Protein 1XAH (pdb70)

Organism: Staphylococcus aureus (strain MRSA252) (NCBI:txid282458)

InterPro domains:
  IPR016037 3-dehydroquinate synthase AroB [MF_00110] (1-352)
  IPR016037 3-dehydroquinate synthase AroB [TIGR01357] (12-341)
  IPR030960 3-dehydroquinate synthase, N-terminal domain [PF01761] (62-172)
  IPR030963 3-dehydroquinate synthase family [PIRSF001455] (8-348)
  IPR050071 Dehydroquinate Synthase [PTHR43622] (6-349)
  IPR056179 3-dehydroquinate synthase, C-terminal domain [PF24621] (175-316)

Nearest PDB structures (foldseek):
  1xah-assembly1_A  TM=1.003E+00  e=4.553E-65  Staphylococcus aureus
  1xah-assembly2_B  TM=1.003E+00  e=3.241E-62  Staphylococcus aureus
  1xaj-assembly2_B  TM=9.994E-01  e=3.224E-57  Staphylococcus aureus
  1xal-assembly2_B  TM=9.997E-01  e=6.316E-56  Staphylococcus aureus
  1xai-assembly2_B  TM=9.909E-01  e=5.040E-55  Staphylococcus aureus

Radius of gyration: 27.48 Å; Cα contacts (8 Å, |Δi|>4): 1281; chains: 2; bounding box: 67×67×75 Å

Solvent-accessible surface area: 26920 Å² total; per-residue (Å²): 120,112,21,92,4,105,18,141,63,111,59,2,13,0,30,8,46,92,24,0,33,122,51,11,40,96,30,49,133,100,15,66,30,1,0,15,0,0,10,77,129,19,19,132,128,18,24,132,105,48,143,138,78,50,76,15,77,3,38,5,30,78,136,0,7,50,8,103,25,0,51,111,1,0,25,105,0,5,56,49,117,21,63,94,58,0,0,0,0,1,0,1,14,18,18,1,3,20,0,0,0,0,0,0,5,1,0,26,35,14,7,57,1,0,8,0,1,5,26,0,28,0,1,18,27,5,1,2,5,51,1,0,0,17,7,169,76,12,30,28,38,0,0,15,34,55,66,6,47,0,0,0,1,2,10,38,2,5,147,55,24,72,32,121,64,5,5,2,0,0,0,0,3,4,3,1,7,0,31,54,15,86,94,19,1,90,63,2,24,126,59,0,112,49,118,140,44,0,97,55,32,93,37,1,53,116,20,0,15,73,2,1,60,14,12,18,103,36,0,37,75,16,35,95,15,128,36,57,4,60,48,13,44,0,3,16,49,41,0,67,45,22,19,93,180,124,171,56,26,44,0,15,0,1,2,47,0,2,5,7,0,0,10,0,0,39,63,63,52,78,28,168,24,89,19,63,71,17,18,105,9,8,94,80,0,13,12,83,88,177,84,76,83,6,4,0,0,94,115,50,71,48,24,22,48,68,105,5,73,154,87,14,30,108,90,2,38,117,108,24,169,103,122,121,114,24,92,4,106,17,140,66,114,59,3,13,0,32,8,47,89,23,0,31,124,51,12,39,98,29,42,131,97,14,73,31,0,0,14,0,0,10,77,134,19,19,138,126,21,23,126,106,46,152,96,71,52,84,14,77,2,38,6,27,78,135,0,7,49,10,114,24,0,47,110,1,0,26,105,0,5,57,50,146,21,64,90,57,0,0,0,0,1,0,1,15,19,17,1,3,18,0,0,0,0,0,0,5,1,0,25,36,15,7,55,2,0,8,0,2,5,24,0,30,0,0,15,27,4,1,2,5,49,1,0,0,18,6,175,73,3,16,27,37,0,0,16,34,57,65,5,46,0,0,0,0,1,10,38,3,7,153,53,24,74,32,119,65,4,5,2,0,0,0,1,2,4,3,1,8,0,29,52,15,88,96,20,2,90,58,1,22,126,59,0,113,50,114,139,46,0,97,54,32,97,33,1,60,116,20,0,14,74,1,0,60,14,12,17,100,38,0,37,76,17,35,92,16,132,32,58,2,67,49,11,44,0,2,15,31,13,0,46,0,13,19,73,108,116,172,56,22,42,0,13,1,1,3,44,0,1,5,3,0,0,7,0,0,38,63,63,52,77,29,166,22,88,14,68,71,15,16,107,9,8,99,80,0,14,12,86,71,179,148,30,77,108,57,12,112,87,25,80,5,6,0,0,95,115,47,70,51,29,20,48,65,111,5,72,110,83,13,9,111,94,2,31,120,95,23,167,106,100

Structure (mmCIF, N/CA/C/O backbone):
data_1XAH
#
_entry.id   1XAH
#
_cell.length_a   55.260
_cell.length_b   55.260
_cell.length_c   232.870
_cell.angle_alpha   90.00
_cell.angle_beta   90.00
_cell.angle_gamma   90.00
#
_symmetry.space_group_name_H-M   'P 43'
#
loop_
_entity.id
_entity.type
_entity.pdbx_description
1 polymer '3-dehydroquinate synthase'
2 non-polymer 'ZINC ION'
3 non-polymer NICOTINAMIDE-ADENINE-DINUCLEOTIDE
4 water water
#
loop_
_atom_site.group_PDB
_atom_site.id
_atom_site.type_symbol
_atom_site.label_atom_id
_atom_site.label_alt_id
_atom_site.label_comp_id
_atom_site.label_asym_id
_atom_site.label_entity_id
_atom_site.label_seq_id
_atom_site.pdbx_PDB_ins_code
_atom_site.Cartn_x
_atom_site.Cartn_y
_atom_site.Cartn_z
_atom_site.occupancy
_atom_site.B_iso_or_equiv
_atom_site.auth_seq_id
_atom_site.auth_comp_id
_atom_site.auth_asym_id
_atom_site.auth_atom_id
_atom_site.pdbx_PDB_model_num
ATOM 1 N N . MET A 1 1 ? 70.618 41.522 23.638 1.00 76.75 1 MET A N 1
ATOM 2 C CA . MET A 1 1 ? 71.573 41.702 22.509 1.00 79.06 1 MET A CA 1
ATOM 3 C C . MET A 1 1 ? 70.845 41.771 21.170 1.00 79.21 1 MET A C 1
ATOM 4 O O . MET A 1 1 ? 70.045 40.891 20.837 1.00 79.77 1 MET A O 1
ATOM 9 N N . LYS A 1 2 ? 71.125 42.831 20.414 1.00 76.45 2 LYS A N 1
ATOM 10 C CA . LYS A 1 2 ? 70.531 43.030 19.096 1.00 70.01 2 LYS A CA 1
ATOM 11 C C . LYS A 1 2 ? 71.606 42.923 18.010 1.00 64.75 2 LYS A C 1
ATOM 12 O O . LYS A 1 2 ? 72.545 43.716 17.968 1.00 63.50 2 LYS A O 1
ATOM 18 N N . LEU A 1 3 ? 71.477 41.923 17.146 1.00 62.03 3 LEU A N 1
ATOM 19 C CA . LEU A 1 3 ? 72.421 41.744 16.053 1.00 56.56 3 LEU A CA 1
ATOM 20 C C . LEU A 1 3 ? 71.722 42.297 14.805 1.00 58.53 3 LEU A C 1
ATOM 21 O O . LEU A 1 3 ? 70.519 42.561 14.828 1.00 60.96 3 LEU A O 1
ATOM 26 N N . GLN A 1 4 ? 72.463 42.493 13.723 1.00 58.28 4 GLN A N 1
ATOM 27 C CA . GLN A 1 4 ? 71.859 43.044 12.521 1.00 57.36 4 GLN A CA 1
ATOM 28 C C . GLN A 1 4 ? 72.665 42.683 11.288 1.00 56.87 4 GLN A C 1
ATOM 29 O O . GLN A 1 4 ? 73.894 42.752 11.298 1.00 58.35 4 GLN A O 1
ATOM 35 N N . THR A 1 5 ? 71.972 42.289 10.227 1.00 57.06 5 THR A N 1
ATOM 36 C CA . THR A 1 5 ? 72.647 41.936 8.985 1.00 60.17 5 THR A CA 1
ATOM 37 C C . THR A 1 5 ? 73.279 43.174 8.326 1.00 67.68 5 THR A C 1
ATOM 38 O O . THR A 1 5 ? 72.758 44.292 8.428 1.00 60.59 5 THR A O 1
ATOM 42 N N . THR A 1 6 ? 74.408 42.963 7.655 1.00 69.93 6 THR A N 1
ATOM 43 C CA . THR A 1 6 ? 75.118 44.051 6.994 1.00 67.62 6 THR A CA 1
ATOM 44 C C . THR A 1 6 ? 75.236 43.860 5.487 1.00 63.30 6 THR A C 1
ATOM 45 O O . THR A 1 6 ? 76.337 43.796 4.936 1.00 60.11 6 THR A O 1
ATOM 49 N N . TYR A 1 7 ? 74.095 43.757 4.822 1.00 57.65 7 TYR A N 1
ATOM 50 C CA . TYR A 1 7 ? 74.075 43.607 3.377 1.00 56.82 7 TYR A CA 1
ATOM 51 C C . TYR A 1 7 ? 74.056 45.023 2.811 1.00 54.11 7 TYR A C 1
ATOM 52 O O . TYR A 1 7 ? 73.713 45.972 3.524 1.00 46.48 7 TYR A O 1
ATOM 61 N N . PRO A 1 8 ? 74.411 45.188 1.523 1.00 54.62 8 PRO A N 1
ATOM 62 C CA . PRO A 1 8 ? 74.407 46.518 0.904 1.00 54.22 8 PRO A CA 1
ATOM 63 C C . PRO A 1 8 ? 73.038 47.186 0.989 1.00 61.05 8 PRO A C 1
ATOM 64 O O . PRO A 1 8 ? 72.908 48.365 0.680 1.00 70.94 8 PRO A O 1
ATOM 68 N N . SER A 1 9 ? 72.021 46.424 1.396 1.00 67.67 9 SER A N 1
ATOM 69 C CA . SER A 1 9 ? 70.648 46.930 1.550 1.00 66.78 9 SER A CA 1
ATOM 70 C C . SER A 1 9 ? 69.691 45.837 2.053 1.00 60.42 9 SER A C 1
ATOM 71 O O . SER A 1 9 ? 70.028 44.652 2.039 1.00 51.32 9 SER A O 1
ATOM 74 N N . ASN A 1 10 ? 68.504 46.242 2.500 1.00 57.88 10 ASN A N 1
ATOM 75 C CA . ASN A 1 10 ? 67.505 45.302 3.002 1.00 57.15 10 ASN A CA 1
ATOM 76 C C . ASN A 1 10 ? 68.082 44.374 4.068 1.00 59.54 10 ASN A C 1
ATOM 77 O O . ASN A 1 10 ? 68.191 43.158 3.862 1.00 49.85 10 ASN A O 1
ATOM 82 N N . ASN A 1 11 ? 68.450 44.962 5.204 1.00 55.46 11 ASN A N 1
ATOM 83 C CA . ASN A 1 11 ? 69.012 44.219 6.328 1.00 51.80 11 ASN A CA 1
ATOM 84 C C . ASN A 1 11 ? 67.976 44.083 7.435 1.00 55.95 11 ASN A C 1
ATOM 85 O O . ASN A 1 11 ? 67.005 44.838 7.479 1.00 60.99 11 ASN A O 1
ATOM 90 N N . TYR A 1 12 ? 68.182 43.126 8.334 1.00 50.23 12 TYR A N 1
ATOM 91 C CA . TYR A 1 12 ? 67.249 42.937 9.437 1.00 47.28 12 TYR A CA 1
ATOM 92 C C . TYR A 1 12 ? 67.904 42.763 10.818 1.00 49.13 12 TYR A C 1
ATOM 93 O O . TYR A 1 12 ? 69.031 42.260 10.942 1.00 47.65 12 TYR A O 1
ATOM 102 N N . PRO A 1 13 ? 67.208 43.212 11.878 1.00 43.90 13 PRO A N 1
ATOM 103 C CA . PRO A 1 13 ? 67.732 43.089 13.236 1.00 44.25 13 PRO A CA 1
ATOM 104 C C . PRO A 1 13 ? 67.457 41.682 13.761 1.00 50.83 13 PRO A C 1
ATOM 105 O O . PRO A 1 13 ? 66.589 40.971 13.239 1.00 44.94 13 PRO A O 1
ATOM 109 N N . ILE A 1 14 ? 68.202 41.294 14.791 1.00 51.37 14 ILE A N 1
ATOM 110 C CA . ILE A 1 14 ? 68.069 39.983 15.404 1.00 47.65 14 ILE A CA 1
ATOM 111 C C . ILE A 1 14 ? 68.105 40.161 16.904 1.00 48.66 14 ILE A C 1
ATOM 112 O O . ILE A 1 14 ? 69.170 40.130 17.510 1.00 48.51 14 ILE A O 1
ATOM 117 N N . TYR A 1 15 ? 66.935 40.348 17.498 1.00 53.01 15 TYR A N 1
ATOM 118 C CA . TYR A 1 15 ? 66.823 40.545 18.941 1.00 54.91 15 TYR A CA 1
ATOM 119 C C . TYR A 1 15 ? 66.935 39.250 19.751 1.00 52.11 15 TYR A C 1
ATOM 120 O O . TYR A 1 15 ? 65.976 38.482 19.831 1.00 57.55 15 TYR A O 1
ATOM 129 N N . VAL A 1 16 ? 68.094 39.015 20.362 1.00 46.38 16 VAL A N 1
ATOM 130 C CA . VAL A 1 16 ? 68.283 37.814 21.176 1.00 49.75 16 VAL A CA 1
ATOM 131 C C . VAL A 1 16 ? 68.315 38.144 22.678 1.00 50.63 16 VAL A C 1
ATOM 132 O O . VAL A 1 16 ? 69.320 38.625 23.195 1.00 51.79 16 VAL A O 1
ATOM 136 N N . GLU A 1 17 ? 67.225 37.882 23.385 1.00 47.71 17 GLU A N 1
ATOM 137 C CA . GLU A 1 17 ? 67.195 38.168 24.811 1.00 53.81 17 GLU A CA 1
ATOM 138 C C . GLU A 1 17 ? 65.974 37.579 25.508 1.00 60.43 17 GLU A C 1
ATOM 139 O O . GLU A 1 17 ? 64.971 37.265 24.866 1.00 62.49 17 GLU A O 1
ATOM 145 N N . HIS A 1 18 ? 66.061 37.433 26.826 1.00 58.04 18 HIS A N 1
ATOM 146 C CA . HIS A 1 18 ? 64.946 36.902 27.596 1.00 58.08 18 HIS A CA 1
ATOM 147 C C . HIS A 1 18 ? 63.848 37.962 27.620 1.00 53.73 18 HIS A C 1
ATOM 148 O O . HIS A 1 18 ? 64.027 39.032 28.186 1.00 60.40 18 HIS A O 1
ATOM 155 N N . GLY A 1 19 ? 62.727 37.664 26.975 1.00 57.82 19 GLY A N 1
ATOM 156 C CA . GLY A 1 19 ? 61.608 38.589 26.933 1.00 58.98 19 GLY A CA 1
ATOM 157 C C . GLY A 1 19 ? 61.480 39.424 25.665 1.00 60.19 19 GLY A C 1
ATOM 158 O O . GLY A 1 19 ? 60.683 40.363 25.620 1.00 58.06 19 GLY A O 1
ATOM 159 N N . ALA A 1 20 ? 62.243 39.085 24.628 1.00 61.65 20 ALA A N 1
ATOM 160 C CA . ALA A 1 20 ? 62.213 39.835 23.367 1.00 63.85 20 ALA A CA 1
ATOM 161 C C . ALA A 1 20 ? 60.845 39.835 22.684 1.00 59.03 20 ALA A C 1
ATOM 162 O O . ALA A 1 20 ? 60.617 40.569 21.717 1.00 54.51 20 ALA A O 1
ATOM 164 N N . ILE A 1 21 ? 59.943 39.006 23.197 1.00 52.85 21 ILE A N 1
ATOM 165 C CA . ILE A 1 21 ? 58.601 38.881 22.650 1.00 54.90 21 ILE A CA 1
ATOM 166 C C . ILE A 1 21 ? 57.908 40.241 22.586 1.00 59.51 21 ILE A C 1
ATOM 167 O O . ILE A 1 21 ? 57.008 40.456 21.777 1.00 58.20 21 ILE A O 1
ATOM 172 N N . LYS A 1 22 ? 58.355 41.159 23.435 1.00 69.10 22 LYS A N 1
ATOM 173 C CA . LYS A 1 22 ? 57.798 42.510 23.507 1.00 72.67 22 LYS A CA 1
ATOM 174 C C . LYS A 1 22 ? 57.930 43.263 22.184 1.00 74.21 22 LYS A C 1
ATOM 175 O O . LYS A 1 22 ? 56.987 43.928 21.745 1.00 76.89 22 LYS A O 1
ATOM 181 N N . TYR A 1 23 ? 59.111 43.151 21.570 1.00 70.22 23 TYR A N 1
ATOM 182 C CA . TYR A 1 23 ? 59.438 43.812 20.305 1.00 68.86 23 TYR A CA 1
ATOM 183 C C . TYR A 1 23 ? 58.505 43.505 19.143 1.00 73.06 23 TYR A C 1
ATOM 184 O O . TYR A 1 23 ? 58.548 44.192 18.120 1.00 73.83 23 TYR A O 1
ATOM 193 N N . ILE A 1 24 ? 57.679 42.470 19.281 1.00 73.30 24 ILE A N 1
ATOM 194 C CA . ILE A 1 24 ? 56.759 42.105 18.211 1.00 61.69 24 ILE A CA 1
ATOM 195 C C . ILE A 1 24 ? 55.667 43.146 18.073 1.00 61.78 24 ILE A C 1
ATOM 196 O O . ILE A 1 24 ? 55.229 43.446 16.971 1.00 62.19 24 ILE A O 1
ATOM 201 N N . GLY A 1 25 ? 55.236 43.702 19.197 1.00 66.51 25 GLY A N 1
ATOM 202 C CA . GLY A 1 25 ? 54.202 44.717 19.154 1.00 73.79 25 GLY A CA 1
ATOM 203 C C . GLY A 1 25 ? 54.664 45.955 18.411 1.00 76.16 25 GLY A C 1
ATOM 204 O O . GLY A 1 25 ? 53.926 46.502 17.586 1.00 75.14 25 GLY A O 1
ATOM 205 N N . THR A 1 26 ? 55.891 46.389 18.694 1.00 77.43 26 THR A N 1
ATOM 206 C CA . THR A 1 26 ? 56.468 47.577 18.061 1.00 74.38 26 THR A CA 1
ATOM 207 C C . THR A 1 26 ? 56.364 47.558 16.529 1.00 75.89 26 THR A C 1
ATOM 208 O O . THR A 1 26 ? 56.299 48.611 15.893 1.00 81.20 26 THR A O 1
ATOM 212 N N . TYR A 1 27 ? 56.335 46.359 15.949 1.00 74.96 27 TYR A N 1
ATOM 213 C CA . TYR A 1 27 ? 56.226 46.185 14.498 1.00 70.21 27 TYR A CA 1
ATOM 214 C C . TYR A 1 27 ? 54.759 46.107 14.072 1.00 73.25 27 TYR A C 1
ATOM 215 O O . TYR A 1 27 ? 54.295 46.882 13.237 1.00 77.95 27 TYR A O 1
ATOM 224 N N . LEU A 1 28 ? 54.047 45.153 14.663 1.00 74.50 28 LEU A N 1
ATOM 225 C CA . LEU A 1 28 ? 52.641 44.908 14.380 1.00 72.54 28 LEU A CA 1
ATOM 226 C C . LEU A 1 28 ? 51.835 46.123 13.976 1.00 71.47 28 LEU A C 1
ATOM 227 O O . LEU A 1 28 ? 50.845 46.008 13.253 1.00 69.20 28 LEU A O 1
ATOM 232 N N . ASN A 1 29 ? 52.250 47.288 14.453 1.00 76.82 29 ASN A N 1
ATOM 233 C CA . ASN A 1 29 ? 51.541 48.520 14.147 1.00 81.10 29 ASN A CA 1
ATOM 234 C C . ASN A 1 29 ? 51.573 48.898 12.673 1.00 78.63 29 ASN A C 1
ATOM 235 O O . ASN A 1 29 ? 50.550 49.292 12.099 1.00 74.95 29 ASN A O 1
ATOM 240 N N . GLN A 1 30 ? 52.752 48.789 12.068 1.00 75.14 30 GLN A N 1
ATOM 241 C CA . GLN A 1 30 ? 52.928 49.141 10.661 1.00 75.23 30 GLN A CA 1
ATOM 242 C C . GLN A 1 30 ? 52.461 48.092 9.659 1.00 69.10 30 GLN A C 1
ATOM 243 O O . GLN A 1 30 ? 52.930 48.058 8.523 1.00 63.70 30 GLN A O 1
ATOM 249 N N . PHE A 1 31 ? 51.537 47.238 10.080 1.00 66.23 31 PHE A N 1
ATOM 250 C CA . PHE A 1 31 ? 51.019 46.199 9.197 1.00 64.11 31 PHE A CA 1
ATOM 251 C C . PHE A 1 31 ? 49.499 46.290 9.140 1.00 65.41 31 PHE A C 1
ATOM 252 O O . PHE A 1 31 ? 48.836 46.527 10.158 1.00 67.88 31 PHE A O 1
ATOM 260 N N . ASP A 1 32 ? 48.936 46.124 7.949 1.00 70.63 32 ASP A N 1
ATOM 261 C CA . ASP A 1 32 ? 47.480 46.169 7.801 1.00 81.65 32 ASP A CA 1
ATOM 262 C C . ASP A 1 32 ? 46.981 45.055 8.692 1.00 84.03 32 ASP A C 1
ATOM 263 O O . ASP A 1 32 ? 46.377 45.299 9.740 1.00 87.92 32 ASP A O 1
ATOM 268 N N . GLN A 1 33 ? 47.263 43.826 8.274 1.00 81.66 33 GLN A N 1
ATOM 269 C CA . GLN A 1 33 ? 46.870 42.647 9.037 1.00 73.62 33 GLN A CA 1
ATOM 270 C C . GLN A 1 33 ? 48.141 41.887 9.376 1.00 66.37 33 GLN A C 1
ATOM 271 O O . GLN A 1 33 ? 49.193 42.120 8.780 1.00 67.31 33 GLN A O 1
ATOM 277 N N . SER A 1 34 ? 48.038 40.977 10.333 1.00 60.48 34 SER A N 1
ATOM 278 C CA . SER A 1 34 ? 49.170 40.165 10.748 1.00 50.81 34 SER A CA 1
ATOM 279 C C . SER A 1 34 ? 48.661 38.766 11.014 1.00 45.87 34 SER A C 1
ATOM 280 O O . SER A 1 34 ? 47.665 38.582 11.708 1.00 42.27 34 SER A O 1
ATOM 283 N N . PHE A 1 35 ? 49.327 37.774 10.442 1.00 43.00 35 PHE A N 1
ATOM 284 C CA . PHE A 1 35 ? 48.895 36.408 10.643 1.00 37.96 35 PHE A CA 1
ATOM 285 C C . PHE A 1 35 ? 49.893 35.723 11.530 1.00 42.13 35 PHE A C 1
ATOM 286 O O . PHE A 1 35 ? 51.062 35.552 11.181 1.00 50.19 35 PHE A O 1
ATOM 294 N N . LEU A 1 36 ? 49.426 35.355 12.711 1.00 37.53 36 LEU A N 1
ATOM 295 C CA . LEU A 1 36 ? 50.262 34.677 13.664 1.00 33.49 36 LEU A CA 1
ATOM 296 C C . LEU A 1 36 ? 50.163 33.209 13.338 1.00 37.62 36 LEU A C 1
ATOM 297 O O . LEU A 1 36 ? 49.198 32.554 13.714 1.00 41.40 36 LEU A O 1
ATOM 302 N N . LEU A 1 37 ? 51.139 32.699 12.603 1.00 36.23 37 LEU A N 1
ATOM 303 C CA . LEU A 1 37 ? 51.147 31.285 12.288 1.00 38.29 37 LEU A CA 1
ATOM 304 C C . LEU A 1 37 ? 51.923 30.624 13.424 1.00 40.60 37 LEU A C 1
ATOM 305 O O . LEU A 1 37 ? 53.115 30.854 13.591 1.00 40.11 37 LEU A O 1
ATOM 310 N N . ILE A 1 38 ? 51.238 29.821 14.226 1.00 45.75 38 ILE A N 1
ATOM 311 C CA . ILE A 1 38 ? 51.895 29.183 15.347 1.00 41.39 38 ILE A CA 1
ATOM 312 C C . ILE A 1 38 ? 51.689 27.674 15.400 1.00 41.44 38 ILE A C 1
ATOM 313 O O . ILE A 1 38 ? 50.618 27.151 15.087 1.00 38.51 38 ILE A O 1
ATOM 318 N N . ASP A 1 39 ? 52.760 26.989 15.781 1.00 44.80 39 ASP A N 1
ATOM 319 C CA . ASP A 1 39 ? 52.811 25.534 15.900 1.00 44.45 39 ASP A CA 1
ATOM 320 C C . ASP A 1 39 ? 51.703 24.977 16.801 1.00 45.87 39 ASP A C 1
ATOM 321 O O . ASP A 1 39 ? 51.387 25.547 17.844 1.00 51.56 39 ASP A O 1
ATOM 326 N N . GLU A 1 40 ? 51.121 23.857 16.392 1.00 47.26 40 GLU A N 1
ATOM 327 C CA . GLU A 1 40 ? 50.051 23.201 17.151 1.00 48.52 40 GLU A CA 1
ATOM 328 C C . GLU A 1 40 ? 50.391 23.079 18.652 1.00 50.59 40 GLU A C 1
ATOM 329 O O . GLU A 1 40 ? 49.649 23.563 19.517 1.00 50.03 40 GLU A O 1
ATOM 335 N N . TYR A 1 41 ? 51.515 22.431 18.951 1.00 48.92 41 TYR A N 1
ATOM 336 C CA . TYR A 1 41 ? 51.965 22.257 20.327 1.00 40.71 41 TYR A CA 1
ATOM 337 C C . TYR A 1 41 ? 52.373 23.605 20.911 1.00 40.56 41 TYR A C 1
ATOM 338 O O . TYR A 1 41 ? 51.911 23.986 21.986 1.00 43.58 41 TYR A O 1
ATOM 347 N N . VAL A 1 42 ? 53.240 24.328 20.207 1.00 41.75 42 VAL A N 1
ATOM 348 C CA . VAL A 1 42 ? 53.687 25.635 20.680 1.00 36.09 42 VAL A CA 1
ATOM 349 C C . VAL A 1 42 ? 52.509 26.491 21.134 1.00 41.66 42 VAL A C 1
ATOM 350 O O . VAL A 1 42 ? 52.617 27.255 22.095 1.00 42.21 42 VAL A O 1
ATOM 354 N N . ASN A 1 43 ? 51.376 26.359 20.453 1.00 45.60 43 ASN A N 1
ATOM 355 C CA . ASN A 1 43 ? 50.197 27.137 20.828 1.00 50.30 43 ASN A CA 1
ATOM 356 C C . ASN A 1 43 ? 49.695 26.737 22.223 1.00 53.17 43 ASN A C 1
ATOM 357 O O . ASN A 1 43 ? 49.233 27.576 22.984 1.00 48.68 43 ASN A O 1
ATOM 362 N N . GLN A 1 44 ? 49.787 25.450 22.543 1.00 52.71 44 GLN A N 1
ATOM 363 C CA . GLN A 1 44 ? 49.371 24.942 23.843 1.00 49.05 44 GLN A CA 1
ATOM 364 C C . GLN A 1 44 ? 50.215 25.586 24.924 1.00 50.62 44 GLN A C 1
ATOM 365 O O . GLN A 1 44 ? 49.709 26.113 25.913 1.00 54.07 44 GLN A O 1
ATOM 371 N N . TYR A 1 45 ? 51.519 25.523 24.717 1.00 48.75 45 TYR A N 1
ATOM 372 C CA . TYR A 1 45 ? 52.491 26.071 25.647 1.00 48.85 45 TYR A CA 1
ATOM 373 C C . TYR A 1 45 ? 52.380 27.588 25.861 1.00 48.60 45 TYR A C 1
ATOM 374 O O . TYR A 1 45 ? 52.376 28.054 27.001 1.00 47.04 45 TYR A O 1
ATOM 383 N N . PHE A 1 46 ? 52.276 28.362 24.781 1.00 53.73 46 PHE A N 1
ATOM 384 C CA . PHE A 1 46 ? 52.248 29.814 24.935 1.00 60.91 46 PHE A CA 1
ATOM 385 C C . PHE A 1 46 ? 51.048 30.595 24.405 1.00 67.08 46 PHE A C 1
ATOM 386 O O . PHE A 1 46 ? 51.153 31.802 24.187 1.00 61.91 46 PHE A O 1
ATOM 394 N N . ALA A 1 47 ? 49.914 29.928 24.212 1.00 75.57 47 ALA A N 1
ATOM 395 C CA . ALA A 1 47 ? 48.717 30.598 23.707 1.00 74.24 47 ALA A CA 1
ATOM 396 C C . ALA A 1 47 ? 48.428 31.879 24.477 1.00 77.41 47 ALA A C 1
ATOM 397 O O . ALA A 1 47 ? 47.887 32.833 23.921 1.00 79.30 47 ALA A O 1
ATOM 399 N N . ASN A 1 48 ? 48.798 31.894 25.755 1.00 79.35 48 ASN A N 1
ATOM 400 C CA . ASN A 1 48 ? 48.571 33.049 26.621 1.00 76.90 48 ASN A CA 1
ATOM 401 C C . ASN A 1 48 ? 49.569 34.194 26.440 1.00 72.20 48 ASN A C 1
ATOM 402 O O . ASN A 1 48 ? 49.209 35.358 26.584 1.00 68.03 48 ASN A O 1
ATOM 407 N N . LYS A 1 49 ? 50.819 33.876 26.128 1.00 69.76 49 LYS A N 1
ATOM 408 C CA . LYS A 1 49 ? 51.818 34.921 25.941 1.00 68.54 49 LYS A CA 1
ATOM 409 C C . LYS A 1 49 ? 51.461 35.836 24.763 1.00 71.12 49 LYS A C 1
ATOM 410 O O . LYS A 1 49 ? 52.017 36.927 24.635 1.00 74.55 49 LYS A O 1
ATOM 416 N N . PHE A 1 50 ? 50.524 35.396 23.922 1.00 68.85 50 PHE A N 1
ATOM 417 C CA . PHE A 1 50 ? 50.128 36.160 22.739 1.00 71.62 50 PHE A CA 1
ATOM 418 C C . PHE A 1 50 ? 48.730 36.772 22.771 1.00 78.53 50 PHE A C 1
ATOM 419 O O . PHE A 1 50 ? 48.492 37.841 22.190 1.00 81.89 50 PHE A O 1
ATOM 427 N N . ASP A 1 51 ? 47.800 36.095 23.440 1.00 83.34 51 ASP A N 1
ATOM 428 C CA . ASP A 1 51 ? 46.408 36.579 23.558 1.00 83.08 51 ASP A CA 1
ATOM 429 C C . ASP A 1 51 ? 46.361 37.873 24.385 1.00 70.63 51 ASP A C 1
ATOM 430 O O . ASP A 1 51 ? 46.319 38.976 23.829 1.00 65.05 51 ASP A O 1
ATOM 435 N N . ASN A 1 58 ? 42.964 42.656 13.386 1.00 93.89 58 ASN A N 1
ATOM 436 C CA . ASN A 1 58 ? 44.053 42.828 12.453 1.00 96.67 58 ASN A CA 1
ATOM 437 C C . ASN A 1 58 ? 45.079 41.710 12.551 1.00 94.30 58 ASN A C 1
ATOM 438 O O . ASN A 1 58 ? 45.850 41.485 11.619 1.00 99.09 58 ASN A O 1
ATOM 443 N N . VAL A 1 59 ? 45.096 41.022 13.686 1.00 86.82 59 VAL A N 1
ATOM 444 C CA . VAL A 1 59 ? 46.018 39.916 13.893 1.00 77.96 59 VAL A CA 1
ATOM 445 C C . VAL A 1 59 ? 45.212 38.637 14.024 1.00 69.23 59 VAL A C 1
ATOM 446 O O . VAL A 1 59 ? 44.244 38.577 14.784 1.00 68.00 59 VAL A O 1
ATOM 450 N N . HIS A 1 60 ? 45.590 37.626 13.250 1.00 65.34 60 HIS A N 1
ATOM 451 C CA . HIS A 1 60 ? 44.883 36.348 13.275 1.00 66.40 60 HIS A CA 1
ATOM 452 C C . HIS A 1 60 ? 45.856 35.232 13.597 1.00 63.97 60 HIS A C 1
ATOM 453 O O . HIS A 1 60 ? 47.007 35.240 13.150 1.00 64.47 60 HIS A O 1
ATOM 460 N N . LYS A 1 61 ? 45.393 34.265 14.373 1.00 60.36 61 LYS A N 1
ATOM 461 C CA . LYS A 1 61 ? 46.241 33.144 14.702 1.00 61.74 61 LYS A CA 1
ATOM 462 C C . LYS A 1 61 ? 45.873 32.006 13.772 1.00 59.16 61 LYS A C 1
ATOM 463 O O . LYS A 1 61 ? 44.694 31.699 13.584 1.00 63.08 61 LYS A O 1
ATOM 469 N N . VAL A 1 62 ? 46.891 31.415 13.160 1.00 52.56 62 VAL A N 1
ATOM 470 C CA . VAL A 1 62 ? 46.693 30.295 12.263 1.00 48.79 62 VAL A CA 1
ATOM 471 C C . VAL A 1 62 ? 47.463 29.137 12.894 1.00 47.20 62 VAL A C 1
ATOM 472 O O . VAL A 1 62 ? 48.692 29.152 12.944 1.00 44.80 62 VAL A O 1
ATOM 476 N N . ILE A 1 63 ? 46.738 28.150 13.413 1.00 44.76 63 ILE A N 1
ATOM 477 C CA . ILE A 1 63 ? 47.389 27.004 14.024 1.00 38.92 63 ILE A CA 1
ATOM 478 C C . ILE A 1 63 ? 47.691 25.981 12.961 1.00 42.77 63 ILE A C 1
ATOM 479 O O . ILE A 1 63 ? 46.794 25.461 12.292 1.00 44.06 63 ILE A O 1
ATOM 484 N N . ILE A 1 64 ? 48.976 25.699 12.815 1.00 43.99 64 ILE A N 1
ATOM 485 C CA . ILE A 1 64 ? 49.452 24.753 11.824 1.00 39.98 64 ILE A CA 1
ATOM 486 C C . ILE A 1 64 ? 49.957 23.498 12.528 1.00 39.81 64 ILE A C 1
ATOM 487 O O . ILE A 1 64 ? 50.162 23.494 13.741 1.00 41.98 64 ILE A O 1
ATOM 492 N N . PRO A 1 65 ? 50.148 22.413 11.775 1.00 35.81 65 PRO A N 1
ATOM 493 C CA . PRO A 1 65 ? 50.634 21.143 12.318 1.00 41.56 65 PRO A CA 1
ATOM 494 C C . PRO A 1 65 ? 51.886 21.312 13.176 1.00 43.88 65 PRO A C 1
ATOM 495 O O . PRO A 1 65 ? 52.533 22.360 13.155 1.00 43.56 65 PRO A O 1
ATOM 499 N N . ALA A 1 66 ? 52.228 20.259 13.911 1.00 49.40 66 ALA A N 1
ATOM 500 C CA . ALA A 1 66 ? 53.390 20.269 14.789 1.00 46.20 66 ALA A CA 1
ATOM 501 C C . ALA A 1 66 ? 54.650 19.865 14.052 1.00 48.48 66 ALA A C 1
ATOM 502 O O . ALA A 1 66 ? 54.649 18.907 13.275 1.00 53.50 66 ALA A O 1
ATOM 504 N N . GLY A 1 67 ? 55.727 20.599 14.306 1.00 45.62 67 GLY A N 1
ATOM 505 C CA . GLY A 1 67 ? 57.001 20.295 13.682 1.00 40.27 67 GLY A CA 1
ATOM 506 C C . GLY A 1 67 ? 56.960 20.087 12.184 1.00 41.42 67 GLY A C 1
ATOM 507 O O . GLY A 1 67 ? 56.282 20.815 11.469 1.00 44.53 67 GLY A O 1
ATOM 508 N N . GLU A 1 68 ? 57.683 19.074 11.717 1.00 38.22 68 GLU A N 1
ATOM 509 C CA . GLU A 1 68 ? 57.776 18.758 10.294 1.00 44.03 68 GLU A CA 1
ATOM 510 C C . GLU A 1 68 ? 56.450 18.417 9.600 1.00 47.86 68 GLU A C 1
ATOM 511 O O . GLU A 1 68 ? 56.387 18.395 8.366 1.00 44.46 68 GLU A O 1
ATOM 517 N N . LYS A 1 69 ? 55.399 18.150 10.378 1.00 54.25 69 LYS A N 1
ATOM 518 C CA . LYS A 1 69 ? 54.093 17.783 9.813 1.00 52.34 69 LYS A CA 1
ATOM 519 C C . LYS A 1 69 ? 53.481 18.864 8.929 1.00 44.54 69 LYS A C 1
ATOM 520 O O . LYS A 1 69 ? 52.679 18.575 8.045 1.00 47.13 69 LYS A O 1
ATOM 526 N N . THR A 1 70 ? 53.878 20.106 9.162 1.00 44.82 70 THR A N 1
ATOM 527 C CA . THR A 1 70 ? 53.348 21.236 8.410 1.00 42.05 70 THR A CA 1
ATOM 528 C C . THR A 1 70 ? 54.100 21.517 7.121 1.00 39.85 70 THR A C 1
ATOM 529 O O . THR A 1 70 ? 53.558 22.146 6.214 1.00 49.63 70 THR A O 1
ATOM 533 N N . LYS A 1 71 ? 55.345 21.061 7.035 1.00 36.19 71 LYS A N 1
ATOM 534 C CA . LYS A 1 71 ? 56.157 21.317 5.845 1.00 37.41 71 LYS A CA 1
ATOM 535 C C . LYS A 1 71 ? 55.838 20.455 4.638 1.00 38.99 71 LYS A C 1
ATOM 536 O O . LYS A 1 71 ? 56.728 19.866 4.024 1.00 38.97 71 LYS A O 1
ATOM 542 N N . THR A 1 72 ? 54.555 20.399 4.301 1.00 38.02 72 THR A N 1
ATOM 543 C CA . THR A 1 72 ? 54.088 19.640 3.151 1.00 39.83 72 THR A CA 1
ATOM 544 C C . THR A 1 72 ? 53.540 20.618 2.126 1.00 46.91 72 THR A C 1
ATOM 545 O O . THR A 1 72 ? 53.129 21.737 2.461 1.00 43.11 72 THR A O 1
ATOM 549 N N . PHE A 1 73 ? 53.543 20.182 0.874 1.00 46.79 73 PHE A N 1
ATOM 550 C CA . PHE A 1 73 ? 53.037 20.974 -0.234 1.00 47.93 73 PHE A CA 1
ATOM 551 C C . PHE A 1 73 ? 51.523 21.192 -0.044 1.00 53.59 73 PHE A C 1
ATOM 552 O O . PHE A 1 73 ? 50.971 22.234 -0.424 1.00 56.29 73 PHE A O 1
ATOM 560 N N . GLU A 1 74 ? 50.866 20.195 0.550 1.00 51.13 74 GLU A N 1
ATOM 561 C CA . GLU A 1 74 ? 49.433 20.243 0.799 1.00 47.49 74 GLU A CA 1
ATOM 562 C C . GLU A 1 74 ? 49.088 21.343 1.822 1.00 44.84 74 GLU A C 1
ATOM 563 O O . GLU A 1 74 ? 48.190 22.163 1.598 1.00 40.03 74 GLU A O 1
ATOM 569 N N . GLN A 1 75 ? 49.804 21.353 2.943 1.00 41.33 75 GLN A N 1
ATOM 570 C CA . GLN A 1 75 ? 49.594 22.345 3.991 1.00 39.98 75 GLN A CA 1
ATOM 571 C C . GLN A 1 75 ? 49.979 23.742 3.484 1.00 45.36 75 GLN A C 1
ATOM 572 O O . GLN A 1 75 ? 49.528 24.762 4.021 1.00 48.75 75 GLN A O 1
ATOM 578 N N . TYR A 1 76 ? 50.813 23.772 2.445 1.00 42.05 76 TYR A N 1
ATOM 579 C CA . TYR A 1 76 ? 51.259 25.019 1.827 1.00 40.99 76 TYR A CA 1
ATOM 580 C C . TYR A 1 76 ? 50.080 25.642 1.067 1.00 42.49 76 TYR A C 1
ATOM 581 O O . TYR A 1 76 ? 49.849 26.850 1.148 1.00 45.96 76 TYR A O 1
ATOM 590 N N . GLN A 1 77 ? 49.331 24.816 0.338 1.00 43.70 77 GLN A N 1
ATOM 591 C CA . GLN A 1 77 ? 48.181 25.311 -0.418 1.00 40.23 77 GLN A CA 1
ATOM 592 C C . GLN A 1 77 ? 47.047 25.753 0.506 1.00 42.18 77 GLN A C 1
ATOM 593 O O . GLN A 1 77 ? 46.445 26.810 0.310 1.00 39.65 77 GLN A O 1
ATOM 599 N N . GLU A 1 78 ? 46.763 24.945 1.522 1.00 43.68 78 GLU A N 1
ATOM 600 C CA . GLU A 1 78 ? 45.700 25.265 2.465 1.00 44.07 78 GLU A CA 1
ATOM 601 C C . GLU A 1 78 ? 45.909 26.564 3.234 1.00 42.05 78 GLU A C 1
ATOM 602 O O . GLU A 1 78 ? 44.975 27.342 3.410 1.00 49.91 78 GLU A O 1
ATOM 608 N N . THR A 1 79 ? 47.124 26.790 3.718 1.00 43.02 79 THR A N 1
ATOM 609 C CA . THR A 1 79 ? 47.414 28.002 4.478 1.00 39.44 79 THR A CA 1
ATOM 610 C C . THR A 1 79 ? 47.376 29.250 3.605 1.00 38.75 79 THR A C 1
ATOM 611 O O . THR A 1 79 ? 46.854 30.283 4.028 1.00 39.84 79 THR A O 1
ATOM 615 N N . LEU A 1 80 ? 47.928 29.156 2.394 1.00 39.39 80 LEU A N 1
ATOM 616 C CA . LEU A 1 80 ? 47.916 30.287 1.468 1.00 39.44 80 LEU A CA 1
ATOM 617 C C . LEU A 1 80 ? 46.463 30.607 1.124 1.00 43.84 80 LEU A C 1
ATOM 618 O O . LEU A 1 80 ? 46.041 31.765 1.165 1.00 43.26 80 LEU A O 1
ATOM 623 N N . GLU A 1 81 ? 45.697 29.572 0.791 1.00 38.88 81 GLU A N 1
ATOM 624 C CA . GLU A 1 81 ? 44.287 29.742 0.461 1.00 39.04 81 GLU A CA 1
ATOM 625 C C . GLU A 1 81 ? 43.509 30.354 1.619 1.00 46.06 81 GLU A C 1
ATOM 626 O O . GLU A 1 81 ? 42.769 31.323 1.438 1.00 60.91 81 GLU A O 1
ATOM 632 N N . TYR A 1 82 ? 43.668 29.779 2.806 1.00 45.36 82 TYR A N 1
ATOM 633 C CA . TYR A 1 82 ? 42.982 30.280 3.985 1.00 46.60 82 TYR A CA 1
ATOM 634 C C . TYR A 1 82 ? 43.317 31.739 4.218 1.00 44.79 82 TYR A C 1
ATOM 635 O O . TYR A 1 82 ? 42.435 32.551 4.465 1.00 47.70 82 TYR A O 1
ATOM 644 N N . ILE A 1 83 ? 44.596 32.073 4.142 1.00 45.64 83 ILE A N 1
ATOM 645 C CA . ILE A 1 83 ? 45.021 33.446 4.361 1.00 49.96 83 ILE A CA 1
ATOM 646 C C . ILE A 1 83 ? 44.512 34.372 3.254 1.00 45.97 83 ILE A C 1
ATOM 647 O O . ILE A 1 83 ? 44.027 35.469 3.530 1.00 41.89 83 ILE A O 1
ATOM 652 N N . LEU A 1 84 ? 44.618 33.921 2.008 1.00 48.78 84 LEU A N 1
ATOM 653 C CA . LEU A 1 84 ? 44.169 34.704 0.859 1.00 56.97 84 LEU A CA 1
ATOM 654 C C . LEU A 1 84 ? 42.685 35.083 0.963 1.00 61.34 84 LEU A C 1
ATOM 655 O O . LEU A 1 84 ? 42.287 36.163 0.513 1.00 62.94 84 LEU A O 1
ATOM 660 N N . SER A 1 85 ? 41.885 34.196 1.561 1.00 59.52 85 SER A N 1
ATOM 661 C CA . SER A 1 85 ? 40.447 34.407 1.741 1.00 56.44 85 SER A CA 1
ATOM 662 C C . SER A 1 85 ? 40.152 35.644 2.579 1.00 61.08 85 SER A C 1
ATOM 663 O O . SER A 1 85 ? 39.076 36.246 2.469 1.00 65.86 85 SER A O 1
ATOM 666 N N . HIS A 1 86 ? 41.105 36.001 3.437 1.00 63.07 86 HIS A N 1
ATOM 667 C CA . HIS A 1 86 ? 40.981 37.174 4.311 1.00 61.76 86 HIS A CA 1
ATOM 668 C C . HIS A 1 86 ? 41.318 38.471 3.563 1.00 68.01 86 HIS A C 1
ATOM 669 O O . HIS A 1 86 ? 41.775 39.438 4.172 1.00 71.20 86 HIS A O 1
ATOM 676 N N . HIS A 1 87 ? 41.102 38.497 2.250 1.00 73.91 87 HIS A N 1
ATOM 677 C CA . HIS A 1 87 ? 41.387 39.694 1.446 1.00 81.59 87 HIS A CA 1
ATOM 678 C C . HIS A 1 87 ? 42.552 40.482 2.053 1.00 74.08 87 HIS A C 1
ATOM 679 O O . HIS A 1 87 ? 42.380 41.563 2.618 1.00 71.35 87 HIS A O 1
ATOM 686 N N . VAL A 1 88 ? 43.745 39.923 1.909 1.00 67.17 88 VAL A N 1
ATOM 687 C CA . VAL A 1 88 ? 44.954 40.529 2.435 1.00 58.27 88 VAL A CA 1
ATOM 688 C C . VAL A 1 88 ? 45.565 41.521 1.449 1.00 53.77 88 VAL A C 1
ATOM 689 O O . VAL A 1 88 ? 45.082 41.664 0.331 1.00 53.31 88 VAL A O 1
ATOM 693 N N . THR A 1 89 ? 46.622 42.206 1.887 1.00 56.22 89 THR A N 1
ATOM 694 C CA . THR A 1 89 ? 47.358 43.168 1.052 1.00 57.44 89 THR A CA 1
ATOM 695 C C . THR A 1 89 ? 48.855 42.877 1.133 1.00 62.56 89 THR A C 1
ATOM 696 O O . THR A 1 89 ? 49.298 42.070 1.962 1.00 61.91 89 THR A O 1
ATOM 700 N N . ARG A 1 90 ? 49.633 43.539 0.278 1.00 61.45 90 ARG A N 1
ATOM 701 C CA . ARG A 1 90 ? 51.081 43.338 0.260 1.00 66.12 90 ARG A CA 1
ATOM 702 C C . ARG A 1 90 ? 51.726 43.869 1.539 1.00 64.18 90 ARG A C 1
ATOM 703 O O . ARG A 1 90 ? 52.904 43.619 1.797 1.00 62.18 90 ARG A O 1
ATOM 711 N N . ASN A 1 91 ? 50.944 44.594 2.338 1.00 67.19 91 ASN A N 1
ATOM 712 C CA . ASN A 1 91 ? 51.436 45.159 3.595 1.00 63.85 91 ASN A CA 1
ATOM 713 C C . ASN A 1 91 ? 50.929 44.325 4.776 1.00 59.99 91 ASN A C 1
ATOM 714 O O . ASN A 1 91 ? 50.559 44.849 5.827 1.00 57.78 91 ASN A O 1
ATOM 719 N N . THR A 1 92 ? 50.911 43.014 4.565 1.00 53.26 92 THR A N 1
ATOM 720 C CA . THR A 1 92 ? 50.487 42.041 5.557 1.00 46.05 92 THR A CA 1
ATOM 721 C C . THR A 1 92 ? 51.740 41.361 6.084 1.00 45.08 92 THR A C 1
ATOM 722 O O . THR A 1 92 ? 52.690 41.162 5.333 1.00 47.70 92 THR A O 1
ATOM 726 N N . ALA A 1 93 ? 51.760 40.996 7.360 1.00 38.96 93 ALA A N 1
ATOM 727 C CA . ALA A 1 93 ? 52.931 40.308 7.884 1.00 41.16 93 ALA A CA 1
ATOM 728 C C . ALA A 1 93 ? 52.597 38.899 8.342 1.00 47.17 93 ALA A C 1
ATOM 729 O O . ALA A 1 93 ? 51.492 38.608 8.813 1.00 51.39 93 ALA A O 1
ATOM 731 N N . ILE A 1 94 ? 53.567 38.018 8.175 1.00 37.71 94 ILE A N 1
ATOM 732 C CA . ILE A 1 94 ? 53.423 36.643 8.584 1.00 37.73 94 ILE A CA 1
ATOM 733 C C . ILE A 1 94 ? 54.376 36.524 9.764 1.00 43.97 94 ILE A C 1
ATOM 734 O O . ILE A 1 94 ? 55.602 36.661 9.615 1.00 41.81 94 ILE A O 1
ATOM 739 N N . ILE A 1 95 ? 53.810 36.305 10.943 1.00 37.61 95 ILE A N 1
ATOM 740 C CA . ILE A 1 95 ? 54.619 36.171 12.132 1.00 36.36 95 ILE A CA 1
ATOM 741 C C . ILE A 1 95 ? 54.703 34.708 12.454 1.00 35.17 95 ILE A C 1
ATOM 742 O O . ILE A 1 95 ? 53.686 34.062 12.697 1.00 38.21 95 ILE A O 1
ATOM 747 N N . ALA A 1 96 ? 55.928 34.190 12.433 1.00 35.86 96 ALA A N 1
ATOM 748 C CA . ALA A 1 96 ? 56.186 32.776 12.696 1.00 38.26 96 ALA A CA 1
ATOM 749 C C . ALA A 1 96 ? 56.588 32.471 14.134 1.00 39.35 96 ALA A C 1
ATOM 750 O O . ALA A 1 96 ? 57.716 32.746 14.549 1.00 37.46 96 ALA A O 1
ATOM 752 N N . VAL A 1 97 ? 55.652 31.884 14.877 1.00 43.19 97 VAL A N 1
ATOM 753 C CA . VAL A 1 97 ? 55.852 31.519 16.274 1.00 35.41 97 VAL A CA 1
ATOM 754 C C . VAL A 1 97 ? 56.092 30.035 16.387 1.00 36.93 97 VAL A C 1
ATOM 755 O O . VAL A 1 97 ? 55.161 29.238 16.270 1.00 34.75 97 VAL A O 1
ATOM 759 N N . GLY A 1 98 ? 57.337 29.652 16.623 1.00 37.60 98 GLY A N 1
ATOM 760 C CA . GLY A 1 98 ? 57.620 28.236 16.731 1.00 38.13 98 GLY A CA 1
ATOM 761 C C . GLY A 1 98 ? 59.047 27.892 16.376 1.00 38.76 98 GLY A C 1
ATOM 762 O O . GLY A 1 98 ? 59.917 28.770 16.328 1.00 41.10 98 GLY A O 1
ATOM 763 N N . GLY A 1 99 ? 59.285 26.607 16.116 1.00 45.59 99 GLY A N 1
ATOM 764 C CA . GLY A 1 99 ? 60.624 26.150 15.791 1.00 42.69 99 GLY A CA 1
ATOM 765 C C . GLY A 1 99 ? 61.110 26.418 14.379 1.00 46.84 99 GLY A C 1
ATOM 766 O O . GLY A 1 99 ? 60.692 27.369 13.727 1.00 48.92 99 GLY A O 1
ATOM 767 N N . GLY A 1 100 ? 62.013 25.566 13.908 1.00 49.38 100 GLY A N 1
ATOM 768 C CA . GLY A 1 100 ? 62.556 25.730 12.577 1.00 39.36 100 GLY A CA 1
ATOM 769 C C . GLY A 1 100 ? 61.566 25.326 11.509 1.00 39.08 100 GLY A C 1
ATOM 770 O O . GLY A 1 100 ? 61.532 25.934 10.438 1.00 41.52 100 GLY A O 1
ATOM 771 N N . ALA A 1 101 ? 60.765 24.302 11.807 1.00 36.78 101 ALA A N 1
ATOM 772 C CA . ALA A 1 101 ? 59.754 23.781 10.884 1.00 33.55 101 ALA A CA 1
ATOM 773 C C . ALA A 1 101 ? 58.646 24.780 10.577 1.00 33.43 101 ALA A C 1
ATOM 774 O O . ALA A 1 101 ? 58.192 24.874 9.438 1.00 34.82 101 ALA A O 1
ATOM 776 N N . THR A 1 102 ? 58.187 25.510 11.589 1.00 35.33 102 THR A N 1
ATOM 777 C CA . THR A 1 102 ? 57.140 26.488 11.350 1.00 35.56 102 THR A CA 1
ATOM 778 C C . THR A 1 102 ? 57.756 27.706 10.653 1.00 35.65 102 THR A C 1
ATOM 779 O O . THR A 1 102 ? 57.164 28.255 9.716 1.00 40.95 102 THR A O 1
ATOM 783 N N . GLY A 1 103 ? 58.952 28.107 11.086 1.00 32.75 103 GLY A N 1
ATOM 784 C CA . GLY A 1 103 ? 59.636 29.239 10.467 1.00 30.65 103 GLY A CA 1
ATOM 785 C C . GLY A 1 103 ? 59.846 29.071 8.965 1.00 32.14 103 GLY A C 1
ATOM 786 O O . GLY A 1 103 ? 59.628 30.003 8.191 1.00 34.04 103 GLY A O 1
ATOM 787 N N . ASP A 1 104 ? 60.272 27.878 8.552 1.00 35.46 104 ASP A N 1
ATOM 788 C CA . ASP A 1 104 ? 60.496 27.557 7.140 1.00 28.53 104 ASP A CA 1
ATOM 789 C C . ASP A 1 104 ? 59.207 27.594 6.341 1.00 33.18 104 ASP A C 1
ATOM 790 O O . ASP A 1 104 ? 59.162 28.154 5.249 1.00 45.82 104 ASP A O 1
ATOM 795 N N . PHE A 1 105 ? 58.174 26.956 6.886 1.00 33.85 105 PHE A N 1
ATOM 796 C CA . PHE A 1 105 ? 56.865 26.896 6.257 1.00 32.97 105 PHE A CA 1
ATOM 797 C C . PHE A 1 105 ? 56.237 28.290 6.190 1.00 35.06 105 PHE A C 1
ATOM 798 O O . PHE A 1 105 ? 55.921 28.792 5.109 1.00 36.73 105 PHE A O 1
ATOM 806 N N . ALA A 1 106 ? 56.043 28.908 7.349 1.00 31.88 106 ALA A N 1
ATOM 807 C CA . ALA A 1 106 ? 55.463 30.246 7.391 1.00 31.41 106 ALA A CA 1
ATOM 808 C C . ALA A 1 106 ? 56.285 31.163 6.487 1.00 34.28 106 ALA A C 1
ATOM 809 O O . ALA A 1 106 ? 55.736 32.002 5.772 1.00 36.03 106 ALA A O 1
ATOM 811 N N . GLY A 1 107 ? 57.604 30.986 6.517 1.00 34.00 107 GLY A N 1
ATOM 812 C CA . GLY A 1 107 ? 58.489 31.805 5.709 1.00 26.10 107 GLY A CA 1
ATOM 813 C C . GLY A 1 107 ? 58.273 31.650 4.220 1.00 30.30 107 GLY A C 1
ATOM 814 O O . GLY A 1 107 ? 58.444 32.609 3.465 1.00 30.00 107 GLY A O 1
ATOM 815 N N . PHE A 1 108 ? 57.906 30.439 3.799 1.00 27.62 108 PHE A N 1
ATOM 816 C CA . PHE A 1 108 ? 57.655 30.149 2.395 1.00 29.00 108 PHE A CA 1
ATOM 817 C C . PHE A 1 108 ? 56.284 30.712 1.993 1.00 29.94 108 PHE A C 1
ATOM 818 O O . PHE A 1 108 ? 56.057 31.076 0.835 1.00 26.48 108 PHE A O 1
ATOM 826 N N . VAL A 1 109 ? 55.373 30.786 2.960 1.00 33.44 109 VAL A N 1
ATOM 827 C CA . VAL A 1 109 ? 54.050 31.354 2.716 1.00 34.97 109 VAL A CA 1
ATOM 828 C C . VAL A 1 109 ? 54.297 32.858 2.511 1.00 40.70 109 VAL A C 1
ATOM 829 O O . VAL A 1 109 ? 53.873 33.439 1.514 1.00 42.35 109 VAL A O 1
ATOM 833 N N . ALA A 1 110 ? 55.015 33.466 3.457 1.00 40.46 110 ALA A N 1
ATOM 834 C CA . ALA A 1 110 ? 55.355 34.891 3.420 1.00 31.73 110 ALA A CA 1
ATOM 835 C C . ALA A 1 110 ? 56.171 35.255 2.182 1.00 31.26 110 ALA A C 1
ATOM 836 O O . ALA A 1 110 ? 56.090 36.368 1.673 1.00 28.97 110 ALA A O 1
ATOM 838 N N . ALA A 1 111 ? 56.966 34.310 1.701 1.00 31.95 111 ALA A N 1
ATOM 839 C CA . ALA A 1 111 ? 57.785 34.546 0.525 1.00 33.10 111 ALA A CA 1
ATOM 840 C C . ALA A 1 111 ? 56.974 34.508 -0.769 1.00 25.45 111 ALA A C 1
ATOM 841 O O . ALA A 1 111 ? 57.250 35.251 -1.710 1.00 25.42 111 ALA A O 1
ATOM 843 N N . THR A 1 112 ? 55.970 33.644 -0.816 1.00 25.92 112 THR A N 1
ATOM 844 C CA . THR A 1 112 ? 55.168 33.521 -2.017 1.00 33.30 112 THR A CA 1
ATOM 845 C C . THR A 1 112 ? 53.807 34.226 -2.018 1.00 38.07 112 THR A C 1
ATOM 846 O O . THR A 1 112 ? 53.217 34.410 -3.079 1.00 36.90 112 THR A O 1
ATOM 850 N N . LEU A 1 113 ? 53.315 34.622 -0.847 1.00 38.81 113 LEU A N 1
ATOM 851 C CA . LEU A 1 113 ? 52.025 35.302 -0.753 1.00 38.62 113 LEU A CA 1
ATOM 852 C C . LEU A 1 113 ? 52.115 36.660 -1.432 1.00 39.08 113 LEU A C 1
ATOM 853 O O . LEU A 1 113 ? 52.864 37.532 -0.985 1.00 31.66 113 LEU A O 1
ATOM 858 N N . LEU A 1 114 ? 51.342 36.845 -2.500 1.00 38.34 114 LEU A N 1
ATOM 859 C CA . LEU A 1 114 ? 51.358 38.106 -3.246 1.00 39.57 114 LEU A CA 1
ATOM 860 C C . LEU A 1 114 ? 52.775 38.444 -3.684 1.00 43.21 114 LEU A C 1
ATOM 861 O O . LEU A 1 114 ? 53.135 39.625 -3.774 1.00 48.75 114 LEU A O 1
ATOM 866 N N . ARG A 1 115 ? 53.569 37.405 -3.948 1.00 38.88 115 ARG A N 1
ATOM 867 C CA . ARG A 1 115 ? 54.966 37.550 -4.369 1.00 36.24 115 ARG A CA 1
ATOM 868 C C . ARG A 1 115 ? 55.917 37.980 -3.246 1.00 33.57 115 ARG A C 1
ATOM 869 O O . ARG A 1 115 ? 57.083 38.304 -3.486 1.00 31.01 115 ARG A O 1
ATOM 877 N N . GLY A 1 116 ? 55.410 37.968 -2.018 1.00 39.65 116 GLY A N 1
ATOM 878 C CA . GLY A 1 116 ? 56.225 38.336 -0.880 1.00 34.91 116 GLY A CA 1
ATOM 879 C C . GLY A 1 116 ? 55.631 39.426 -0.017 1.00 36.81 116 GLY A C 1
ATOM 880 O O . GLY A 1 116 ? 55.546 40.571 -0.455 1.00 46.52 116 GLY A O 1
ATOM 881 N N . VAL A 1 117 ? 55.219 39.068 1.202 1.00 37.61 117 VAL A N 1
ATOM 882 C CA . VAL A 1 117 ? 54.662 40.020 2.168 1.00 38.66 117 VAL A CA 1
ATOM 883 C C . VAL A 1 117 ? 55.691 40.217 3.294 1.00 44.36 117 VAL A C 1
ATOM 884 O O . VAL A 1 117 ? 56.834 39.779 3.159 1.00 46.55 117 VAL A O 1
ATOM 888 N N . HIS A 1 118 ? 55.305 40.881 4.387 1.00 47.53 118 HIS A N 1
ATOM 889 C CA . HIS A 1 118 ? 56.226 41.117 5.517 1.00 48.03 118 HIS A CA 1
ATOM 890 C C . HIS A 1 118 ? 56.378 39.858 6.354 1.00 43.51 118 HIS A C 1
ATOM 891 O O . HIS A 1 118 ? 55.442 39.066 6.472 1.00 40.60 118 HIS A O 1
ATOM 898 N N . PHE A 1 119 ? 57.543 39.687 6.965 1.00 41.11 119 PHE A N 1
ATOM 899 C CA . PHE A 1 119 ? 57.804 38.455 7.692 1.00 36.33 119 PHE A CA 1
ATOM 900 C C . PHE A 1 119 ? 58.547 38.585 9.014 1.00 36.12 119 PHE A C 1
ATOM 901 O O . PHE A 1 119 ? 59.709 38.985 9.047 1.00 39.49 119 PHE A O 1
ATOM 909 N N . ILE A 1 120 ? 57.884 38.219 10.104 1.00 37.35 120 ILE A N 1
ATOM 910 C CA . ILE A 1 120 ? 58.520 38.282 11.413 1.00 39.24 120 ILE A CA 1
ATOM 911 C C . ILE A 1 120 ? 58.791 36.884 11.967 1.00 41.49 120 ILE A C 1
ATOM 912 O O . ILE A 1 120 ? 57.870 36.068 12.100 1.00 39.53 120 ILE A O 1
ATOM 917 N N . GLN A 1 121 ? 60.061 36.626 12.277 1.00 39.72 121 GLN A N 1
ATOM 918 C CA . GLN A 1 121 ? 60.494 35.355 12.835 1.00 33.80 121 GLN A CA 1
ATOM 919 C C . GLN A 1 121 ? 60.483 35.415 14.343 1.00 39.54 121 GLN A C 1
ATOM 920 O O . GLN A 1 121 ? 61.112 36.280 14.956 1.00 44.42 121 GLN A O 1
ATOM 926 N N . VAL A 1 122 ? 59.756 34.477 14.932 1.00 37.93 122 VAL A N 1
ATOM 927 C CA . VAL A 1 122 ? 59.655 34.372 16.368 1.00 40.52 122 VAL A CA 1
ATOM 928 C C . VAL A 1 122 ? 60.067 32.945 16.751 1.00 39.30 122 VAL A C 1
ATOM 929 O O . VAL A 1 122 ? 59.219 32.106 17.059 1.00 39.42 122 VAL A O 1
ATOM 933 N N . PRO A 1 123 ? 61.388 32.655 16.706 1.00 41.99 123 PRO A N 1
ATOM 934 C CA . PRO A 1 123 ? 61.951 31.338 17.043 1.00 36.78 123 PRO A CA 1
ATOM 935 C C . PRO A 1 123 ? 61.781 30.966 18.522 1.00 36.83 123 PRO A C 1
ATOM 936 O O . PRO A 1 123 ? 61.980 31.786 19.417 1.00 31.91 123 PRO A O 1
ATOM 940 N N . THR A 1 124 ? 61.417 29.715 18.771 1.00 42.10 124 THR A N 1
ATOM 941 C CA . THR A 1 124 ? 61.191 29.251 20.133 1.00 40.06 124 THR A CA 1
ATOM 942 C C . THR A 1 124 ? 62.028 28.038 20.539 1.00 40.39 124 THR A C 1
ATOM 943 O O . THR A 1 124 ? 61.809 27.471 21.604 1.00 42.26 124 THR A O 1
ATOM 947 N N . THR A 1 125 ? 62.962 27.623 19.689 1.00 36.59 125 THR A N 1
ATOM 948 C CA . THR A 1 125 ? 63.825 26.496 20.027 1.00 34.35 125 THR A CA 1
ATOM 949 C C . THR A 1 125 ? 65.297 26.886 19.909 1.00 38.55 125 THR A C 1
ATOM 950 O O . THR A 1 125 ? 65.635 27.901 19.299 1.00 37.71 125 THR A O 1
ATOM 954 N N . ILE A 1 126 ? 66.175 26.075 20.492 1.00 41.01 126 ILE A N 1
ATOM 955 C CA . ILE A 1 126 ? 67.610 26.344 20.422 1.00 38.51 126 ILE A CA 1
ATOM 956 C C . ILE A 1 126 ? 68.061 26.250 18.966 1.00 43.25 126 ILE A C 1
ATOM 957 O O . ILE A 1 126 ? 68.764 27.129 18.447 1.00 40.67 126 ILE A O 1
ATOM 962 N N . LEU A 1 127 ? 67.627 25.176 18.313 1.00 43.52 127 LEU A N 1
ATOM 963 C CA . LEU A 1 127 ? 67.961 24.912 16.918 1.00 40.98 127 LEU A CA 1
ATOM 964 C C . LEU A 1 127 ? 67.452 26.026 16.002 1.00 38.82 127 LEU A C 1
ATOM 965 O O . LEU A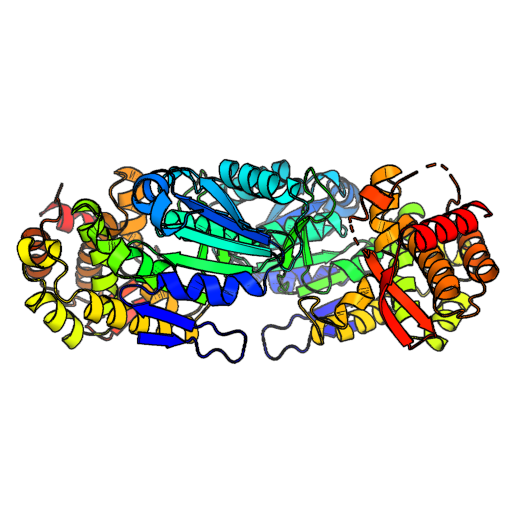 1 127 ? 67.878 26.141 14.858 1.00 45.71 127 LEU A O 1
ATOM 970 N N . ALA A 1 128 ? 66.542 26.848 16.504 1.00 37.21 128 ALA A N 1
ATOM 971 C CA . ALA A 1 128 ? 66.001 27.931 15.703 1.00 33.79 128 ALA A CA 1
ATOM 972 C C . ALA A 1 128 ? 66.932 29.133 15.710 1.00 35.37 128 ALA A C 1
ATOM 973 O O . ALA A 1 128 ? 66.639 30.132 15.067 1.00 43.67 128 ALA A O 1
ATOM 975 N N . HIS A 1 129 ? 68.045 29.054 16.438 1.00 40.39 129 HIS A N 1
ATOM 976 C CA . HIS A 1 129 ? 68.979 30.181 16.454 1.00 44.76 129 HIS A CA 1
ATOM 977 C C . HIS A 1 129 ? 69.635 30.156 15.079 1.00 42.73 129 HIS A C 1
ATOM 978 O O . HIS A 1 129 ? 70.060 31.179 14.538 1.00 50.52 129 HIS A O 1
ATOM 985 N N . ASP A 1 130 ? 69.676 28.961 14.510 1.00 39.09 130 ASP A N 1
ATOM 986 C CA . ASP A 1 130 ? 70.270 28.745 13.208 1.00 36.77 130 ASP A CA 1
ATOM 987 C C . ASP A 1 130 ? 69.265 28.990 12.090 1.00 39.31 130 ASP A C 1
ATOM 988 O O . ASP A 1 130 ? 69.517 29.804 11.200 1.00 39.16 130 ASP A O 1
ATOM 993 N N . SER A 1 131 ? 68.120 28.313 12.163 1.00 34.83 131 SER A N 1
ATOM 994 C CA . SER A 1 131 ? 67.070 28.407 11.140 1.00 35.12 131 SER A CA 1
ATOM 995 C C . SER A 1 131 ? 66.386 29.756 10.904 1.00 34.67 131 SER A C 1
ATOM 996 O O . SER A 1 131 ? 66.041 30.077 9.768 1.00 35.23 131 SER A O 1
ATOM 999 N N . SER A 1 132 ? 66.171 30.536 11.958 1.00 38.82 132 SER A N 1
ATOM 1000 C CA . SER A 1 132 ? 65.528 31.836 11.801 1.00 40.03 132 SER A CA 1
ATOM 1001 C C . SER A 1 132 ? 66.460 32.870 11.125 1.00 47.08 132 SER A C 1
ATOM 1002 O O . SER A 1 132 ? 66.009 33.933 10.696 1.00 47.56 132 SER A O 1
ATOM 1005 N N . VAL A 1 133 ? 67.750 32.544 11.011 1.00 47.23 133 VAL A N 1
ATOM 1006 C CA . VAL A 1 133 ? 68.733 33.440 10.393 1.00 38.30 133 VAL A CA 1
ATOM 1007 C C . VAL A 1 133 ? 69.227 32.927 9.042 1.00 36.21 133 VAL A C 1
ATOM 1008 O O . VAL A 1 133 ? 69.518 31.745 8.888 1.00 31.61 133 VAL A O 1
ATOM 1012 N N . GLY A 1 134 ? 69.312 33.812 8.054 1.00 40.37 134 GLY A N 1
ATOM 1013 C CA . GLY A 1 134 ? 69.808 33.382 6.753 1.00 39.86 134 GLY A CA 1
ATOM 1014 C C . GLY A 1 134 ? 68.843 33.376 5.578 1.00 37.37 134 GLY A C 1
ATOM 1015 O O . GLY A 1 134 ? 69.274 33.229 4.428 1.00 37.86 134 GLY A O 1
ATOM 1016 N N . GLY A 1 135 ? 67.546 33.502 5.851 1.00 34.28 135 GLY A N 1
ATOM 1017 C CA . GLY A 1 135 ? 66.569 33.538 4.775 1.00 32.74 135 GLY A CA 1
ATOM 1018 C C . GLY A 1 135 ? 66.095 32.239 4.136 1.00 35.25 135 GLY A C 1
ATOM 1019 O O . GLY A 1 135 ? 65.165 32.269 3.333 1.00 36.51 135 GLY A O 1
ATOM 1020 N N . LYS A 1 136 ? 66.704 31.101 4.456 1.00 32.34 136 LYS A N 1
ATOM 1021 C CA . LYS A 1 136 ? 66.243 29.850 3.853 1.00 30.29 136 LYS A CA 1
ATOM 1022 C C . LYS A 1 136 ? 64.878 29.470 4.409 1.00 26.94 136 LYS A C 1
ATOM 1023 O O . LYS A 1 136 ? 64.702 29.343 5.615 1.00 34.44 136 LYS A O 1
ATOM 1029 N N . VAL A 1 137 ? 63.907 29.313 3.525 1.00 25.87 137 VAL A N 1
ATOM 1030 C CA . VAL A 1 137 ? 62.563 28.932 3.931 1.00 24.00 137 VAL A CA 1
ATOM 1031 C C . VAL A 1 137 ? 62.120 27.872 2.936 1.00 29.57 137 VAL A C 1
ATOM 1032 O O . VAL A 1 137 ? 62.757 27.691 1.896 1.00 31.17 137 VAL A O 1
ATOM 1036 N N . GLY A 1 138 ? 61.058 27.143 3.248 1.00 30.55 138 GLY A N 1
ATOM 1037 C CA . GLY A 1 138 ? 60.618 26.136 2.305 1.00 28.00 138 GLY A CA 1
ATOM 1038 C C . GLY A 1 138 ? 59.880 24.964 2.905 1.00 24.30 138 GLY A C 1
ATOM 1039 O O . GLY A 1 138 ? 59.582 24.936 4.094 1.00 29.34 138 GLY A O 1
ATOM 1040 N N . ILE A 1 139 ? 59.574 23.992 2.063 1.00 24.58 139 ILE A N 1
ATOM 1041 C CA . ILE A 1 139 ? 58.870 22.816 2.514 1.00 29.11 139 ILE A CA 1
ATOM 1042 C C . ILE A 1 139 ? 59.585 21.612 1.968 1.00 32.09 139 ILE A C 1
ATOM 1043 O O . ILE A 1 139 ? 60.584 21.738 1.255 1.00 31.65 139 ILE A O 1
ATOM 1048 N N . ASN A 1 140 ? 59.069 20.442 2.314 1.00 34.79 140 ASN A N 1
ATOM 1049 C CA . ASN A 1 140 ? 59.645 19.191 1.856 1.00 44.31 140 ASN A CA 1
ATOM 1050 C C . ASN A 1 140 ? 58.842 18.673 0.668 1.00 52.49 140 ASN A C 1
ATOM 1051 O O . ASN A 1 140 ? 57.721 19.120 0.416 1.00 58.21 140 ASN A O 1
ATOM 1056 N N . SER A 1 141 ? 59.428 17.734 -0.064 1.00 61.78 141 SER A N 1
ATOM 1057 C CA . SER A 1 141 ? 58.762 17.126 -1.208 1.00 73.38 141 SER A CA 1
ATOM 1058 C C . SER A 1 141 ? 58.755 15.619 -0.972 1.00 82.44 141 SER A C 1
ATOM 1059 O O . SER A 1 141 ? 59.571 15.091 -0.206 1.00 82.73 141 SER A O 1
ATOM 1062 N N . LYS A 1 142 ? 57.832 14.927 -1.629 1.00 86.98 142 LYS A N 1
ATOM 1063 C CA . LYS A 1 142 ? 57.743 13.484 -1.490 1.00 86.05 142 LYS A CA 1
ATOM 1064 C C . LYS A 1 142 ? 59.105 12.854 -1.798 1.00 83.42 142 LYS A C 1
ATOM 1065 O O . LYS A 1 142 ? 59.373 11.718 -1.412 1.00 92.09 142 LYS A O 1
ATOM 1071 N N . GLN A 1 143 ? 59.968 13.603 -2.479 1.00 77.15 143 GLN A N 1
ATOM 1072 C CA . GLN A 1 143 ? 61.300 13.118 -2.817 1.00 75.16 143 GLN A CA 1
ATOM 1073 C C . GLN A 1 143 ? 62.217 13.191 -1.606 1.00 73.44 143 GLN A C 1
ATOM 1074 O O . GLN A 1 143 ? 62.787 12.181 -1.193 1.00 77.73 143 GLN A O 1
ATOM 1080 N N . GLY A 1 144 ? 62.353 14.386 -1.034 1.00 71.16 144 GLY A N 1
ATOM 1081 C CA . GLY A 1 144 ? 63.224 14.556 0.119 1.00 68.30 144 GLY A CA 1
ATOM 1082 C C . GLY A 1 144 ? 63.034 15.818 0.945 1.00 59.99 144 GLY A C 1
ATOM 1083 O O . GLY A 1 144 ? 62.038 16.523 0.813 1.00 59.01 144 GLY A O 1
ATOM 1084 N N . LYS A 1 145 ? 64.005 16.107 1.802 1.00 56.41 145 LYS A N 1
ATOM 1085 C CA . LYS A 1 145 ? 63.924 17.274 2.658 1.00 56.59 145 LYS A CA 1
ATOM 1086 C C . LYS A 1 145 ? 64.126 18.589 1.939 1.00 56.88 145 LYS A C 1
ATOM 1087 O O . LYS A 1 145 ? 64.826 18.653 0.932 1.00 60.34 145 LYS A O 1
ATOM 1093 N N . ASN A 1 146 ? 63.499 19.632 2.488 1.00 57.82 146 ASN A N 1
ATOM 1094 C CA . ASN A 1 146 ? 63.564 20.995 1.966 1.00 51.94 146 ASN A CA 1
ATOM 1095 C C . ASN A 1 146 ? 64.033 20.995 0.519 1.00 47.28 146 ASN A C 1
ATOM 1096 O O . ASN A 1 146 ? 65.125 21.467 0.212 1.00 53.46 146 ASN A O 1
ATOM 1101 N N . LEU A 1 147 ? 63.207 20.448 -0.362 1.00 38.91 147 LEU A N 1
ATOM 1102 C CA . LEU A 1 147 ? 63.543 20.367 -1.776 1.00 41.74 147 LEU A CA 1
ATOM 1103 C C . LEU A 1 147 ? 62.894 21.515 -2.539 1.00 45.70 147 LEU A C 1
ATOM 1104 O O . LEU A 1 147 ? 63.270 21.838 -3.669 1.00 44.19 147 LEU A O 1
ATOM 1109 N N . ILE A 1 148 ? 61.919 22.132 -1.886 1.00 43.54 148 ILE A N 1
ATOM 1110 C CA . ILE A 1 148 ? 61.176 23.243 -2.444 1.00 32.86 148 ILE A CA 1
ATOM 1111 C C . ILE A 1 148 ? 61.254 24.370 -1.445 1.00 34.55 148 ILE A C 1
ATOM 1112 O O . ILE A 1 148 ? 61.061 24.152 -0.247 1.00 38.53 148 ILE A O 1
ATOM 1117 N N . GLY A 1 149 ? 61.551 25.568 -1.935 1.00 29.16 149 GLY A N 1
ATOM 1118 C CA . GLY A 1 149 ? 61.654 26.714 -1.054 1.00 30.25 149 GLY A CA 1
ATOM 1119 C C . GLY A 1 149 ? 62.190 27.964 -1.727 1.00 36.82 149 GLY A C 1
ATOM 1120 O O . GLY A 1 149 ? 62.188 28.086 -2.951 1.00 35.79 149 GLY A O 1
ATOM 1121 N N . ALA A 1 150 ? 62.664 28.896 -0.912 1.00 31.25 150 ALA A N 1
ATOM 1122 C CA . ALA A 1 150 ? 63.187 30.149 -1.412 1.00 35.23 150 ALA A CA 1
ATOM 1123 C C . ALA A 1 150 ? 64.121 30.792 -0.399 1.00 38.00 150 ALA A C 1
ATOM 1124 O O . ALA A 1 150 ? 64.264 30.323 0.732 1.00 35.98 150 ALA A O 1
ATOM 1126 N N . PHE A 1 151 ? 64.783 31.853 -0.844 1.00 37.99 151 PHE A N 1
ATOM 1127 C CA . PHE A 1 151 ? 65.654 32.637 0.009 1.00 31.38 151 PHE A CA 1
ATOM 1128 C C . PHE A 1 151 ? 64.821 33.889 0.212 1.00 34.03 151 PHE A C 1
ATOM 1129 O O . PHE A 1 151 ? 64.414 34.526 -0.760 1.00 41.51 151 PHE A O 1
ATOM 1137 N N . TYR A 1 152 ? 64.556 34.235 1.465 1.00 33.29 152 TYR A N 1
ATOM 1138 C CA . TYR A 1 152 ? 63.726 35.390 1.764 1.00 34.87 152 TYR A CA 1
ATOM 1139 C C . TYR A 1 152 ? 64.022 35.964 3.157 1.00 42.89 152 TYR A C 1
ATOM 1140 O O . TYR A 1 152 ? 63.757 35.331 4.189 1.00 37.96 152 TYR A O 1
ATOM 1149 N N . ARG A 1 153 ? 64.571 37.176 3.172 1.00 48.14 153 ARG A N 1
ATOM 1150 C CA . ARG A 1 153 ? 64.935 37.849 4.414 1.00 42.93 153 ARG A CA 1
ATOM 1151 C C . ARG A 1 153 ? 63.747 38.284 5.249 1.00 39.61 153 ARG A C 1
ATOM 1152 O O . ARG A 1 153 ? 62.829 38.936 4.749 1.00 43.45 153 ARG A O 1
ATOM 1160 N N . PRO A 1 154 ? 63.745 37.926 6.543 1.00 41.76 154 PRO A N 1
ATOM 1161 C CA . PRO A 1 154 ? 62.608 38.350 7.360 1.00 44.49 154 PRO A CA 1
ATOM 1162 C C . PRO A 1 154 ? 62.729 39.854 7.584 1.00 44.98 154 PRO A C 1
ATOM 1163 O O . PRO A 1 154 ? 63.764 40.451 7.291 1.00 42.26 154 PRO A O 1
ATOM 1167 N N . THR A 1 155 ? 61.670 40.477 8.074 1.00 48.51 155 THR A N 1
ATOM 1168 C CA . THR A 1 155 ? 61.730 41.904 8.338 1.00 53.73 155 THR A CA 1
ATOM 1169 C C . THR A 1 155 ? 62.534 42.047 9.628 1.00 56.64 155 THR A C 1
ATOM 1170 O O . THR A 1 155 ? 63.230 43.040 9.841 1.00 60.66 155 THR A O 1
ATOM 1174 N N . ALA A 1 156 ? 62.446 41.024 10.473 1.00 56.63 156 ALA A N 1
ATOM 1175 C CA . ALA A 1 156 ? 63.156 41.004 11.743 1.00 55.40 156 ALA A CA 1
ATOM 1176 C C . ALA A 1 156 ? 63.105 39.619 12.376 1.00 55.18 156 ALA A C 1
ATOM 1177 O O . ALA A 1 156 ? 62.211 38.820 12.082 1.00 59.79 156 ALA A O 1
ATOM 1179 N N . VAL A 1 157 ? 64.082 39.336 13.232 1.00 50.37 157 VAL A N 1
ATOM 1180 C CA . VAL A 1 157 ? 64.128 38.072 13.954 1.00 41.38 157 VAL A CA 1
ATOM 1181 C C . VAL A 1 157 ? 64.035 38.451 15.426 1.00 42.09 157 VAL A C 1
ATOM 1182 O O . VAL A 1 157 ? 64.864 39.217 15.932 1.00 41.46 157 VAL A O 1
ATOM 1186 N N . ILE A 1 158 ? 63.008 37.947 16.102 1.00 43.33 158 ILE A N 1
ATOM 1187 C CA . ILE A 1 158 ? 62.817 38.235 17.522 1.00 45.79 158 ILE A CA 1
ATOM 1188 C C . ILE A 1 158 ? 62.925 36.923 18.301 1.00 46.52 158 ILE A C 1
ATOM 1189 O O . ILE A 1 158 ? 61.966 36.147 18.391 1.00 43.16 158 ILE A O 1
ATOM 1194 N N . TYR A 1 159 ? 64.113 36.703 18.856 1.00 39.70 159 TYR A N 1
ATOM 1195 C CA . TYR A 1 159 ? 64.457 35.505 19.612 1.00 41.45 159 TYR A CA 1
ATOM 1196 C C . TYR A 1 159 ? 64.367 35.724 21.133 1.00 47.34 159 TYR A C 1
ATOM 1197 O O . TYR A 1 159 ? 65.270 36.312 21.730 1.00 44.25 159 TYR A O 1
ATOM 1206 N N . ASP A 1 160 ? 63.288 35.244 21.753 1.00 50.23 160 ASP A N 1
ATOM 1207 C CA . ASP A 1 160 ? 63.077 35.374 23.208 1.00 46.73 160 ASP A CA 1
ATOM 1208 C C . ASP A 1 160 ? 63.512 34.070 23.923 1.00 43.31 160 ASP A C 1
ATOM 1209 O O . ASP A 1 160 ? 62.836 33.045 23.831 1.00 44.18 160 ASP A O 1
ATOM 1214 N N . LEU A 1 161 ? 64.636 34.132 24.639 1.00 37.52 161 LEU A N 1
ATOM 1215 C CA . LEU A 1 161 ? 65.214 32.982 25.328 1.00 33.45 161 LEU A CA 1
ATOM 1216 C C . LEU A 1 161 ? 64.360 32.298 26.386 1.00 39.67 161 LEU A C 1
ATOM 1217 O O . LEU A 1 161 ? 64.678 31.184 26.815 1.00 44.83 161 LEU A O 1
ATOM 1222 N N . ASP A 1 162 ? 63.285 32.950 26.817 1.00 41.23 162 ASP A N 1
ATOM 1223 C CA . ASP A 1 162 ? 62.403 32.357 27.826 1.00 44.12 162 ASP A CA 1
ATOM 1224 C C . ASP A 1 162 ? 61.573 31.218 27.219 1.00 44.34 162 ASP A C 1
ATOM 1225 O O . ASP A 1 162 ? 61.059 30.358 27.935 1.00 48.69 162 ASP A O 1
ATOM 1230 N N . PHE A 1 163 ? 61.440 31.229 25.894 1.00 47.62 163 PHE A N 1
ATOM 1231 C CA . PHE A 1 163 ? 60.700 30.194 25.162 1.00 43.92 163 PHE A CA 1
ATOM 1232 C C . PHE A 1 163 ? 61.379 28.840 25.356 1.00 40.43 163 PHE A C 1
ATOM 1233 O O . PHE A 1 163 ? 60.731 27.790 25.343 1.00 36.81 163 PHE A O 1
ATOM 1241 N N . LEU A 1 164 ? 62.698 28.892 25.520 1.00 36.81 164 LEU A N 1
ATOM 1242 C CA . LEU A 1 164 ? 63.528 27.706 25.682 1.00 43.62 164 LEU A CA 1
ATOM 1243 C C . LEU A 1 164 ? 63.286 26.896 26.961 1.00 39.65 164 LEU A C 1
ATOM 1244 O O . LEU A 1 164 ? 63.535 25.697 26.981 1.00 40.70 164 LEU A O 1
ATOM 1249 N N . LYS A 1 165 ? 62.799 27.548 28.016 1.00 44.23 165 LYS A N 1
ATOM 1250 C CA . LYS A 1 165 ? 62.550 26.889 29.297 1.00 43.20 165 LYS A CA 1
ATOM 1251 C C . LYS A 1 165 ? 61.687 25.611 29.231 1.00 47.13 165 LYS A C 1
ATOM 1252 O O . LYS A 1 165 ? 61.834 24.697 30.058 1.00 51.37 165 LYS A O 1
ATOM 1258 N N . THR A 1 166 ? 60.804 25.534 28.240 1.00 46.30 166 THR A N 1
ATOM 1259 C CA . THR A 1 166 ? 59.900 24.392 28.103 1.00 39.44 166 THR A CA 1
ATOM 1260 C C . THR A 1 166 ? 60.331 23.287 27.144 1.00 33.75 166 THR A C 1
ATOM 1261 O O . THR A 1 166 ? 59.549 22.394 26.827 1.00 44.16 166 THR A O 1
ATOM 1265 N N . LEU A 1 167 ? 61.574 23.341 26.690 1.00 28.93 167 LEU A N 1
ATOM 1266 C CA . LEU A 1 167 ? 62.082 22.343 25.761 1.00 30.59 167 LEU A CA 1
ATOM 1267 C C . LEU A 1 167 ? 62.483 21.015 26.398 1.00 30.88 167 LEU A C 1
ATOM 1268 O O . LEU A 1 167 ? 63.329 20.978 27.289 1.00 42.11 167 LEU A O 1
ATOM 1273 N N . PRO A 1 168 ? 61.881 19.903 25.950 1.00 26.82 168 PRO A N 1
ATOM 1274 C CA . PRO A 1 168 ? 62.269 18.624 26.541 1.00 27.72 168 PRO A CA 1
ATOM 1275 C C . PRO A 1 168 ? 63.753 18.487 26.274 1.00 32.28 168 PRO A C 1
ATOM 1276 O O . PRO A 1 168 ? 64.312 19.266 25.509 1.00 30.67 168 PRO A O 1
ATOM 1280 N N . PHE A 1 169 ? 64.395 17.504 26.892 1.00 39.09 169 PHE A N 1
ATOM 1281 C CA . PHE A 1 169 ? 65.821 17.316 26.672 1.00 35.93 169 PHE A CA 1
ATOM 1282 C C . PHE A 1 169 ? 66.056 16.899 25.228 1.00 31.74 169 PHE A C 1
ATOM 1283 O O . PHE A 1 169 ? 67.067 17.256 24.627 1.00 40.69 169 PHE A O 1
ATOM 1291 N N . LYS A 1 170 ? 65.106 16.151 24.677 1.00 28.74 170 LYS A N 1
ATOM 1292 C CA . LYS A 1 170 ? 65.182 15.667 23.298 1.00 32.09 170 LYS A CA 1
ATOM 1293 C C . LYS A 1 170 ? 65.376 16.836 22.325 1.00 29.60 170 LYS A C 1
ATOM 1294 O O . LYS A 1 170 ? 66.108 16.719 21.344 1.00 33.01 170 LYS A O 1
ATOM 1300 N N . GLN A 1 171 ? 64.712 17.956 22.598 1.00 30.46 171 GLN A N 1
ATOM 1301 C CA . GLN A 1 171 ? 64.828 19.136 21.745 1.00 30.78 171 GLN A CA 1
ATOM 1302 C C . GLN A 1 171 ? 66.075 19.927 22.110 1.00 28.33 171 GLN A C 1
ATOM 1303 O O . GLN A 1 171 ? 66.642 20.628 21.277 1.00 30.90 171 GLN A O 1
ATOM 1309 N N . ILE A 1 172 ? 66.504 19.821 23.360 1.00 23.02 172 ILE A N 1
ATOM 1310 C CA . ILE A 1 172 ? 67.713 20.505 23.763 1.00 32.23 172 ILE A CA 1
ATOM 1311 C C . ILE A 1 172 ? 68.871 19.843 22.999 1.00 35.38 172 ILE A C 1
ATOM 1312 O O . ILE A 1 172 ? 69.631 20.517 22.303 1.00 41.38 172 ILE A O 1
ATOM 1317 N N . LEU A 1 173 ? 68.979 18.521 23.102 1.00 30.25 173 LEU A N 1
ATOM 1318 C CA . LEU A 1 173 ? 70.019 17.780 22.398 1.00 32.78 173 LEU A CA 1
ATOM 1319 C C . LEU A 1 173 ? 70.027 18.132 20.917 1.00 34.52 173 LEU A C 1
ATOM 1320 O O . LEU A 1 173 ? 71.065 18.456 20.349 1.00 34.77 173 LEU A O 1
ATOM 1325 N N . SER A 1 174 ? 68.856 18.050 20.294 1.00 33.50 174 SER A N 1
ATOM 1326 C CA . SER A 1 174 ? 68.711 18.349 18.873 1.00 32.83 174 SER A CA 1
ATOM 1327 C C . SER A 1 174 ? 69.203 19.749 18.525 1.00 27.76 174 SER A C 1
ATOM 1328 O O . SER A 1 174 ? 69.916 19.939 17.552 1.00 23.51 174 SER A O 1
ATOM 1331 N N . GLY A 1 175 ? 68.810 20.732 19.319 1.00 27.96 175 GLY A N 1
ATOM 1332 C CA . GLY A 1 175 ? 69.243 22.084 19.049 1.00 29.80 175 GLY A CA 1
ATOM 1333 C C . GLY A 1 175 ? 70.731 22.268 19.276 1.00 32.68 175 GLY A C 1
ATOM 1334 O O . GLY A 1 175 ? 71.403 22.969 18.528 1.00 34.86 175 GLY A O 1
ATOM 1335 N N . TYR A 1 176 ? 71.253 21.634 20.318 1.00 37.82 176 TYR A N 1
ATOM 1336 C CA . TYR A 1 176 ? 72.667 21.755 20.644 1.00 32.50 176 TYR A CA 1
ATOM 1337 C C . TYR A 1 176 ? 73.586 21.418 19.459 1.00 25.88 176 TYR A C 1
ATOM 1338 O O . TYR A 1 176 ? 74.609 22.067 19.255 1.00 32.08 176 TYR A O 1
ATOM 1347 N N . ALA A 1 177 ? 73.210 20.420 18.672 1.00 26.43 177 ALA A N 1
ATOM 1348 C CA . ALA A 1 177 ? 74.011 20.014 17.517 1.00 34.85 177 ALA A CA 1
ATOM 1349 C C . ALA A 1 177 ? 74.428 21.182 16.624 1.00 35.62 177 ALA A C 1
ATOM 1350 O O . ALA A 1 177 ? 75.553 21.212 16.114 1.00 28.79 177 ALA A O 1
ATOM 1352 N N . GLU A 1 178 ? 73.513 22.130 16.430 1.00 38.45 178 GLU A N 1
ATOM 1353 C CA . GLU A 1 178 ? 73.766 23.310 15.597 1.00 40.43 178 GLU A CA 1
ATOM 1354 C C . GLU A 1 178 ? 74.618 24.343 16.327 1.00 43.31 178 GLU A C 1
ATOM 1355 O O . GLU A 1 178 ? 75.444 25.037 15.713 1.00 42.39 178 GLU A O 1
ATOM 1361 N N . VAL A 1 179 ? 74.403 24.456 17.634 1.00 36.10 179 VAL A N 1
ATOM 1362 C CA . VAL A 1 179 ? 75.185 25.379 18.437 1.00 34.15 179 VAL A CA 1
ATOM 1363 C C . VAL A 1 179 ? 76.621 24.869 18.375 1.00 41.72 179 VAL A C 1
ATOM 1364 O O . VAL A 1 179 ? 77.572 25.650 18.243 1.00 43.11 179 VAL A O 1
ATOM 1368 N N . TYR A 1 180 ? 76.756 23.542 18.443 1.00 34.00 180 TYR A N 1
ATOM 1369 C CA . TYR A 1 180 ? 78.058 22.879 18.398 1.00 35.04 180 TYR A CA 1
ATOM 1370 C C . TYR A 1 180 ? 78.681 22.902 17.004 1.00 35.85 180 TYR A C 1
ATOM 1371 O O . TYR A 1 180 ? 79.904 22.944 16.870 1.00 39.56 180 TYR A O 1
ATOM 1380 N N . LYS A 1 181 ? 77.853 22.862 15.964 1.00 35.86 181 LYS A N 1
ATOM 1381 C CA . LYS A 1 181 ? 78.385 22.898 14.607 1.00 34.97 181 LYS A CA 1
ATOM 1382 C C . LYS A 1 181 ? 79.037 24.259 14.369 1.00 37.56 181 LYS A C 1
ATOM 1383 O O . LYS A 1 181 ? 80.129 24.350 13.800 1.00 42.09 181 LYS A O 1
ATOM 1389 N N . HIS A 1 182 ? 78.361 25.316 14.811 1.00 38.04 182 HIS A N 1
ATOM 1390 C CA . HIS A 1 182 ? 78.875 26.666 14.653 1.00 35.56 182 HIS A CA 1
ATOM 1391 C C . HIS A 1 182 ? 80.168 26.853 15.413 1.00 41.63 182 HIS A C 1
ATOM 1392 O O . HIS A 1 182 ? 81.083 27.520 14.930 1.00 47.19 182 HIS A O 1
ATOM 1399 N N . ALA A 1 183 ? 80.241 26.27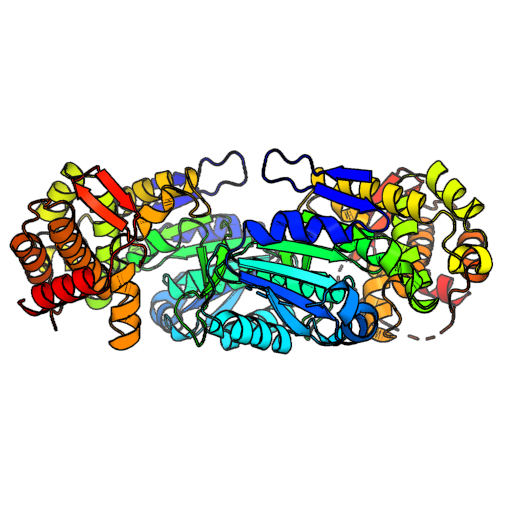0 16.605 1.00 40.83 183 ALA A N 1
ATOM 1400 C CA . ALA A 1 183 ? 81.457 26.338 17.395 1.00 33.63 183 ALA A CA 1
ATOM 1401 C C . ALA A 1 183 ? 82.544 25.635 16.584 1.00 35.03 183 ALA A C 1
ATOM 1402 O O . ALA A 1 183 ? 83.635 26.160 16.419 1.00 37.25 183 ALA A O 1
ATOM 1404 N N . LEU A 1 184 ? 82.245 24.445 16.073 1.00 35.06 184 LEU A N 1
ATOM 1405 C CA . LEU A 1 184 ? 83.213 23.723 15.261 1.00 40.03 184 LEU A CA 1
ATOM 1406 C C . LEU A 1 184 ? 83.699 24.604 14.102 1.00 47.07 184 LEU A C 1
ATOM 1407 O O . LEU A 1 184 ? 84.905 24.721 13.854 1.00 54.26 184 LEU A O 1
ATOM 1412 N N . LEU A 1 185 ? 82.759 25.230 13.402 1.00 45.05 185 LEU A N 1
ATOM 1413 C CA . LEU A 1 185 ? 83.106 26.081 12.273 1.00 46.52 185 LEU A CA 1
ATOM 1414 C C . LEU A 1 185 ? 83.811 27.351 12.717 1.00 41.92 185 LEU A C 1
ATOM 1415 O O . LEU A 1 185 ? 84.621 27.914 11.984 1.00 43.59 185 LEU A O 1
ATOM 1420 N N . ASN A 1 186 ? 83.515 27.782 13.933 1.00 45.16 186 ASN A N 1
ATOM 1421 C CA . ASN A 1 186 ? 84.119 28.979 14.484 1.00 49.71 186 ASN A CA 1
ATOM 1422 C C . ASN A 1 186 ? 85.575 28.734 14.912 1.00 61.10 186 ASN A C 1
ATOM 1423 O O . ASN A 1 186 ? 86.319 29.683 15.140 1.00 67.70 186 ASN A O 1
ATOM 1428 N N . GLY A 1 187 ? 85.987 27.472 15.030 1.00 64.72 187 GLY A N 1
ATOM 1429 C CA . GLY A 1 187 ? 87.365 27.199 15.415 1.00 63.36 187 GLY A CA 1
ATOM 1430 C C . GLY A 1 187 ? 87.654 26.244 16.567 1.00 60.59 187 GLY A C 1
ATOM 1431 O O . GLY A 1 187 ? 86.777 25.890 17.350 1.00 58.65 187 GLY A O 1
ATOM 1432 N N . GLU A 1 188 ? 88.916 25.835 16.675 1.00 59.80 188 GLU A N 1
ATOM 1433 C CA . GLU A 1 188 ? 89.340 24.917 17.723 1.00 58.04 188 GLU A CA 1
ATOM 1434 C C . GLU A 1 188 ? 89.198 25.500 19.120 1.00 56.26 188 GLU A C 1
ATOM 1435 O O . GLU A 1 188 ? 88.878 24.780 20.064 1.00 57.47 188 GLU A O 1
ATOM 1441 N N . SER A 1 189 ? 89.443 26.801 19.245 1.00 53.58 189 SER A N 1
ATOM 1442 C CA . SER A 1 189 ? 89.352 27.500 20.527 1.00 50.00 189 SER A CA 1
ATOM 1443 C C . SER A 1 189 ? 87.913 27.664 21.016 1.00 47.86 189 SER A C 1
ATOM 1444 O O . SER A 1 189 ? 87.643 27.705 22.225 1.00 40.88 189 SER A O 1
ATOM 1447 N N . ALA A 1 190 ? 86.988 27.781 20.074 1.00 51.94 190 ALA A N 1
ATOM 1448 C CA . ALA A 1 190 ? 85.588 27.924 20.440 1.00 51.62 190 ALA A CA 1
ATOM 1449 C C . ALA A 1 190 ? 84.993 26.542 20.712 1.00 48.97 190 ALA A C 1
ATOM 1450 O O . ALA A 1 190 ? 84.064 26.421 21.510 1.00 52.72 190 ALA A O 1
ATOM 1452 N N . THR A 1 191 ? 85.534 25.509 20.058 1.00 38.03 191 THR A N 1
ATOM 1453 C CA . THR A 1 191 ? 85.054 24.144 20.253 1.00 40.78 191 THR A CA 1
ATOM 1454 C C . THR A 1 191 ? 85.491 23.586 21.613 1.00 50.21 191 THR A C 1
ATOM 1455 O O . THR A 1 191 ? 84.699 22.954 22.311 1.00 57.84 191 THR A O 1
ATOM 1459 N N . GLN A 1 192 ? 86.748 23.800 21.989 1.00 48.64 192 GLN A N 1
ATOM 1460 C CA . GLN A 1 192 ? 87.217 23.314 23.278 1.00 41.59 192 GLN A CA 1
ATOM 1461 C C . GLN A 1 192 ? 86.546 24.165 24.356 1.00 44.10 192 GLN A C 1
ATOM 1462 O O . GLN A 1 192 ? 86.304 23.699 25.469 1.00 45.35 192 GLN A O 1
ATOM 1468 N N . ASP A 1 193 ? 86.218 25.408 24.016 1.00 42.93 193 ASP A N 1
ATOM 1469 C CA . ASP A 1 193 ? 85.566 26.310 24.966 1.00 46.01 193 ASP A CA 1
ATOM 1470 C C . ASP A 1 193 ? 84.157 25.819 25.326 1.00 49.81 193 ASP A C 1
ATOM 1471 O O . ASP A 1 193 ? 83.785 25.785 26.504 1.00 46.76 193 ASP A O 1
ATOM 1476 N N . ILE A 1 194 ? 83.381 25.433 24.310 1.00 51.02 194 ILE A N 1
ATOM 1477 C CA . ILE A 1 194 ? 82.018 24.938 24.517 1.00 36.04 194 ILE A CA 1
ATOM 1478 C C . ILE A 1 194 ? 82.004 23.502 25.065 1.00 31.14 194 ILE A C 1
ATOM 1479 O O . ILE A 1 194 ? 81.119 23.157 25.837 1.00 33.93 194 ILE A O 1
ATOM 1484 N N . GLU A 1 195 ? 82.991 22.683 24.688 1.00 27.94 195 GLU A N 1
ATOM 1485 C CA . GLU A 1 195 ? 83.091 21.295 25.163 1.00 30.31 195 GLU A CA 1
ATOM 1486 C C . GLU A 1 195 ? 83.333 21.233 26.668 1.00 43.56 195 GLU A C 1
ATOM 1487 O O . GLU A 1 195 ? 82.823 20.345 27.349 1.00 47.58 195 GLU A O 1
ATOM 1493 N N . GLN A 1 196 ? 84.130 22.174 27.171 1.00 51.78 196 GLN A N 1
ATOM 1494 C CA . GLN A 1 196 ? 84.489 22.245 28.589 1.00 50.25 196 GLN A CA 1
ATOM 1495 C C . GLN A 1 196 ? 83.339 22.725 29.452 1.00 50.06 196 GLN A C 1
ATOM 1496 O O . GLN A 1 196 ? 83.202 22.300 30.600 1.00 51.93 196 GLN A O 1
ATOM 1502 N N . HIS A 1 197 ? 82.529 23.624 28.899 1.00 46.55 197 HIS A N 1
ATOM 1503 C CA . HIS A 1 197 ? 81.371 24.163 29.602 1.00 40.21 197 HIS A CA 1
ATOM 1504 C C . HIS A 1 197 ? 80.261 23.109 29.606 1.00 41.05 197 HIS A C 1
ATOM 1505 O O . HIS A 1 197 ? 79.895 22.583 30.656 1.00 44.46 197 HIS A O 1
ATOM 1512 N N . PHE A 1 198 ? 79.726 22.802 28.428 1.00 43.88 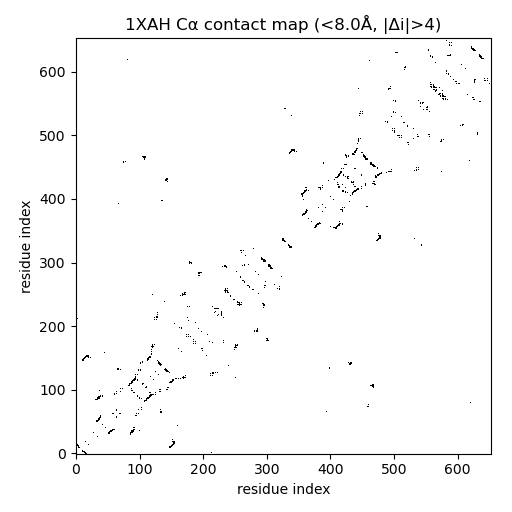198 PHE A N 1
ATOM 1513 C CA . PHE A 1 198 ? 78.684 21.784 28.310 1.00 43.68 198 PHE A CA 1
ATOM 1514 C C . PHE A 1 198 ? 79.413 20.442 28.213 1.00 44.30 198 PHE A C 1
ATOM 1515 O O . PHE A 1 198 ? 79.539 19.851 27.132 1.00 37.64 198 PHE A O 1
ATOM 1523 N N . LYS A 1 199 ? 79.896 19.980 29.365 1.00 43.22 199 LYS A N 1
ATOM 1524 C CA . LYS A 1 199 ? 80.648 18.735 29.467 1.00 41.98 199 LYS A CA 1
ATOM 1525 C C . LYS A 1 199 ? 79.787 17.501 29.712 1.00 39.53 199 LYS A C 1
ATOM 1526 O O . LYS A 1 199 ? 80.221 16.383 29.439 1.00 45.08 199 LYS A O 1
ATOM 1532 N N . ASP A 1 200 ? 78.568 17.699 30.206 1.00 39.22 200 ASP A N 1
ATOM 1533 C CA . ASP A 1 200 ? 77.675 16.576 30.478 1.00 41.49 200 ASP A CA 1
ATOM 1534 C C . ASP A 1 200 ? 76.187 16.903 30.326 1.00 40.82 200 ASP A C 1
ATOM 1535 O O . ASP A 1 200 ? 75.790 18.071 30.207 1.00 33.66 200 ASP A O 1
ATOM 1540 N N . ARG A 1 201 ? 75.374 15.849 30.331 1.00 36.73 201 ARG A N 1
ATOM 1541 C CA . ARG A 1 201 ? 73.927 15.962 30.209 1.00 30.11 201 ARG A CA 1
ATOM 1542 C C . ARG A 1 201 ? 73.324 16.942 31.203 1.00 34.75 201 ARG A C 1
ATOM 1543 O O . ARG A 1 201 ? 72.471 17.754 30.853 1.00 40.64 201 ARG A O 1
ATOM 1551 N N . GLU A 1 202 ? 73.759 16.853 32.452 1.00 39.78 202 GLU A N 1
ATOM 1552 C CA . GLU A 1 202 ? 73.222 17.717 33.496 1.00 40.71 202 GLU A CA 1
ATOM 1553 C C . GLU A 1 202 ? 73.359 19.194 33.173 1.00 35.77 202 GLU A C 1
ATOM 1554 O O . GLU A 1 202 ? 72.382 19.938 33.211 1.00 45.67 202 GLU A O 1
ATOM 1560 N N . ILE A 1 203 ? 74.568 19.623 32.847 1.00 39.16 203 ILE A N 1
ATOM 1561 C CA . ILE A 1 203 ? 74.802 21.023 32.528 1.00 38.60 203 ILE A CA 1
ATOM 1562 C C . ILE A 1 203 ? 74.012 21.433 31.292 1.00 41.01 203 ILE A C 1
ATOM 1563 O O . ILE A 1 203 ? 73.374 22.481 31.275 1.00 41.50 203 ILE A O 1
ATOM 1568 N N . LEU A 1 204 ? 74.060 20.607 30.254 1.00 38.51 204 LEU A N 1
ATOM 1569 C CA . LEU A 1 204 ? 73.331 20.906 29.033 1.00 35.07 204 LEU A CA 1
ATOM 1570 C C . LEU A 1 204 ? 71.841 21.060 29.359 1.00 39.80 204 LEU A C 1
ATOM 1571 O O . LEU A 1 204 ? 71.244 22.087 29.043 1.00 42.77 204 LEU A O 1
ATOM 1576 N N . GLN A 1 205 ? 71.251 20.053 30.008 1.00 42.02 205 GLN A N 1
ATOM 1577 C CA . GLN A 1 205 ? 69.824 20.079 30.337 1.00 41.20 205 GLN A CA 1
ATOM 1578 C C . GLN A 1 205 ? 69.394 21.286 31.148 1.00 41.51 205 GLN A C 1
ATOM 1579 O O . GLN A 1 205 ? 68.220 21.646 31.152 1.00 51.84 205 GLN A O 1
ATOM 1585 N N . SER A 1 206 ? 70.341 21.909 31.836 1.00 40.68 206 SER A N 1
ATOM 1586 C CA . SER A 1 206 ? 70.045 23.079 32.652 1.00 43.78 206 SER A CA 1
ATOM 1587 C C . SER A 1 206 ? 70.064 24.370 31.836 1.00 45.17 206 SER A C 1
ATOM 1588 O O . SER A 1 206 ? 69.596 25.413 32.295 1.00 44.27 206 SER A O 1
ATOM 1591 N N . LEU A 1 207 ? 70.619 24.293 30.631 1.00 47.75 207 LEU A N 1
ATOM 1592 C CA . LEU A 1 207 ? 70.710 25.440 29.729 1.00 49.49 207 LEU A CA 1
ATOM 1593 C C . LEU A 1 207 ? 71.556 26.606 30.254 1.00 50.37 207 LEU A C 1
ATOM 1594 O O . LEU A 1 207 ? 71.601 27.671 29.635 1.00 52.42 207 LEU A O 1
ATOM 1599 N N . ASN A 1 208 ? 72.233 26.402 31.380 1.00 50.43 208 ASN A N 1
A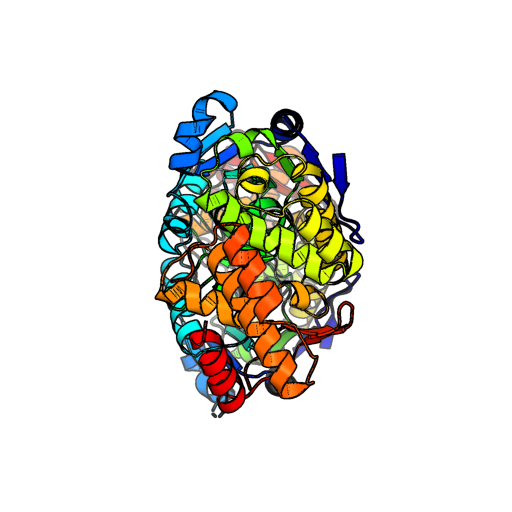TOM 1600 C CA . ASN A 1 208 ? 73.073 27.442 31.964 1.00 54.47 208 ASN A CA 1
ATOM 1601 C C . ASN A 1 208 ? 74.160 27.912 31.009 1.00 54.06 208 ASN A C 1
ATOM 1602 O O . ASN A 1 208 ? 75.052 27.147 30.642 1.00 49.17 208 ASN A O 1
ATOM 1607 N N . GLY A 1 209 ? 74.079 29.176 30.605 1.00 54.35 209 GLY A N 1
ATOM 1608 C CA . GLY A 1 209 ? 75.083 29.725 29.718 1.00 50.82 209 GLY A CA 1
ATOM 1609 C C . GLY A 1 209 ? 74.874 29.420 28.256 1.00 51.63 209 GLY A C 1
ATOM 1610 O O . GLY A 1 209 ? 75.773 29.657 27.453 1.00 51.11 209 GLY A O 1
ATOM 1611 N N . MET A 1 210 ? 73.700 28.897 27.907 1.00 52.58 210 MET A N 1
ATOM 1612 C CA . MET A 1 210 ? 73.395 28.574 26.512 1.00 52.01 210 MET A CA 1
ATOM 1613 C C . MET A 1 210 ? 73.221 29.878 25.746 1.00 51.91 210 MET A C 1
ATOM 1614 O O . MET A 1 210 ? 73.469 29.947 24.538 1.00 52.88 210 MET A O 1
ATOM 1619 N N . ASP A 1 211 ? 72.802 30.911 26.471 1.00 52.93 211 ASP A N 1
ATOM 1620 C CA . ASP A 1 211 ? 72.598 32.229 25.892 1.00 53.79 211 ASP A CA 1
ATOM 1621 C C . ASP A 1 211 ? 73.839 32.672 25.125 1.00 50.68 211 ASP A C 1
ATOM 1622 O O . ASP A 1 211 ? 73.777 32.963 23.927 1.00 45.60 211 ASP A O 1
ATOM 1627 N N . LYS A 1 212 ? 74.961 32.727 25.834 1.00 50.16 212 LYS A N 1
ATOM 1628 C CA . LYS A 1 212 ? 76.228 33.136 25.241 1.00 50.68 212 LYS A CA 1
ATOM 1629 C C . LYS A 1 212 ? 76.575 32.297 24.026 1.00 48.61 212 LYS A C 1
ATOM 1630 O O . LYS A 1 212 ? 77.003 32.822 22.996 1.00 49.89 212 LYS A O 1
ATOM 1636 N N . TYR A 1 213 ? 76.404 30.987 24.149 1.00 40.05 213 TYR A N 1
ATOM 1637 C CA . TYR A 1 213 ? 76.738 30.115 23.049 1.00 33.81 213 TYR A CA 1
ATOM 1638 C C . TYR A 1 213 ? 75.771 30.222 21.900 1.00 35.54 213 TYR A C 1
ATOM 1639 O O . TYR A 1 213 ? 76.157 30.058 20.743 1.00 36.92 213 TYR A O 1
ATOM 1648 N N . ILE A 1 214 ? 74.517 30.512 22.213 1.00 32.32 214 ILE A N 1
ATOM 1649 C CA . ILE A 1 214 ? 73.532 30.678 21.170 1.00 37.36 214 ILE A CA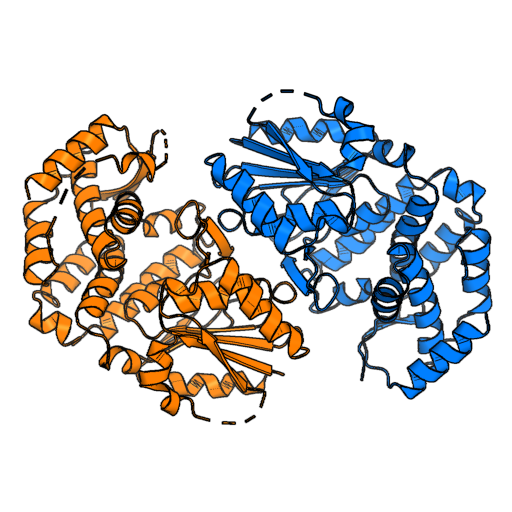 1
ATOM 1650 C C . ILE A 1 214 ? 73.894 31.953 20.415 1.00 42.56 214 ILE A C 1
ATOM 1651 O O . ILE A 1 214 ? 73.948 31.952 19.188 1.00 52.92 214 ILE A O 1
ATOM 1656 N N . ALA A 1 215 ? 74.162 33.032 21.148 1.00 40.74 215 ALA A N 1
ATOM 1657 C CA . ALA A 1 215 ? 74.530 34.307 20.526 1.00 43.55 215 ALA A CA 1
ATOM 1658 C C . ALA A 1 215 ? 75.794 34.137 19.683 1.00 43.40 215 ALA A C 1
ATOM 1659 O O . ALA A 1 215 ? 75.886 34.628 18.555 1.00 41.92 215 ALA A O 1
ATOM 1661 N N . LYS A 1 216 ? 76.774 33.439 20.242 1.00 43.34 216 LYS A N 1
ATOM 1662 C CA . LYS A 1 216 ? 78.013 33.194 19.530 1.00 44.31 216 LYS A CA 1
ATOM 1663 C C . LYS A 1 216 ? 77.667 32.460 18.233 1.00 40.95 216 LYS A C 1
ATOM 1664 O O . LYS A 1 216 ? 78.203 32.771 17.169 1.00 42.83 216 LYS A O 1
ATOM 1670 N N . GLY A 1 217 ? 76.759 31.492 18.333 1.00 39.24 217 GLY A N 1
ATOM 1671 C CA . GLY A 1 217 ? 76.351 30.720 17.171 1.00 35.65 217 GLY A CA 1
ATOM 1672 C C . GLY A 1 217 ? 75.734 31.575 16.083 1.00 35.89 217 GLY A C 1
ATOM 1673 O O . GLY A 1 217 ? 76.017 31.382 14.904 1.00 30.21 217 GLY A O 1
ATOM 1674 N N . ILE A 1 218 ? 74.894 32.526 16.478 1.00 35.42 218 ILE A N 1
ATOM 1675 C CA . ILE A 1 218 ? 74.251 33.416 15.519 1.00 39.25 218 ILE A CA 1
ATOM 1676 C C . ILE A 1 218 ? 75.258 34.339 14.838 1.00 42.79 218 ILE A C 1
ATOM 1677 O O . ILE A 1 218 ? 75.130 34.632 13.652 1.00 41.02 218 ILE A O 1
ATOM 1682 N N . GLU A 1 219 ? 76.251 34.806 15.588 1.00 46.83 219 GLU A N 1
ATOM 1683 C CA . GLU A 1 219 ? 77.259 35.686 15.013 1.00 45.64 219 GLU A CA 1
ATOM 1684 C C . GLU A 1 219 ? 78.056 34.891 13.983 1.00 47.50 219 GLU A C 1
ATOM 1685 O O . GLU A 1 219 ? 78.332 35.367 12.884 1.00 47.45 219 GLU A O 1
ATOM 1691 N N . THR A 1 220 ? 78.409 33.662 14.328 1.00 44.81 220 THR A N 1
ATOM 1692 C CA . THR A 1 220 ? 79.169 32.839 13.407 1.00 43.68 220 THR A CA 1
ATOM 1693 C C . THR A 1 220 ? 78.446 32.756 12.073 1.00 47.52 220 THR A C 1
ATOM 1694 O O . THR A 1 220 ? 79.003 33.097 11.033 1.00 54.92 220 THR A O 1
ATOM 1698 N N . LYS A 1 221 ? 77.199 32.305 12.105 1.00 45.97 221 LYS A N 1
ATOM 1699 C CA . LYS A 1 221 ? 76.420 32.171 10.883 1.00 43.72 221 LYS A CA 1
ATOM 1700 C C . LYS A 1 221 ? 76.135 33.510 10.213 1.00 43.28 221 LYS A C 1
ATOM 1701 O O . LYS A 1 221 ? 76.091 33.594 8.990 1.00 42.04 221 LYS A O 1
ATOM 1707 N N . LEU A 1 222 ? 75.936 34.555 11.008 1.00 46.49 222 LEU A N 1
ATOM 1708 C CA . LEU A 1 222 ? 75.650 35.871 10.448 1.00 46.48 222 LEU A CA 1
ATOM 1709 C C . LEU A 1 222 ? 76.813 36.377 9.604 1.00 47.91 222 LEU A C 1
ATOM 1710 O O . LEU A 1 222 ? 76.631 37.224 8.745 1.00 50.68 222 LEU A O 1
ATOM 1715 N N . ASP A 1 223 ? 78.010 35.856 9.847 1.00 50.41 223 ASP A N 1
ATOM 1716 C CA . ASP A 1 223 ? 79.173 36.254 9.063 1.00 51.67 223 ASP A CA 1
ATOM 1717 C C . ASP A 1 223 ? 79.113 35.543 7.726 1.00 49.44 223 ASP A C 1
ATOM 1718 O O . ASP A 1 223 ? 79.255 36.153 6.670 1.00 46.43 223 ASP A O 1
ATOM 1723 N N . ILE A 1 224 ? 78.905 34.234 7.798 1.00 48.49 224 ILE A N 1
ATOM 1724 C CA . ILE A 1 224 ? 78.835 33.381 6.627 1.00 44.06 224 ILE A CA 1
ATOM 1725 C C . ILE A 1 224 ? 77.700 33.720 5.673 1.00 40.92 224 ILE A C 1
ATOM 1726 O O . ILE A 1 224 ? 77.915 33.785 4.471 1.00 44.07 224 ILE A O 1
ATOM 1731 N N . VAL A 1 225 ? 76.496 33.938 6.196 1.00 47.43 225 VAL A N 1
ATOM 1732 C CA . VAL A 1 225 ? 75.367 34.240 5.322 1.00 49.91 225 VAL A CA 1
ATOM 1733 C C . VAL A 1 225 ? 75.396 35.648 4.732 1.00 49.61 225 VAL A C 1
ATOM 1734 O O . VAL A 1 225 ? 74.897 35.853 3.623 1.00 57.58 225 VAL A O 1
ATOM 1738 N N . VAL A 1 226 ? 75.961 36.620 5.447 1.00 42.01 226 VAL A N 1
ATOM 1739 C CA . VAL A 1 226 ? 76.075 37.972 4.877 1.00 43.35 226 VAL A CA 1
ATOM 1740 C C . VAL A 1 226 ? 77.190 37.933 3.819 1.00 41.48 226 VAL A C 1
ATOM 1741 O O . VAL A 1 226 ? 77.172 38.671 2.831 1.00 40.65 226 VAL A O 1
ATOM 1745 N N . ALA A 1 227 ? 78.144 37.037 4.047 1.00 41.84 227 ALA A N 1
ATOM 1746 C CA . ALA A 1 227 ? 79.266 36.829 3.158 1.00 36.19 227 ALA A CA 1
ATOM 1747 C C . ALA A 1 227 ? 78.814 36.092 1.908 1.00 41.33 227 ALA A C 1
ATOM 1748 O O . ALA A 1 227 ? 79.112 36.519 0.793 1.00 51.13 227 ALA A O 1
ATOM 1750 N N . ASP A 1 228 ? 78.099 34.984 2.102 1.00 43.25 228 ASP A N 1
ATOM 1751 C CA . ASP A 1 228 ? 77.603 34.158 0.999 1.00 45.15 228 ASP A CA 1
ATOM 1752 C C . ASP A 1 228 ? 76.126 33.768 1.187 1.00 46.87 228 ASP A C 1
ATOM 1753 O O . ASP A 1 228 ? 75.795 32.621 1.494 1.00 48.71 228 ASP A O 1
ATOM 1758 N N . GLU A 1 229 ? 75.242 34.733 0.963 1.00 48.54 229 GLU A N 1
ATOM 1759 C CA . GLU A 1 229 ? 73.806 34.536 1.145 1.00 46.80 229 GLU A CA 1
ATOM 1760 C C . GLU A 1 229 ? 73.142 33.379 0.413 1.00 39.79 229 GLU A C 1
ATOM 1761 O O . GLU A 1 229 ? 72.315 32.682 1.001 1.00 44.56 229 GLU A O 1
ATOM 1767 N N . LYS A 1 230 ? 73.493 33.178 -0.856 1.00 43.70 230 LYS A N 1
ATOM 1768 C CA . LYS A 1 230 ? 72.882 32.129 -1.687 1.00 47.07 230 LYS A CA 1
ATOM 1769 C C . LYS A 1 230 ? 73.615 30.787 -1.782 1.00 47.13 230 LYS A C 1
ATOM 1770 O O . LYS A 1 230 ? 73.440 30.049 -2.749 1.00 44.63 230 LY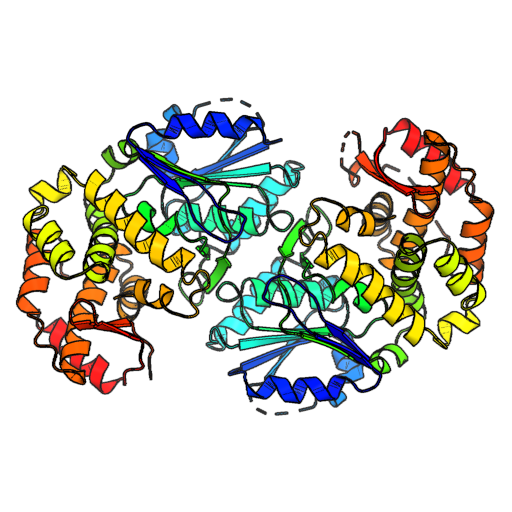S A O 1
ATOM 1776 N N . GLU A 1 231 ? 74.417 30.464 -0.777 1.00 47.89 231 GLU A N 1
ATOM 1777 C CA . GLU A 1 231 ? 75.153 29.211 -0.769 1.00 53.33 231 GLU A CA 1
ATOM 1778 C C . GLU A 1 231 ? 75.959 28.972 -2.031 1.00 56.50 231 GLU A C 1
ATOM 1779 O O . GLU A 1 231 ? 75.985 27.860 -2.563 1.00 60.37 231 GLU A O 1
ATOM 1785 N N . GLN A 1 232 ? 76.629 30.015 -2.506 1.00 60.32 232 GLN A N 1
ATOM 1786 C CA . GLN A 1 232 ? 77.454 29.899 -3.702 1.00 66.15 232 GLN A CA 1
ATOM 1787 C C . GLN A 1 232 ? 78.935 29.787 -3.335 1.00 63.87 232 GLN A C 1
ATOM 1788 O O . GLN A 1 232 ? 79.783 29.600 -4.202 1.00 63.32 232 GLN A O 1
ATOM 1794 N N . GLY A 1 233 ? 79.234 29.891 -2.040 1.00 69.57 233 GLY A N 1
ATOM 1795 C CA . GLY A 1 233 ? 80.611 29.799 -1.574 1.00 62.32 233 GLY A CA 1
ATOM 1796 C C . GLY A 1 233 ? 80.771 29.253 -0.163 1.00 52.30 233 GLY A C 1
ATOM 1797 O O . GLY A 1 233 ? 80.579 28.059 0.078 1.00 47.21 233 GLY A O 1
ATOM 1798 N N . VAL A 1 234 ? 81.117 30.128 0.776 1.00 47.84 234 VAL A N 1
ATOM 1799 C CA . VAL A 1 234 ? 81.314 29.712 2.160 1.00 50.78 234 VAL A CA 1
ATOM 1800 C C . VAL A 1 234 ? 80.053 29.323 2.931 1.00 47.93 234 VAL A C 1
ATOM 1801 O O . VAL A 1 234 ? 80.160 28.743 4.010 1.00 46.06 234 VAL A O 1
ATOM 1805 N N . ARG A 1 235 ? 78.866 29.632 2.417 1.00 45.66 235 ARG A N 1
ATOM 1806 C CA . ARG A 1 235 ? 77.678 29.251 3.167 1.00 43.35 235 ARG A CA 1
ATOM 1807 C C . ARG A 1 235 ? 77.497 27.744 3.118 1.00 40.84 235 ARG A C 1
ATOM 1808 O O . ARG A 1 235 ? 76.699 27.178 3.864 1.00 46.74 235 ARG A O 1
ATOM 1816 N N . LYS A 1 236 ? 78.249 27.091 2.242 1.00 41.80 236 LYS A N 1
ATOM 1817 C CA . LYS A 1 236 ? 78.171 25.641 2.147 1.00 46.46 236 LYS A CA 1
ATOM 1818 C C . LYS A 1 236 ? 78.839 24.978 3.354 1.00 45.97 236 LYS A C 1
ATOM 1819 O O . LYS A 1 236 ? 78.624 23.802 3.608 1.00 51.71 236 LYS A O 1
ATOM 1825 N N . PHE A 1 237 ? 79.651 25.727 4.094 1.00 46.48 237 PHE A N 1
ATOM 1826 C CA . PHE A 1 237 ? 80.316 25.165 5.264 1.00 43.38 237 PHE A CA 1
ATOM 1827 C C . PHE A 1 237 ? 79.273 24.911 6.330 1.00 44.58 237 PHE A C 1
ATOM 1828 O O . PHE A 1 237 ? 79.456 24.066 7.204 1.00 49.46 237 PHE A O 1
ATOM 1836 N N . LEU A 1 238 ? 78.170 25.643 6.260 1.00 38.96 238 LEU A N 1
ATOM 1837 C CA . LEU A 1 238 ? 77.136 25.458 7.250 1.00 31.21 238 LEU A CA 1
ATOM 1838 C C . LEU A 1 238 ? 76.550 24.052 7.147 1.00 29.55 238 LEU A C 1
ATOM 1839 O O . LEU A 1 238 ? 75.966 23.547 8.102 1.00 38.79 238 LEU A O 1
ATOM 1844 N N . ASN A 1 239 ? 76.734 23.403 6.001 1.00 32.35 239 ASN A N 1
ATOM 1845 C CA . ASN A 1 239 ? 76.204 22.054 5.809 1.00 27.27 239 ASN A CA 1
ATOM 1846 C C . ASN A 1 239 ? 77.115 20.994 6.410 1.00 28.88 239 ASN A C 1
ATOM 1847 O O . ASN A 1 239 ? 77.040 19.819 6.049 1.00 34.42 239 ASN A O 1
ATOM 1852 N N . LEU A 1 240 ? 77.977 21.409 7.333 1.00 32.75 240 LEU A N 1
ATOM 1853 C CA . LEU A 1 240 ? 78.887 20.476 7.981 1.00 34.57 240 LEU A CA 1
ATOM 1854 C C . LEU A 1 240 ? 78.066 19.364 8.625 1.00 43.47 240 LEU A C 1
ATOM 1855 O O . LEU A 1 240 ? 77.171 19.635 9.429 1.00 40.06 240 LEU A O 1
ATOM 1860 N N . GLY A 1 241 ? 78.356 18.118 8.261 1.00 44.12 241 GLY A N 1
ATOM 1861 C CA . GLY A 1 241 ? 77.635 16.998 8.843 1.00 38.39 241 GLY A CA 1
ATOM 1862 C C . GLY A 1 241 ? 76.170 16.834 8.461 1.00 45.10 241 GLY A C 1
ATOM 1863 O O . GLY A 1 241 ? 75.444 16.083 9.107 1.00 38.90 241 GLY A O 1
ATOM 1864 N N . HIS A 1 242 ? 75.720 17.526 7.420 1.00 52.13 242 HIS A N 1
ATOM 1865 C CA . HIS A 1 242 ? 74.328 17.396 6.989 1.00 62.03 242 HIS A CA 1
ATOM 1866 C C . HIS A 1 242 ? 74.198 16.419 5.823 1.00 64.74 242 HIS A C 1
ATOM 1867 O O . HIS A 1 242 ? 73.113 15.911 5.532 1.00 59.57 242 HIS A O 1
ATOM 1874 N N . THR A 1 243 ? 75.323 16.158 5.169 1.00 66.55 243 THR A N 1
ATOM 1875 C CA . THR A 1 243 ? 75.368 15.234 4.052 1.00 61.84 243 THR A CA 1
ATOM 1876 C C . THR A 1 243 ? 74.843 13.894 4.560 1.00 62.09 243 THR A C 1
ATOM 1877 O O . THR A 1 243 ? 73.817 13.393 4.095 1.00 56.61 243 THR A O 1
ATOM 1881 N N . PHE A 1 244 ? 75.552 13.333 5.536 1.00 62.88 244 PHE A N 1
ATOM 1882 C CA . PHE A 1 244 ? 75.189 12.052 6.137 1.00 67.59 244 PHE A CA 1
ATOM 1883 C C . PHE A 1 244 ? 74.046 12.231 7.137 1.00 69.20 244 PHE A C 1
ATOM 1884 O O . PHE A 1 244 ? 73.303 11.290 7.424 1.00 65.41 244 PHE A O 1
ATOM 1892 N N . GLY A 1 245 ? 73.909 13.449 7.656 1.00 70.28 245 GLY A N 1
ATOM 1893 C CA . GLY A 1 245 ? 72.860 13.732 8.618 1.00 67.75 245 GLY A CA 1
ATOM 1894 C C . GLY A 1 245 ? 71.482 13.686 7.994 1.00 65.97 245 GLY A C 1
ATOM 1895 O O . GLY A 1 245 ? 70.625 12.933 8.451 1.00 58.31 245 GLY A O 1
ATOM 1896 N N . HIS A 1 246 ? 71.278 14.492 6.951 1.00 68.61 246 HIS A N 1
ATOM 1897 C CA . HIS A 1 246 ? 70.000 14.568 6.238 1.00 67.43 246 HIS A CA 1
ATOM 1898 C C . HIS A 1 246 ? 69.462 13.202 5.832 1.00 63.66 246 HIS A C 1
ATOM 1899 O O . HIS A 1 246 ? 68.244 12.980 5.799 1.00 53.59 246 HIS A O 1
ATOM 1906 N N . ALA A 1 247 ? 70.378 12.292 5.523 1.00 64.07 247 ALA A N 1
ATOM 1907 C CA . ALA A 1 247 ? 70.014 10.936 5.141 1.00 68.33 247 ALA A CA 1
ATOM 1908 C C . ALA A 1 247 ? 69.483 10.239 6.385 1.00 74.42 247 ALA A C 1
ATOM 1909 O O . ALA A 1 247 ? 68.275 10.052 6.533 1.00 83.94 247 ALA A O 1
ATOM 1911 N N . VAL A 1 248 ? 70.407 9.860 7.268 1.00 71.12 248 VAL A N 1
ATOM 1912 C CA . VAL A 1 248 ? 70.103 9.196 8.532 1.00 61.53 248 VAL A CA 1
ATOM 1913 C C . VAL A 1 248 ? 68.760 9.637 9.120 1.00 65.90 248 VAL A C 1
ATOM 1914 O O . VAL A 1 248 ? 67.983 8.818 9.617 1.00 67.54 248 VAL A O 1
ATOM 1918 N N . GLU A 1 249 ? 68.497 10.937 9.057 1.00 66.88 249 GLU A N 1
ATOM 1919 C CA . GLU A 1 249 ? 67.258 11.509 9.569 1.00 68.57 249 GLU A CA 1
ATOM 1920 C C . GLU A 1 249 ? 66.051 10.962 8.818 1.00 80.43 249 GLU A C 1
ATOM 1921 O O . GLU A 1 249 ? 65.096 10.491 9.429 1.00 85.38 249 GLU A O 1
ATOM 1927 N N . TYR A 1 250 ? 66.107 11.016 7.490 1.00 91.71 250 TYR A N 1
ATOM 1928 C CA . TYR A 1 250 ? 65.009 10.549 6.652 1.00 93.57 250 TYR A CA 1
ATOM 1929 C C . TYR A 1 250 ? 64.715 9.049 6.673 1.00 89.02 250 TYR A C 1
ATOM 1930 O O . TYR A 1 250 ? 63.710 8.616 6.118 1.00 89.09 250 TYR A O 1
ATOM 1939 N N . TYR A 1 251 ? 65.576 8.261 7.308 1.00 86.07 251 TYR A N 1
ATOM 1940 C CA . TYR A 1 251 ? 65.362 6.820 7.390 1.00 86.74 251 TYR A CA 1
ATOM 1941 C C . TYR A 1 251 ? 65.023 6.357 8.794 1.00 89.55 251 TYR A C 1
ATOM 1942 O O . TYR A 1 251 ? 64.257 5.409 8.969 1.00 99.72 251 TYR A O 1
ATOM 1951 N N . HIS A 1 252 ? 65.586 7.026 9.793 1.00 87.09 252 HIS A N 1
ATOM 1952 C CA . HIS A 1 252 ? 65.348 6.657 11.186 1.00 85.97 252 HIS A CA 1
ATOM 1953 C C . HIS A 1 252 ? 64.508 7.716 11.895 1.00 82.66 252 HIS A C 1
ATOM 1954 O O . HIS A 1 252 ? 64.240 7.630 13.098 1.00 74.36 252 HIS A O 1
ATOM 1961 N N . LYS A 1 253 ? 64.096 8.711 11.118 1.00 83.65 253 LYS A N 1
ATOM 1962 C CA . LYS A 1 253 ? 63.284 9.824 11.590 1.00 84.78 253 LYS A CA 1
ATOM 1963 C C . LYS A 1 253 ? 63.635 10.365 12.974 1.00 82.11 253 LYS A C 1
ATOM 1964 O O . LYS A 1 253 ? 62.746 10.742 13.742 1.00 80.22 253 LYS A O 1
ATOM 1970 N N . ILE A 1 254 ? 64.929 10.403 13.293 1.00 72.03 254 ILE A N 1
ATOM 1971 C CA . ILE A 1 254 ? 65.365 10.945 14.576 1.00 59.81 254 ILE A CA 1
ATOM 1972 C C . ILE A 1 254 ? 65.376 12.461 14.447 1.00 55.78 254 ILE A C 1
ATOM 1973 O O . ILE A 1 254 ? 65.222 13.001 13.345 1.00 50.69 254 ILE A O 1
ATOM 1978 N N . PRO A 1 255 ? 65.542 13.172 15.574 1.00 52.17 255 PRO A N 1
ATOM 1979 C CA . PRO A 1 255 ? 65.563 14.633 15.515 1.00 42.62 255 PRO A CA 1
ATOM 1980 C C . PRO A 1 255 ? 66.668 15.128 14.600 1.00 45.24 255 PRO A C 1
ATOM 1981 O O . PRO A 1 255 ? 67.701 14.474 14.449 1.00 39.93 255 PRO A O 1
ATOM 1985 N N . HIS A 1 256 ? 66.422 16.281 13.988 1.00 45.82 256 HIS A N 1
ATOM 1986 C CA . HIS A 1 256 ? 67.361 16.914 13.077 1.00 39.35 256 HIS A CA 1
ATOM 1987 C C . HIS A 1 256 ? 68.759 17.004 13.690 1.00 35.51 256 HIS A C 1
ATOM 1988 O O . HIS A 1 256 ? 69.730 16.537 13.107 1.00 37.36 256 HIS A O 1
ATOM 1995 N N . GLY A 1 257 ? 68.842 17.598 14.876 1.00 35.48 257 GLY A N 1
ATOM 1996 C CA . GLY A 1 257 ? 70.115 17.744 15.559 1.00 31.07 257 GLY A CA 1
ATOM 1997 C C . GLY A 1 257 ? 70.779 16.428 15.915 1.00 38.79 257 GLY A C 1
ATOM 1998 O O . GLY A 1 257 ? 72.001 16.329 15.906 1.00 35.66 257 GLY A O 1
ATOM 1999 N N . HIS A 1 258 ? 69.988 15.412 16.249 1.00 40.09 258 HIS A N 1
ATOM 2000 C CA . HIS A 1 258 ? 70.564 14.116 16.582 1.00 39.32 258 HIS A CA 1
ATOM 2001 C C . HIS A 1 258 ? 71.320 13.587 15.361 1.00 44.47 258 HIS A C 1
ATOM 2002 O O . HIS A 1 258 ? 72.428 13.040 15.484 1.00 37.64 258 HIS A O 1
ATOM 2009 N N . ALA A 1 259 ? 70.715 13.772 14.184 1.00 43.07 259 ALA A N 1
ATOM 2010 C CA . ALA A 1 259 ? 71.275 13.306 12.908 1.00 46.13 259 ALA A CA 1
ATOM 2011 C C . ALA A 1 259 ? 72.545 14.064 12.497 1.00 49.32 259 ALA A C 1
ATOM 2012 O O . ALA A 1 259 ? 73.502 13.474 11.968 1.00 44.38 259 ALA A O 1
ATOM 2014 N N . VAL A 1 260 ? 72.534 15.374 12.730 1.00 47.01 260 VAL A N 1
ATOM 2015 C CA . VAL A 1 260 ? 73.677 16.216 12.423 1.00 38.05 260 VAL A CA 1
ATOM 2016 C C . VAL A 1 260 ? 74.864 15.682 13.226 1.00 33.19 260 VAL A C 1
ATOM 2017 O O . VAL A 1 260 ? 75.916 15.411 12.664 1.00 39.58 260 VAL A O 1
ATOM 2021 N N . MET A 1 261 ? 74.689 15.502 14.533 1.00 32.80 261 MET A N 1
ATOM 2022 C CA . MET A 1 261 ? 75.770 14.978 15.367 1.00 38.81 261 MET A CA 1
ATOM 2023 C C . MET A 1 261 ? 76.344 13.702 14.757 1.00 38.35 261 MET A C 1
ATOM 2024 O O . MET A 1 261 ? 77.565 13.541 14.678 1.00 35.11 261 MET A O 1
ATOM 2029 N N . VAL A 1 262 ? 75.463 12.794 14.334 1.00 35.09 262 VAL A N 1
ATOM 2030 C CA . VAL A 1 262 ? 75.901 11.538 13.734 1.00 38.61 262 VAL A CA 1
ATOM 2031 C C . VAL A 1 262 ? 76.638 11.805 12.425 1.00 42.05 262 VAL A C 1
ATOM 2032 O O . VAL A 1 262 ? 77.579 11.089 12.064 1.00 40.50 262 VAL A O 1
ATOM 2036 N N . GLY A 1 263 ? 76.194 12.842 11.720 1.00 37.57 263 GLY A N 1
ATOM 2037 C CA . GLY A 1 263 ? 76.834 13.221 10.476 1.00 33.57 263 GLY A CA 1
ATOM 2038 C C . GLY A 1 263 ? 78.152 13.937 10.717 1.00 33.47 263 GLY A C 1
ATOM 2039 O O . GLY A 1 263 ? 79.060 13.855 9.883 1.00 34.36 263 GLY A O 1
ATOM 2040 N N . ILE A 1 264 ? 78.255 14.645 11.847 1.00 31.32 264 ILE A N 1
ATOM 2041 C CA . ILE A 1 264 ? 79.476 15.371 12.214 1.00 33.72 264 ILE A CA 1
ATOM 2042 C C . ILE A 1 264 ? 80.547 14.360 12.595 1.00 37.27 264 ILE A C 1
ATOM 2043 O O . ILE A 1 264 ? 81.735 14.596 12.384 1.00 42.38 264 ILE A O 1
ATOM 2048 N N . ILE A 1 265 ? 80.125 13.231 13.159 1.00 37.17 265 ILE A N 1
ATOM 2049 C CA . ILE A 1 265 ? 81.076 12.187 13.524 1.00 43.12 265 ILE A CA 1
ATOM 2050 C C . ILE A 1 265 ? 81.519 11.589 12.201 1.00 42.72 265 ILE A C 1
ATOM 2051 O O . ILE A 1 265 ? 82.710 11.499 11.903 1.00 38.70 265 ILE A O 1
ATOM 2056 N N . TYR A 1 266 ? 80.527 11.192 11.413 1.00 38.97 266 TYR A N 1
ATOM 2057 C CA . TYR A 1 266 ? 80.753 10.587 10.114 1.00 41.94 266 TYR A CA 1
ATOM 2058 C C . TYR A 1 266 ? 81.724 11.420 9.302 1.00 42.51 266 TYR A C 1
ATOM 2059 O O . TYR A 1 266 ? 82.655 10.898 8.700 1.00 41.89 266 TYR A O 1
ATOM 2068 N N . GLN A 1 267 ? 81.475 12.724 9.285 1.00 44.25 267 GLN A N 1
ATOM 2069 C CA . GLN A 1 267 ? 82.304 13.682 8.569 1.00 43.40 267 GLN A CA 1
ATOM 2070 C C . GLN A 1 267 ? 83.772 13.559 8.984 1.00 46.09 267 GLN A C 1
ATOM 2071 O O . GLN A 1 267 ? 84.658 13.486 8.132 1.00 42.77 267 GLN A O 1
ATOM 2077 N N . PHE A 1 268 ? 84.025 13.530 10.293 1.00 49.94 268 PHE A N 1
ATOM 2078 C CA . PHE A 1 268 ? 85.388 13.396 10.824 1.00 49.90 268 PHE A CA 1
ATOM 2079 C C . PHE A 1 268 ? 86.064 12.119 10.334 1.00 53.46 268 PHE A C 1
ATOM 2080 O O . PHE A 1 268 ? 87.253 12.130 10.024 1.00 54.61 268 PHE A O 1
ATOM 2088 N N . ILE A 1 269 ? 85.302 11.024 10.282 1.00 55.13 269 ILE A N 1
ATOM 2089 C CA . ILE A 1 269 ? 85.807 9.727 9.817 1.00 49.59 269 ILE A CA 1
ATOM 2090 C C . ILE A 1 269 ? 86.238 9.825 8.353 1.00 52.10 269 ILE A C 1
ATOM 2091 O O . ILE A 1 269 ? 87.260 9.270 7.958 1.00 53.35 269 ILE A O 1
ATOM 2096 N N . VAL A 1 270 ? 85.443 10.526 7.550 1.00 48.47 270 VAL A N 1
ATOM 2097 C CA . VAL A 1 270 ? 85.744 10.687 6.138 1.00 47.64 270 VAL A CA 1
ATOM 2098 C C . VAL A 1 270 ? 87.007 11.528 5.950 1.00 50.38 270 VAL A C 1
ATOM 2099 O O . VAL A 1 270 ? 87.866 11.189 5.143 1.00 51.31 270 VAL A O 1
ATOM 2103 N N . ALA A 1 271 ? 87.128 12.619 6.699 1.00 52.17 271 ALA A N 1
ATOM 2104 C CA . ALA A 1 271 ? 88.303 13.469 6.580 1.00 48.41 271 ALA A CA 1
ATOM 2105 C C . ALA A 1 271 ? 89.556 12.663 6.900 1.00 53.88 271 ALA A C 1
ATOM 2106 O O . ALA A 1 271 ? 90.598 12.874 6.290 1.00 60.41 271 ALA A O 1
ATOM 2108 N N . ASN A 1 272 ? 89.456 11.740 7.852 1.00 54.75 272 ASN A N 1
ATOM 2109 C CA . ASN A 1 272 ? 90.598 10.903 8.232 1.00 51.84 272 ASN A CA 1
ATOM 2110 C C . ASN A 1 272 ? 91.037 9.961 7.106 1.00 56.72 272 ASN A C 1
ATOM 2111 O O . ASN A 1 272 ? 92.216 9.631 6.981 1.00 63.14 272 ASN A O 1
ATOM 2116 N N . ALA A 1 273 ? 90.085 9.521 6.295 1.00 60.01 273 ALA A N 1
ATOM 2117 C CA . ALA A 1 273 ? 90.381 8.617 5.191 1.00 59.66 273 ALA A CA 1
ATOM 2118 C C . ALA A 1 273 ? 91.159 9.342 4.108 1.00 63.31 273 ALA A C 1
ATOM 2119 O O . ALA A 1 273 ? 92.227 8.893 3.684 1.00 69.39 273 ALA A O 1
ATOM 2121 N N . LEU A 1 274 ? 90.608 10.473 3.676 1.00 62.24 274 LEU A N 1
ATOM 2122 C CA . LEU A 1 274 ? 91.200 11.288 2.625 1.00 61.91 274 LEU A CA 1
ATOM 2123 C C . LEU A 1 274 ? 92.476 12.006 3.045 1.00 67.57 274 LEU A C 1
ATOM 2124 O O . LEU A 1 274 ? 93.573 11.650 2.611 1.00 82.84 274 LEU A O 1
ATOM 2129 N N . PHE A 1 275 ? 92.334 13.010 3.900 1.00 58.66 275 PHE A N 1
ATOM 2130 C CA . PHE A 1 275 ? 93.482 13.790 4.327 1.00 58.79 275 PHE A CA 1
ATOM 2131 C C . PHE A 1 275 ? 94.234 13.275 5.557 1.00 67.04 275 PHE A C 1
ATOM 2132 O O . PHE A 1 275 ? 95.253 13.853 5.931 1.00 71.06 275 PHE A O 1
ATOM 2140 N N . ASP A 1 276 ? 93.752 12.200 6.179 1.00 74.97 276 ASP A N 1
ATOM 2141 C CA . ASP A 1 276 ? 94.380 11.654 7.396 1.00 77.90 276 ASP A CA 1
ATOM 2142 C C . ASP A 1 276 ? 94.569 12.786 8.403 1.00 68.52 276 ASP A C 1
ATOM 2143 O O . ASP A 1 276 ? 95.695 13.108 8.788 1.00 67.34 276 ASP A O 1
ATOM 2148 N N . SER A 1 277 ? 93.455 13.377 8.826 1.00 60.66 277 SER A N 1
ATOM 2149 C CA . SER A 1 277 ? 93.461 14.509 9.752 1.00 59.65 277 SER A CA 1
ATOM 2150 C C . SER A 1 277 ? 93.860 14.181 11.192 1.00 60.64 277 SER A C 1
ATOM 2151 O O . SER A 1 277 ? 94.201 15.081 11.970 1.00 52.13 277 SER A O 1
ATOM 2154 N N . LYS A 1 278 ? 93.824 12.897 11.540 1.00 67.21 278 LYS A N 1
ATOM 2155 C CA . LYS A 1 278 ? 94.147 12.448 12.896 1.00 71.30 278 LYS A CA 1
ATOM 2156 C C . LYS A 1 278 ? 93.109 13.016 13.882 1.00 64.01 278 LYS A C 1
ATOM 2157 O O . LYS A 1 278 ? 93.452 13.633 14.892 1.00 61.11 278 LYS A O 1
ATOM 2163 N N . HIS A 1 279 ? 91.834 12.815 13.554 1.00 57.69 279 HIS A N 1
ATOM 2164 C CA . HIS A 1 279 ? 90.719 13.258 14.388 1.00 54.62 279 HIS A CA 1
ATOM 2165 C C . HIS A 1 279 ? 90.447 12.183 15.444 1.00 51.86 279 HIS A C 1
ATOM 2166 O O . HIS A 1 279 ? 90.260 11.012 15.101 1.00 52.71 279 HIS A O 1
ATOM 2173 N N . ASP A 1 280 ? 90.418 12.555 16.720 1.00 50.60 280 ASP A N 1
ATOM 2174 C CA . ASP A 1 280 ? 90.144 11.550 17.740 1.00 43.56 280 ASP A CA 1
ATOM 2175 C C . ASP A 1 280 ? 88.652 11.269 17.682 1.00 37.64 280 ASP A C 1
ATOM 2176 O O . ASP A 1 280 ? 87.859 11.930 18.343 1.00 39.31 280 ASP A O 1
ATOM 2181 N N . ILE A 1 281 ? 88.280 10.298 16.859 1.00 36.93 281 ILE A N 1
ATOM 2182 C CA . ILE A 1 281 ? 86.892 9.920 16.705 1.00 34.73 281 ILE A CA 1
ATOM 2183 C C . ILE A 1 281 ? 86.383 9.471 18.062 1.00 38.05 281 ILE A C 1
ATOM 2184 O O . ILE A 1 281 ? 85.269 9.809 18.461 1.00 40.81 281 ILE A O 1
ATOM 2189 N N . SER A 1 282 ? 87.219 8.717 18.770 1.00 40.34 282 SER A N 1
ATOM 2190 C CA . SER A 1 282 ? 86.864 8.226 20.094 1.00 38.58 282 SER A CA 1
ATOM 2191 C C . SER A 1 282 ? 86.536 9.420 21.007 1.00 37.27 282 SER A C 1
ATOM 2192 O O . SER A 1 282 ? 85.682 9.309 21.883 1.00 40.82 282 SER A O 1
ATOM 2195 N N . HIS A 1 283 ? 87.195 10.560 20.798 1.00 35.62 283 HIS A N 1
ATOM 2196 C CA . HIS A 1 283 ? 86.923 11.752 21.610 1.00 31.85 283 HIS A CA 1
ATOM 2197 C C . HIS A 1 283 ? 85.521 12.303 21.372 1.00 38.73 283 HIS A C 1
ATOM 2198 O O . HIS A 1 283 ? 84.785 12.580 22.320 1.00 45.62 283 HIS A O 1
ATOM 2205 N N . TYR A 1 284 ? 85.153 12.477 20.103 1.00 43.58 284 TYR A N 1
ATOM 2206 C CA . TYR A 1 284 ? 83.838 13.023 19.763 1.00 37.95 284 TYR A CA 1
ATOM 2207 C C . TYR A 1 284 ? 82.714 12.085 20.192 1.00 37.77 284 TYR A C 1
ATOM 2208 O O . TYR A 1 284 ? 81.700 12.536 20.721 1.00 34.62 284 TYR A O 1
ATOM 2217 N N . ILE A 1 285 ? 82.918 10.785 19.991 1.00 37.83 285 ILE A N 1
ATOM 2218 C CA . ILE A 1 285 ? 81.954 9.766 20.392 1.00 37.84 285 ILE A CA 1
ATOM 2219 C C . ILE A 1 285 ? 81.643 9.891 21.880 1.00 37.93 285 ILE A C 1
ATOM 2220 O O . ILE A 1 285 ? 80.479 9.908 22.285 1.00 39.98 285 ILE A O 1
ATOM 2225 N N . GLN A 1 286 ? 82.698 9.980 22.689 1.00 40.62 286 GLN A N 1
ATOM 2226 C CA . GLN A 1 286 ? 82.549 10.100 24.140 1.00 39.54 286 GLN A CA 1
ATOM 2227 C C . GLN A 1 286 ? 81.865 11.406 24.546 1.00 34.65 286 GLN A C 1
ATOM 2228 O O . GLN A 1 286 ? 81.157 11.466 25.552 1.00 34.56 286 GLN A O 1
ATOM 2234 N N . TYR A 1 287 ? 82.073 12.456 23.769 1.00 31.45 287 TYR A N 1
ATOM 2235 C CA . TYR A 1 287 ? 81.432 13.714 24.090 1.00 31.67 287 TYR A CA 1
ATOM 2236 C C . TYR A 1 287 ? 79.904 13.590 23.907 1.00 37.28 287 TYR A C 1
ATOM 2237 O O . TYR A 1 287 ? 79.129 14.146 24.696 1.00 35.77 287 TYR A O 1
ATOM 2246 N N . LEU A 1 288 ? 79.481 12.866 22.865 1.00 42.73 288 LEU A N 1
ATOM 2247 C CA . LEU A 1 288 ? 78.055 12.665 22.580 1.00 39.81 288 LEU A CA 1
ATOM 2248 C C . LEU A 1 288 ? 77.447 11.812 23.676 1.00 41.39 288 LEU A C 1
ATOM 2249 O O . LEU A 1 288 ? 76.310 12.022 24.074 1.00 45.19 288 LEU A O 1
ATOM 2254 N N . ILE A 1 289 ? 78.228 10.854 24.165 1.00 40.28 289 ILE A N 1
ATOM 2255 C CA . ILE A 1 289 ? 77.797 9.948 25.225 1.00 38.32 289 ILE A CA 1
ATOM 2256 C C . ILE A 1 289 ? 77.594 10.695 26.540 1.00 35.02 289 ILE A C 1
ATOM 2257 O O . ILE A 1 289 ? 76.667 10.399 27.288 1.00 43.36 289 ILE A O 1
ATOM 2262 N N . GLN A 1 290 ? 78.461 11.665 26.811 1.00 37.87 290 GLN A N 1
ATOM 2263 C CA . GLN A 1 290 ? 78.390 12.462 28.034 1.00 33.52 290 GLN A CA 1
ATOM 2264 C C . GLN A 1 290 ? 77.251 13.473 27.985 1.00 39.06 290 GLN A C 1
ATOM 2265 O O . GLN A 1 290 ? 76.726 13.905 29.024 1.00 40.11 290 GLN A O 1
ATOM 2271 N N . LEU A 1 291 ? 76.891 13.875 26.774 1.00 36.27 291 LEU A N 1
ATOM 2272 C CA . LEU A 1 291 ? 75.824 14.844 26.595 1.00 37.36 291 LEU A CA 1
ATOM 2273 C C . LEU A 1 291 ? 74.466 14.172 26.669 1.00 33.18 291 LEU A C 1
ATOM 2274 O O . LEU A 1 291 ? 73.448 14.838 26.855 1.00 36.57 291 LEU A O 1
ATOM 2279 N N . GLY A 1 292 ? 74.460 12.849 26.521 1.00 26.12 292 GLY A N 1
ATOM 2280 C CA . GLY A 1 292 ? 73.219 12.098 26.600 1.00 28.92 292 GLY A CA 1
ATOM 2281 C C . GLY A 1 292 ? 72.564 11.774 25.272 1.00 32.46 292 GLY A C 1
ATOM 2282 O O . GLY A 1 292 ? 71.366 11.494 25.224 1.00 40.71 292 GLY A O 1
ATOM 2283 N N . TYR A 1 293 ? 73.341 11.821 24.195 1.00 29.75 293 TYR A N 1
ATOM 2284 C CA . TYR A 1 293 ? 72.820 11.525 22.869 1.00 30.00 293 TYR A CA 1
ATOM 2285 C C . TYR A 1 293 ? 72.519 10.051 22.734 1.00 35.77 293 TYR A C 1
ATOM 2286 O O . TYR A 1 293 ? 73.394 9.211 22.928 1.00 38.80 293 TYR A O 1
ATOM 2295 N N . PRO A 1 294 ? 71.263 9.710 22.427 1.00 42.87 294 PRO A N 1
ATOM 2296 C CA . PRO A 1 294 ? 70.952 8.290 22.279 1.00 48.94 294 PRO A CA 1
ATOM 2297 C C . PRO A 1 294 ? 71.798 7.759 21.121 1.00 52.55 294 PRO A C 1
ATOM 2298 O O . PRO A 1 294 ? 71.684 8.236 19.989 1.00 59.24 294 PRO A O 1
ATOM 2302 N N . LEU A 1 295 ? 72.656 6.790 21.405 1.00 51.58 295 LEU A N 1
ATOM 2303 C CA . LEU A 1 295 ? 73.512 6.226 20.372 1.00 61.83 295 LEU A CA 1
ATOM 2304 C C . LEU A 1 295 ? 73.032 4.868 19.882 1.00 63.72 295 LEU A C 1
ATOM 2305 O O . LEU A 1 295 ? 73.652 3.840 20.155 1.00 65.48 295 LEU A O 1
ATOM 2310 N N . ASP A 1 296 ? 71.926 4.872 19.148 1.00 67.00 296 ASP A N 1
ATOM 2311 C CA . ASP A 1 296 ? 71.366 3.642 18.619 1.00 70.91 296 ASP A CA 1
ATOM 2312 C C . ASP A 1 296 ? 70.637 3.875 17.307 1.00 62.57 296 ASP A C 1
ATOM 2313 O O . ASP A 1 296 ? 71.135 3.505 16.244 1.00 58.96 296 ASP A O 1
ATOM 2318 N N . GLY A 1 320 ? 80.672 11.056 -7.409 1.00 88.25 320 GLY A N 1
ATOM 2319 C CA . GLY A 1 320 ? 81.224 11.869 -6.337 1.00 85.26 320 GLY A CA 1
ATOM 2320 C C . GLY A 1 320 ? 80.202 12.697 -5.565 1.00 87.42 320 GLY A C 1
ATOM 2321 O O . GLY A 1 320 ? 79.656 13.677 -6.085 1.00 86.45 320 GLY A O 1
ATOM 2322 N N . VAL A 1 321 ? 79.952 12.304 -4.316 1.00 83.12 321 VAL A N 1
ATOM 2323 C CA . VAL A 1 321 ? 78.998 12.991 -3.440 1.00 67.02 321 VAL A CA 1
ATOM 2324 C C . VAL A 1 321 ? 79.646 14.173 -2.728 1.00 62.94 321 VAL A C 1
ATOM 2325 O O . VAL A 1 321 ? 80.647 13.996 -2.045 1.00 59.69 321 VAL A O 1
ATOM 2329 N N . GLN A 1 322 ? 79.077 15.370 -2.891 1.00 70.75 322 GLN A N 1
ATOM 2330 C CA . GLN A 1 322 ? 79.601 16.581 -2.236 1.00 78.02 322 GLN A CA 1
ATOM 2331 C C . GLN A 1 322 ? 79.675 16.324 -0.738 1.00 80.22 322 GLN A C 1
ATOM 2332 O O . GLN A 1 322 ? 79.135 15.326 -0.258 1.00 92.04 322 GLN A O 1
ATOM 2338 N N . MET A 1 323 ? 80.327 17.221 0.002 1.00 75.37 323 MET A N 1
ATOM 2339 C CA . MET A 1 323 ? 80.447 17.061 1.454 1.00 62.63 323 MET A CA 1
ATOM 2340 C C . MET A 1 323 ? 81.350 18.111 2.084 1.00 54.89 323 MET A C 1
ATOM 2341 O O . MET A 1 323 ? 82.444 18.379 1.578 1.00 50.16 323 MET A O 1
ATOM 2346 N N . VAL A 1 324 ? 80.883 18.699 3.185 1.00 49.42 324 VAL A N 1
ATOM 2347 C CA . VAL A 1 324 ? 81.663 19.683 3.923 1.00 42.51 324 VAL A CA 1
ATOM 2348 C C . VAL A 1 324 ? 82.515 18.910 4.918 1.00 42.41 324 VAL A C 1
ATOM 2349 O O . VAL A 1 324 ? 82.000 18.326 5.870 1.00 46.05 324 VAL A O 1
ATOM 2353 N N . LEU A 1 325 ? 83.820 18.891 4.668 1.00 46.01 325 LEU A N 1
ATOM 2354 C CA . LEU A 1 325 ? 84.771 18.185 5.521 1.00 43.32 325 LEU A CA 1
ATOM 2355 C C . LEU A 1 325 ? 85.719 19.150 6.213 1.00 44.16 325 LEU A C 1
ATOM 2356 O O . LEU A 1 325 ? 86.177 20.132 5.628 1.00 45.14 325 LEU A O 1
ATOM 2361 N N . MET A 1 326 ? 86.006 18.859 7.472 1.00 44.91 326 MET A N 1
ATOM 2362 C CA . MET A 1 326 ? 86.924 19.668 8.244 1.00 47.65 326 MET A CA 1
ATOM 2363 C C . MET A 1 326 ? 88.234 18.910 8.155 1.00 49.60 326 MET A C 1
ATOM 2364 O O . MET A 1 326 ? 88.349 17.804 8.683 1.00 41.29 326 MET A O 1
ATOM 2369 N N . ARG A 1 327 ? 89.207 19.478 7.451 1.00 55.91 327 ARG A N 1
ATOM 2370 C CA . ARG A 1 327 ? 90.504 18.824 7.328 1.00 58.59 327 ARG A CA 1
ATOM 2371 C C . ARG A 1 327 ? 91.295 19.141 8.601 1.00 60.69 327 ARG A C 1
ATOM 2372 O O . ARG A 1 327 ? 92.146 18.362 9.045 1.00 62.08 327 ARG A O 1
ATOM 2380 N N . GLN A 1 328 ? 90.973 20.291 9.186 1.00 57.90 328 GLN A N 1
ATOM 2381 C CA . GLN A 1 328 ? 91.580 20.778 10.419 1.00 63.11 328 GLN A CA 1
ATOM 2382 C C . GLN A 1 328 ? 90.778 22.000 10.837 1.00 61.24 328 GLN A C 1
ATOM 2383 O O . GLN A 1 328 ? 90.177 22.662 9.985 1.00 65.76 328 GLN A O 1
ATOM 2389 N N . PHE A 1 329 ? 90.741 22.292 12.134 1.00 53.81 329 PHE A N 1
ATOM 2390 C CA . PHE A 1 329 ? 90.022 23.471 12.597 1.00 50.62 329 PHE A CA 1
ATOM 2391 C C . PHE A 1 329 ? 90.542 24.659 11.794 1.00 57.50 329 PHE A C 1
ATOM 2392 O O . PHE A 1 329 ? 91.736 24.952 11.828 1.00 66.08 329 PHE A O 1
ATOM 2400 N N . GLY A 1 330 ? 89.652 25.324 11.061 1.00 57.79 330 GLY A N 1
ATOM 2401 C CA . GLY A 1 330 ? 90.060 26.469 10.270 1.00 54.00 330 GLY A CA 1
ATOM 2402 C C . GLY A 1 330 ? 90.359 26.123 8.824 1.00 51.10 330 GLY A C 1
ATOM 2403 O O . GLY A 1 330 ? 90.625 27.007 8.007 1.00 57.49 330 GLY A O 1
ATOM 2404 N N . ASP A 1 331 ? 90.324 24.834 8.507 1.00 39.41 331 ASP A N 1
ATOM 2405 C CA . ASP A 1 331 ? 90.574 24.367 7.149 1.00 45.05 331 ASP A CA 1
ATOM 2406 C C . ASP A 1 331 ? 89.380 23.510 6.737 1.00 50.75 331 ASP A C 1
ATOM 2407 O O . ASP A 1 331 ? 89.491 22.283 6.632 1.00 49.19 331 ASP A O 1
ATOM 2412 N N . ILE A 1 332 ? 88.232 24.157 6.524 1.00 51.67 332 ILE A N 1
ATOM 2413 C CA . ILE A 1 332 ? 87.031 23.440 6.107 1.00 48.16 332 ILE A CA 1
ATOM 2414 C C . ILE A 1 332 ? 86.982 23.414 4.582 1.00 51.92 332 ILE A C 1
ATOM 2415 O O . ILE A 1 332 ? 87.189 24.441 3.937 1.00 60.07 332 ILE A O 1
ATOM 2420 N N . VAL A 1 333 ? 86.728 22.237 4.011 1.00 54.20 333 VAL A N 1
ATOM 2421 C CA . VAL A 1 333 ? 86.663 22.083 2.554 1.00 57.84 333 VAL A CA 1
ATOM 2422 C C . VAL A 1 333 ? 85.355 21.452 2.077 1.00 57.29 333 VAL A C 1
ATOM 2423 O O . VAL A 1 333 ? 84.663 20.783 2.849 1.00 59.47 333 VAL A O 1
ATOM 2427 N N . VAL A 1 334 ? 85.026 21.677 0.805 1.00 49.31 334 VAL A N 1
ATOM 2428 C CA . VAL A 1 334 ? 83.824 21.112 0.190 1.00 50.77 334 VAL A CA 1
ATOM 2429 C C . VAL A 1 334 ? 84.273 20.324 -1.057 1.00 50.10 334 VAL A C 1
ATOM 2430 O O . VAL A 1 334 ? 84.830 20.891 -1.995 1.00 56.31 334 VAL A O 1
ATOM 2434 N N . GLN A 1 335 ? 84.061 19.013 -1.059 1.00 50.31 335 GLN A N 1
ATOM 2435 C CA . GLN A 1 335 ? 84.480 18.200 -2.196 1.00 50.55 335 GLN A CA 1
ATOM 2436 C C . GLN A 1 335 ? 83.761 16.860 -2.266 1.00 45.65 335 GLN A C 1
ATOM 2437 O O . GLN A 1 335 ? 83.130 16.426 -1.305 1.00 46.88 335 GLN A O 1
ATOM 2443 N N . HIS A 1 336 ? 83.870 16.206 -3.416 1.00 46.68 336 HIS A N 1
ATOM 2444 C CA . HIS A 1 336 ? 83.229 14.918 -3.629 1.00 48.66 336 HIS A CA 1
ATOM 2445 C C . HIS A 1 336 ? 83.929 13.789 -2.898 1.00 48.23 336 HIS A C 1
ATOM 2446 O O . HIS A 1 336 ? 85.089 13.905 -2.503 1.00 58.11 336 HIS A O 1
ATOM 2453 N N . VAL A 1 337 ? 83.202 12.697 -2.713 1.00 46.28 337 VAL A N 1
ATOM 2454 C CA . VAL A 1 337 ? 83.720 11.525 -2.025 1.00 46.54 337 VAL A CA 1
ATOM 2455 C C . VAL A 1 337 ? 83.082 10.305 -2.689 1.00 55.19 337 VAL A C 1
ATOM 2456 O O . VAL A 1 337 ? 81.882 10.310 -2.985 1.00 58.76 337 VAL A O 1
ATOM 2460 N N . ASP A 1 338 ? 83.879 9.270 -2.938 1.00 59.34 338 ASP A N 1
ATOM 2461 C CA . ASP A 1 338 ? 83.382 8.051 -3.585 1.00 68.41 338 ASP A CA 1
ATOM 2462 C C . ASP A 1 338 ? 82.656 7.103 -2.622 1.00 74.46 338 ASP A C 1
ATOM 2463 O O . ASP A 1 338 ? 82.834 7.185 -1.406 1.00 72.77 338 ASP A O 1
ATOM 2468 N N . GLN A 1 339 ? 81.845 6.198 -3.166 1.00 77.31 339 GLN A N 1
ATOM 2469 C CA . GLN A 1 339 ? 81.104 5.257 -2.334 1.00 81.17 339 GLN A CA 1
ATOM 2470 C C . GLN A 1 339 ? 82.015 4.413 -1.438 1.00 81.76 339 GLN A C 1
ATOM 2471 O O . GLN A 1 339 ? 81.692 4.179 -0.276 1.00 89.06 339 GLN A O 1
ATOM 2477 N N . LEU A 1 340 ? 83.153 3.971 -1.970 1.00 79.18 340 LEU A N 1
ATOM 2478 C CA . LEU A 1 340 ? 84.112 3.148 -1.221 1.00 72.46 340 LEU A CA 1
ATOM 2479 C C . LEU A 1 340 ? 84.619 3.834 0.054 1.00 66.59 340 LEU A C 1
ATOM 2480 O O . LEU A 1 340 ? 84.786 3.189 1.089 1.00 58.35 340 LEU A O 1
ATOM 2485 N N . THR A 1 341 ? 84.872 5.138 -0.032 1.00 68.63 341 THR A N 1
ATOM 2486 C CA . THR A 1 341 ? 85.342 5.916 1.116 1.00 65.19 341 THR A CA 1
ATOM 2487 C C . THR A 1 341 ? 84.196 6.105 2.115 1.00 65.16 341 THR A C 1
ATOM 2488 O O . THR A 1 341 ? 84.402 6.060 3.328 1.00 68.68 341 THR A O 1
ATOM 2492 N N . LEU A 1 342 ? 82.990 6.312 1.597 1.00 63.34 342 LEU A N 1
ATOM 2493 C CA . LEU A 1 342 ? 81.811 6.489 2.438 1.00 65.21 342 LEU A CA 1
ATOM 2494 C C . LEU A 1 342 ? 81.394 5.129 2.986 1.00 67.17 342 LEU A C 1
ATOM 2495 O O . LEU A 1 342 ? 80.834 5.023 4.078 1.00 68.86 342 LEU A O 1
ATOM 2500 N N . GLN A 1 343 ? 81.683 4.089 2.214 1.00 67.02 343 GLN A N 1
ATOM 2501 C CA . GLN A 1 343 ? 81.373 2.723 2.608 1.00 71.33 343 GLN A CA 1
ATOM 2502 C C . GLN A 1 343 ? 82.279 2.370 3.791 1.00 68.86 343 GLN A C 1
ATOM 2503 O O . GLN A 1 343 ? 81.840 1.766 4.766 1.00 73.18 343 GLN A O 1
ATOM 2509 N N . HIS A 1 344 ? 83.547 2.750 3.692 1.00 65.47 344 HIS A N 1
ATOM 2510 C CA . HIS A 1 344 ? 84.513 2.490 4.749 1.00 62.24 344 HIS A CA 1
ATOM 2511 C C . HIS A 1 344 ? 84.268 3.399 5.957 1.00 64.48 344 HIS A C 1
ATOM 2512 O O . HIS A 1 344 ? 84.517 2.998 7.099 1.00 67.76 344 HIS A O 1
ATOM 2519 N N . ALA A 1 345 ? 83.785 4.617 5.700 1.00 61.04 345 ALA A N 1
ATOM 2520 C CA . ALA A 1 345 ? 83.519 5.595 6.757 1.00 60.07 345 ALA A CA 1
ATOM 2521 C C . ALA A 1 345 ? 82.319 5.172 7.579 1.00 65.21 345 ALA A C 1
ATOM 2522 O O . ALA A 1 345 ? 82.222 5.482 8.766 1.00 70.39 345 ALA A O 1
ATOM 2524 N N . CYS A 1 346 ? 81.402 4.460 6.939 1.00 69.69 346 CYS A N 1
ATOM 2525 C CA . CYS A 1 346 ? 80.219 3.975 7.624 1.00 76.01 346 CYS A CA 1
ATOM 2526 C C . CYS A 1 346 ? 80.575 2.698 8.409 1.00 83.62 346 CYS A C 1
ATOM 2527 O O . CYS A 1 346 ? 80.010 2.431 9.467 1.00 89.24 346 CYS A O 1
ATOM 2530 N N . GLU A 1 347 ? 81.520 1.919 7.883 1.00 85.67 347 GLU A N 1
ATOM 2531 C CA . GLU A 1 347 ? 81.983 0.692 8.534 1.00 81.90 347 GLU A CA 1
ATOM 2532 C C . GLU A 1 347 ? 82.555 1.100 9.885 1.00 73.93 347 GLU A C 1
ATOM 2533 O O . GLU A 1 347 ? 82.185 0.564 10.930 1.00 75.10 347 GLU A O 1
ATOM 2539 N N . GLN A 1 348 ? 83.469 2.061 9.832 1.00 66.11 348 GLN A N 1
ATOM 2540 C CA . GLN A 1 348 ? 84.136 2.603 11.004 1.00 55.91 348 GLN A CA 1
ATOM 2541 C C . GLN A 1 348 ? 83.150 3.129 12.034 1.00 52.80 348 GLN A C 1
ATOM 2542 O O . GLN A 1 348 ? 83.327 2.924 13.232 1.00 54.54 348 GLN A O 1
ATOM 2548 N N . LEU A 1 349 ? 82.116 3.817 11.565 1.00 50.16 349 LEU A N 1
ATOM 2549 C CA . LEU A 1 349 ? 81.119 4.382 12.463 1.00 51.23 349 LEU A CA 1
ATOM 2550 C C . LEU A 1 349 ? 80.324 3.300 13.190 1.00 54.83 349 LEU A C 1
ATOM 2551 O O . LEU A 1 349 ? 80.043 3.435 14.380 1.00 52.62 349 LEU A O 1
ATOM 2556 N N . LYS A 1 350 ? 79.975 2.228 12.476 1.00 59.15 350 LYS A N 1
ATOM 2557 C CA . LYS A 1 350 ? 79.211 1.116 13.050 1.00 62.42 350 LYS A CA 1
ATOM 2558 C C . LYS A 1 350 ? 80.027 0.403 14.123 1.00 65.65 350 LYS A C 1
ATOM 2559 O O . LYS A 1 350 ? 79.488 -0.385 14.901 1.00 66.32 350 LYS A O 1
ATOM 2565 N N . THR A 1 351 ? 81.329 0.675 14.145 1.00 70.80 351 THR A N 1
ATOM 2566 C CA . THR A 1 351 ? 82.234 0.095 15.136 1.00 80.02 351 THR A CA 1
ATOM 2567 C C . THR A 1 351 ? 81.716 0.497 16.502 1.00 84.27 351 THR A C 1
ATOM 2568 O O . THR A 1 351 ? 81.611 -0.314 17.425 1.00 81.65 351 THR A O 1
ATOM 2572 N N . TYR A 1 352 ? 81.406 1.782 16.606 1.00 90.00 352 TYR A N 1
ATOM 2573 C CA . TYR A 1 352 ? 80.897 2.372 17.827 1.00 93.42 352 TYR A CA 1
ATOM 2574 C C . TYR A 1 352 ? 79.419 2.037 17.994 1.00 97.87 352 TYR A C 1
ATOM 2575 O O . TYR A 1 352 ? 79.072 1.400 19.011 1.00 52.66 352 TYR A O 1
ATOM 2584 N N . MET B 1 1 ? 69.103 43.033 -31.579 1.00 77.30 1 MET B N 1
ATOM 2585 C CA . MET B 1 1 ? 69.303 43.987 -30.455 1.00 75.62 1 MET B CA 1
ATOM 2586 C C . MET B 1 1 ? 69.376 43.258 -29.115 1.00 74.74 1 MET B C 1
ATOM 2587 O O . MET B 1 1 ? 68.502 42.455 -28.787 1.00 75.81 1 MET B O 1
ATOM 2592 N N . LYS B 1 2 ? 70.431 43.543 -28.352 1.00 73.85 2 LYS B N 1
ATOM 2593 C CA . LYS B 1 2 ? 70.638 42.945 -27.036 1.00 69.46 2 LYS B CA 1
ATOM 2594 C C . LYS B 1 2 ? 70.536 44.007 -25.941 1.00 67.08 2 LYS B C 1
ATOM 2595 O O . LYS B 1 2 ? 71.364 44.910 -25.854 1.00 67.78 2 LYS B O 1
ATOM 2601 N N . LEU B 1 3 ? 69.498 43.906 -25.119 1.00 70.02 3 LEU B N 1
ATOM 2602 C CA . LEU B 1 3 ? 69.310 44.831 -24.010 1.00 66.53 3 LEU B CA 1
ATOM 2603 C C . LEU B 1 3 ? 69.884 44.133 -22.766 1.00 64.84 3 LEU B C 1
ATOM 2604 O O . LEU B 1 3 ? 70.252 42.955 -22.818 1.00 58.99 3 LEU B O 1
ATOM 2609 N N . GLN B 1 4 ? 69.984 44.848 -21.654 1.00 62.07 4 GLN B N 1
ATOM 2610 C CA . GLN B 1 4 ? 70.528 44.241 -20.454 1.00 57.22 4 GLN B CA 1
ATOM 2611 C C . GLN B 1 4 ? 70.154 45.078 -19.253 1.00 57.93 4 GLN B C 1
ATOM 2612 O O . GLN B 1 4 ? 70.121 46.304 -19.327 1.00 62.19 4 GLN B O 1
ATOM 2618 N N . THR B 1 5 ? 69.849 44.412 -18.149 1.00 57.89 5 THR B N 1
ATOM 2619 C CA . THR B 1 5 ? 69.488 45.108 -16.921 1.00 58.02 5 THR B CA 1
ATOM 2620 C C . THR B 1 5 ? 70.725 45.740 -16.276 1.00 65.73 5 THR B C 1
ATOM 2621 O O . THR B 1 5 ? 71.856 45.274 -16.472 1.00 60.24 5 THR B O 1
ATOM 2625 N N . THR B 1 6 ? 70.499 46.791 -15.489 1.00 66.17 6 THR B N 1
ATOM 2626 C CA . THR B 1 6 ? 71.587 47.507 -14.831 1.00 63.19 6 THR B CA 1
ATOM 2627 C C . THR B 1 6 ? 71.481 47.606 -13.302 1.00 61.97 6 THR B C 1
ATOM 2628 O O . THR B 1 6 ? 71.661 48.680 -12.725 1.00 54.54 6 THR B O 1
ATOM 2632 N N . TYR B 1 7 ? 71.185 46.490 -12.645 1.00 59.31 7 TYR B N 1
ATOM 2633 C CA . TYR B 1 7 ? 71.088 46.487 -11.187 1.00 62.22 7 TYR B CA 1
ATOM 2634 C C . TYR B 1 7 ? 72.516 46.505 -10.638 1.00 60.14 7 TYR B C 1
ATOM 2635 O O . TYR B 1 7 ? 73.462 46.184 -11.361 1.00 59.14 7 TYR B O 1
ATOM 2644 N N . PRO B 1 8 ? 72.690 46.867 -9.353 1.00 59.25 8 PRO B N 1
ATOM 2645 C CA . PRO B 1 8 ? 74.031 46.894 -8.759 1.00 59.43 8 PRO B CA 1
ATOM 2646 C C . PRO B 1 8 ? 74.742 45.552 -8.950 1.00 65.74 8 PRO B C 1
ATOM 2647 O O . PRO B 1 8 ? 75.971 45.488 -8.943 1.00 70.72 8 PRO B O 1
ATOM 2651 N N . SER B 1 9 ? 73.961 44.484 -9.105 1.00 67.14 9 SER B N 1
ATOM 2652 C CA . SER B 1 9 ? 74.505 43.141 -9.324 1.00 65.98 9 SER B CA 1
ATOM 2653 C C . SER B 1 9 ? 73.416 42.173 -9.777 1.00 61.94 9 SER B C 1
ATOM 2654 O O . SER B 1 9 ? 72.224 42.440 -9.599 1.00 57.00 9 SER B O 1
ATOM 2657 N N . ASN B 1 10 ? 73.833 41.052 -10.362 1.00 58.99 10 ASN B N 1
ATOM 265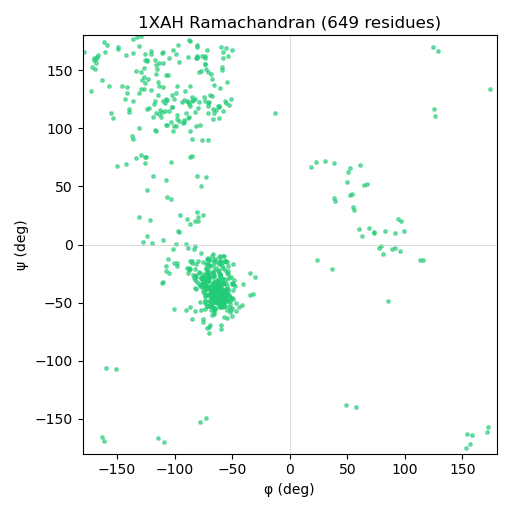8 C CA . ASN B 1 10 ? 72.903 40.033 -10.843 1.00 61.53 10 ASN B CA 1
ATOM 2659 C C . ASN B 1 10 ? 71.970 40.591 -11.912 1.00 63.08 10 ASN B C 1
ATOM 2660 O O . ASN B 1 10 ? 70.764 40.746 -11.688 1.00 52.51 10 ASN B O 1
ATOM 2665 N N . ASN B 1 11 ? 72.548 40.895 -13.073 1.00 58.86 11 ASN B N 1
ATOM 2666 C CA . ASN B 1 11 ? 71.801 41.435 -14.203 1.00 54.18 11 ASN B CA 1
ATOM 2667 C C . ASN B 1 11 ? 71.711 40.404 -15.322 1.00 58.26 11 ASN B C 1
ATOM 2668 O O . ASN B 1 11 ? 72.542 39.498 -15.414 1.00 65.25 11 ASN B O 1
ATOM 2673 N N . TYR B 1 12 ? 70.697 40.538 -16.173 1.00 57.19 12 TYR B N 1
ATOM 2674 C CA . TYR B 1 12 ? 70.516 39.607 -17.281 1.00 51.17 12 TYR B CA 1
ATOM 2675 C C . TYR B 1 12 ? 70.337 40.292 -18.637 1.00 50.57 12 TYR B C 1
ATOM 2676 O O . TYR B 1 12 ? 69.816 41.413 -18.733 1.00 50.50 12 TYR B O 1
ATOM 2685 N N . PRO B 1 13 ? 70.795 39.629 -19.711 1.00 46.07 13 PRO B N 1
ATOM 2686 C CA . PRO B 1 13 ? 70.677 40.171 -21.065 1.00 45.49 13 PRO B CA 1
ATOM 2687 C C . PRO B 1 13 ? 69.265 39.909 -21.594 1.00 47.32 13 PRO B C 1
ATOM 2688 O O . PRO B 1 13 ? 68.540 39.070 -21.063 1.00 45.57 13 PRO B O 1
ATOM 2692 N N . ILE B 1 14 ? 68.877 40.633 -22.635 1.00 51.02 14 ILE B N 1
ATOM 2693 C CA . ILE B 1 14 ? 67.564 40.465 -23.233 1.00 50.27 14 ILE B CA 1
ATOM 2694 C C . ILE B 1 14 ? 67.770 40.498 -24.739 1.00 50.72 14 ILE B C 1
ATOM 2695 O O . ILE B 1 14 ? 67.808 41.565 -25.340 1.00 58.48 14 ILE B O 1
ATOM 2700 N N . TYR B 1 15 ? 67.925 39.319 -25.334 1.00 51.36 15 TYR B N 1
ATOM 2701 C CA . TYR B 1 15 ? 68.140 39.178 -26.779 1.00 51.40 15 TYR B CA 1
ATOM 2702 C C . TYR B 1 15 ? 66.845 39.246 -27.615 1.00 49.52 15 TYR B C 1
ATOM 2703 O O . TYR B 1 15 ? 66.094 38.268 -27.703 1.00 50.34 15 TYR B O 1
ATOM 2712 N N . VAL B 1 16 ? 66.604 40.397 -28.239 1.00 44.88 16 VAL B N 1
ATOM 2713 C CA . VAL B 1 16 ? 65.418 40.593 -29.070 1.00 49.99 16 VAL B CA 1
ATOM 2714 C C . VAL B 1 16 ? 65.754 40.599 -30.564 1.00 48.58 16 VAL B C 1
ATOM 2715 O O . VAL B 1 16 ? 66.246 41.591 -31.088 1.00 49.77 16 VAL B O 1
ATOM 2719 N N . GLU B 1 17 ? 65.482 39.500 -31.253 1.00 51.82 17 GLU B N 1
ATOM 2720 C CA . GLU B 1 17 ? 65.762 39.442 -32.679 1.00 58.03 17 GLU B CA 1
ATOM 2721 C C . GLU B 1 17 ? 65.175 38.210 -33.343 1.00 57.47 17 GLU B C 1
ATOM 2722 O O . GLU B 1 17 ? 64.874 37.215 -32.682 1.00 57.84 17 GLU B O 1
ATOM 2728 N N . HIS B 1 18 ? 65.007 38.292 -34.657 1.00 52.88 18 HIS B N 1
ATOM 2729 C CA . HIS B 1 18 ? 64.476 37.179 -35.428 1.00 57.15 18 HIS B CA 1
ATOM 2730 C C . HIS B 1 18 ? 65.561 36.102 -35.465 1.00 56.73 18 HIS B C 1
ATOM 2731 O O . HIS B 1 18 ? 66.655 36.339 -35.962 1.00 59.45 18 HIS B O 1
ATOM 2738 N N . GLY B 1 19 ? 65.261 34.927 -34.927 1.00 59.39 19 GLY B N 1
ATOM 2739 C CA . GLY B 1 19 ? 66.236 33.855 -34.916 1.00 56.35 19 GLY B CA 1
ATOM 2740 C C . GLY B 1 19 ? 67.092 33.835 -33.661 1.00 58.29 19 GLY B C 1
ATOM 2741 O O . GLY B 1 19 ? 68.074 33.096 -33.594 1.00 56.15 19 GLY B O 1
ATOM 2742 N N . ALA B 1 20 ? 66.724 34.638 -32.665 1.00 59.47 20 ALA B N 1
ATOM 2743 C CA . ALA B 1 20 ? 67.467 34.701 -31.405 1.00 62.76 20 ALA B CA 1
ATOM 2744 C C . ALA B 1 20 ? 67.474 33.344 -30.693 1.00 61.16 20 ALA B C 1
ATOM 2745 O O . ALA B 1 20 ? 68.215 33.138 -29.731 1.00 62.14 20 ALA B O 1
ATOM 2747 N N . ILE B 1 21 ? 66.650 32.422 -31.181 1.00 56.19 21 ILE B N 1
ATOM 2748 C CA . ILE B 1 21 ? 66.535 31.091 -30.605 1.00 55.05 21 ILE B CA 1
ATOM 2749 C C . ILE B 1 21 ? 67.874 30.355 -30.585 1.00 59.14 21 ILE B C 1
ATOM 2750 O O . ILE B 1 21 ? 68.062 29.407 -29.826 1.00 62.58 21 ILE B O 1
ATOM 2755 N N . LYS B 1 22 ? 68.806 30.801 -31.417 1.00 63.88 22 LYS B N 1
ATOM 2756 C CA . LYS B 1 22 ? 70.130 30.182 -31.506 1.00 71.94 22 LYS B CA 1
ATOM 2757 C C . LYS B 1 22 ? 70.919 30.277 -30.193 1.00 79.09 22 LYS B C 1
ATOM 2758 O O . LYS B 1 22 ? 71.595 29.320 -29.797 1.00 84.94 22 LYS B O 1
ATOM 2764 N N . TYR B 1 23 ? 70.828 31.439 -29.541 1.00 75.45 23 TYR B N 1
ATOM 2765 C CA . TYR B 1 23 ? 71.525 31.721 -28.285 1.00 69.02 23 TYR B CA 1
ATOM 2766 C C . TYR B 1 23 ? 71.197 30.778 -27.127 1.00 67.61 23 TYR B C 1
ATOM 2767 O O . TYR B 1 23 ? 71.914 30.754 -26.124 1.00 63.60 23 TYR B O 1
ATOM 2776 N N . ILE B 1 24 ? 70.112 30.018 -27.245 1.00 65.16 24 ILE B N 1
ATOM 2777 C CA . ILE B 1 24 ? 69.752 29.102 -26.177 1.00 62.04 24 ILE B CA 1
ATOM 2778 C C . ILE B 1 24 ? 70.848 28.061 -26.054 1.00 68.30 24 ILE B C 1
ATOM 2779 O O . ILE B 1 24 ? 71.210 27.662 -24.949 1.00 73.37 24 ILE B O 1
ATOM 2784 N N . GLY B 1 25 ? 71.385 27.634 -27.192 1.00 70.89 25 GLY B N 1
ATOM 2785 C CA . GLY B 1 25 ? 72.450 26.650 -27.176 1.00 72.34 25 GLY B CA 1
ATOM 2786 C C . GLY B 1 25 ? 73.647 27.116 -26.364 1.00 78.34 25 GLY B C 1
ATOM 2787 O O . GLY B 1 25 ? 74.118 26.402 -25.472 1.00 81.19 25 GLY B O 1
ATOM 2788 N N . THR B 1 26 ? 74.127 28.323 -26.662 1.00 78.83 26 THR B N 1
ATOM 2789 C CA . THR B 1 26 ? 75.285 28.913 -25.983 1.00 73.95 26 THR B CA 1
ATOM 2790 C C . THR B 1 26 ? 75.230 28.861 -24.442 1.00 73.33 26 THR B C 1
ATOM 2791 O O . THR B 1 26 ? 76.255 29.013 -23.769 1.00 73.93 26 THR B O 1
ATOM 2795 N N . TYR B 1 27 ? 74.038 28.629 -23.896 1.00 71.77 27 TYR B N 1
ATOM 2796 C CA . TYR B 1 27 ? 73.834 28.544 -22.448 1.00 64.33 27 TYR B CA 1
ATOM 2797 C C . TYR B 1 27 ? 73.751 27.088 -22.012 1.00 64.10 27 TYR B C 1
ATOM 2798 O O . TYR B 1 27 ? 74.499 26.641 -21.146 1.00 67.41 27 TYR B O 1
ATOM 2807 N N . LEU B 1 28 ? 72.827 26.363 -22.634 1.00 64.27 28 LEU B N 1
ATOM 2808 C CA . LEU B 1 28 ? 72.575 24.957 -22.344 1.00 65.24 28 LEU B CA 1
ATOM 2809 C C . LEU B 1 28 ? 73.788 24.131 -21.962 1.00 65.83 28 LEU B C 1
ATOM 2810 O O . LEU B 1 28 ? 73.662 23.100 -21.301 1.00 65.88 28 LEU B O 1
ATOM 2815 N N . ASN B 1 29 ? 74.961 24.577 -22.389 1.00 69.96 29 ASN B N 1
ATOM 2816 C CA . ASN B 1 29 ? 76.199 23.872 -22.096 1.00 76.80 29 ASN B CA 1
ATOM 2817 C C . ASN B 1 29 ? 76.596 23.930 -20.625 1.00 76.58 29 ASN B C 1
ATOM 2818 O O . ASN B 1 29 ? 76.953 22.911 -20.018 1.00 76.26 29 ASN B O 1
ATOM 2823 N N . GLN B 1 30 ? 76.558 25.135 -20.066 1.00 71.39 30 GLN B N 1
ATOM 2824 C CA . GLN B 1 30 ? 76.924 25.338 -18.670 1.00 67.70 30 GLN B CA 1
ATOM 2825 C C . GLN B 1 30 ? 75.844 24.852 -17.706 1.00 65.41 30 GLN B C 1
ATOM 2826 O O . GLN B 1 30 ? 75.750 25.336 -16.584 1.00 60.48 30 GLN B O 1
ATOM 2832 N N . PHE B 1 31 ? 75.032 23.893 -18.143 1.00 64.67 31 PHE B N 1
ATOM 2833 C CA . PHE B 1 31 ? 73.966 23.364 -17.298 1.00 68.04 31 PHE B CA 1
ATOM 2834 C C . PHE B 1 31 ? 73.990 21.849 -17.235 1.00 71.62 31 PHE B C 1
ATOM 2835 O O . PHE B 1 31 ? 74.103 21.181 -18.265 1.00 75.71 31 PHE B O 1
ATOM 2843 N N . ASP B 1 32 ? 73.872 21.311 -16.024 1.00 73.77 32 ASP B N 1
ATOM 2844 C CA . ASP B 1 32 ? 73.854 19.868 -15.842 1.00 79.29 32 ASP B CA 1
ATOM 2845 C C . ASP B 1 32 ? 72.659 19.397 -16.647 1.00 82.91 32 ASP B C 1
ATOM 2846 O O . ASP B 1 32 ? 72.810 18.809 -17.719 1.00 91.42 32 ASP B O 1
ATOM 2851 N N . GLN B 1 33 ? 71.468 19.683 -16.132 1.00 79.44 33 GLN B N 1
ATOM 2852 C CA . GLN B 1 33 ? 70.232 19.315 -16.807 1.00 67.39 33 GLN B CA 1
ATOM 2853 C C . GLN B 1 33 ? 69.472 20.577 -17.191 1.00 62.06 33 GLN B C 1
ATOM 2854 O O . GLN B 1 33 ? 69.625 21.629 -16.569 1.00 60.39 33 GLN B O 1
ATOM 2860 N N . SER B 1 34 ? 68.644 20.461 -18.218 1.00 58.87 34 SER B N 1
ATOM 2861 C CA . SER B 1 34 ? 67.844 21.577 -18.689 1.00 50.33 34 SER B CA 1
ATOM 2862 C C . SER B 1 34 ? 66.439 21.053 -18.959 1.00 48.43 34 SER B C 1
ATOM 2863 O O . SER B 1 34 ? 66.271 20.108 -19.725 1.00 48.64 34 SER B O 1
ATOM 2866 N N . PHE B 1 35 ? 65.434 21.645 -18.318 1.00 46.34 35 PHE B N 1
ATOM 2867 C CA . PHE B 1 35 ? 64.057 21.225 -18.543 1.00 41.24 35 PHE B CA 1
ATOM 2868 C C . PHE B 1 35 ? 63.350 22.251 -19.407 1.00 48.01 35 PHE B C 1
ATOM 2869 O O . PHE B 1 35 ? 63.166 23.408 -19.017 1.00 52.71 35 PHE B O 1
ATOM 2877 N N . LEU B 1 36 ? 62.982 21.816 -20.602 1.00 42.89 36 LEU B N 1
ATOM 2878 C CA . LEU B 1 36 ? 62.296 22.662 -21.546 1.00 37.50 36 LEU B CA 1
ATOM 2879 C C . LEU B 1 36 ? 60.809 22.636 -21.243 1.00 39.59 36 LEU B C 1
ATOM 2880 O O . LEU B 1 36 ? 60.093 21.775 -21.736 1.00 44.97 36 LEU B O 1
ATOM 2885 N N . LEU B 1 37 ? 60.337 23.549 -20.412 1.00 35.41 37 LEU B N 1
ATOM 2886 C CA . LEU B 1 37 ? 58.912 23.573 -20.137 1.00 35.23 37 LEU B CA 1
ATOM 2887 C C . LEU B 1 37 ? 58.278 24.347 -21.293 1.00 37.98 37 LEU B C 1
ATOM 2888 O O . LEU B 1 37 ? 58.522 25.537 -21.475 1.00 35.85 37 LEU B O 1
ATOM 2893 N N . ILE B 1 38 ? 57.476 23.662 -22.095 1.00 45.67 38 ILE B N 1
ATOM 2894 C CA . ILE B 1 38 ? 56.852 24.305 -23.240 1.00 46.76 38 ILE B CA 1
ATOM 2895 C C . ILE B 1 38 ? 55.331 24.128 -23.271 1.00 45.29 38 ILE B C 1
ATOM 2896 O O . ILE B 1 38 ? 54.802 23.095 -22.864 1.00 48.62 38 ILE B O 1
ATOM 2901 N N . ASP B 1 39 ? 54.642 25.172 -23.727 1.00 47.12 39 ASP B N 1
ATOM 2902 C CA . ASP B 1 39 ? 53.176 25.220 -23.824 1.00 48.39 39 ASP B CA 1
ATOM 2903 C C . ASP B 1 39 ? 52.628 24.120 -24.757 1.00 49.01 39 ASP B C 1
ATOM 2904 O O . ASP B 1 39 ? 53.150 23.895 -25.849 1.00 51.99 39 ASP B O 1
ATOM 2909 N N . GLU B 1 40 ? 51.578 23.433 -24.318 1.00 52.27 40 GLU B N 1
ATOM 2910 C CA . GLU B 1 40 ? 50.952 22.356 -25.100 1.00 55.81 40 GLU B CA 1
ATOM 2911 C C . GLU B 1 40 ? 50.764 22.704 -26.591 1.00 53.31 40 GLU B C 1
ATOM 2912 O O . GLU B 1 40 ? 51.188 21.952 -27.474 1.00 55.27 40 GLU B O 1
ATOM 2918 N N . TYR B 1 41 ? 50.117 23.838 -26.859 1.00 44.76 41 TYR B N 1
ATOM 2919 C CA . TYR B 1 41 ? 49.885 24.304 -28.220 1.00 36.15 41 TYR B CA 1
ATOM 2920 C C . TYR B 1 41 ? 51.218 24.714 -28.849 1.00 39.62 41 TYR B C 1
ATOM 2921 O O . TYR B 1 41 ? 51.552 24.267 -29.946 1.00 43.25 41 TYR B O 1
ATOM 2930 N N . VAL B 1 42 ? 51.973 25.568 -28.158 1.00 37.29 42 VAL B N 1
ATOM 2931 C CA . VAL B 1 42 ? 53.268 26.036 -28.666 1.00 37.22 42 VAL B CA 1
ATOM 2932 C C . VAL B 1 42 ? 54.153 24.873 -29.133 1.00 43.39 42 VAL B C 1
ATOM 2933 O O . VAL B 1 42 ? 54.919 25.001 -30.101 1.00 44.46 42 VAL B O 1
ATOM 2937 N N . ASN B 1 43 ? 54.035 23.735 -28.454 1.00 40.86 43 ASN B N 1
ATOM 2938 C CA . ASN B 1 43 ? 54.804 22.548 -28.821 1.00 49.22 43 ASN B CA 1
ATOM 2939 C C . ASN B 1 43 ? 54.358 22.028 -30.199 1.00 51.84 43 ASN B C 1
ATOM 2940 O O . ASN B 1 43 ? 55.172 21.522 -30.965 1.00 53.01 43 ASN B O 1
ATOM 2945 N N . GLN B 1 44 ? 53.066 22.154 -30.503 1.00 53.77 44 GLN B N 1
ATOM 2946 C CA . GLN B 1 44 ? 52.527 21.717 -31.790 1.00 49.54 44 GLN B CA 1
ATOM 2947 C C . GLN B 1 44 ? 53.153 22.561 -32.876 1.00 50.53 44 GLN B C 1
ATOM 2948 O O . GLN B 1 44 ? 53.656 22.052 -33.869 1.00 52.73 44 GLN B O 1
ATOM 2954 N N . TYR B 1 45 ? 53.113 23.867 -32.662 1.00 50.33 45 TYR B N 1
ATOM 2955 C CA . TYR B 1 45 ? 53.652 24.836 -33.598 1.00 49.00 45 TYR B CA 1
ATOM 2956 C C . TYR B 1 45 ? 55.165 24.762 -33.804 1.00 50.06 45 TYR B C 1
ATOM 2957 O O . TYR B 1 45 ? 55.635 24.886 -34.936 1.00 49.70 45 TYR B O 1
ATOM 2966 N N . PHE B 1 46 ? 55.934 24.560 -32.735 1.00 51.78 46 PHE B N 1
ATOM 2967 C CA . PHE B 1 46 ? 57.390 24.563 -32.895 1.00 56.65 46 PHE B CA 1
ATOM 2968 C C . PHE B 1 46 ? 58.206 23.429 -32.297 1.00 59.50 46 PHE B C 1
ATOM 2969 O O . PHE B 1 46 ? 59.398 23.612 -32.034 1.00 52.98 46 PHE B O 1
ATOM 2977 N N . ALA B 1 47 ? 57.593 22.269 -32.080 1.00 66.13 47 ALA B N 1
ATOM 2978 C CA . ALA B 1 47 ? 58.308 21.132 -31.498 1.00 67.16 47 ALA B CA 1
ATOM 2979 C C . ALA B 1 47 ? 59.618 20.890 -32.229 1.00 72.23 47 ALA B C 1
ATOM 2980 O O . ALA B 1 47 ? 60.613 20.484 -31.627 1.00 69.38 47 ALA B O 1
ATOM 2982 N N . ASN B 1 48 ? 59.599 21.158 -33.532 1.00 77.72 48 ASN B N 1
ATOM 2983 C CA . ASN B 1 48 ? 60.756 20.974 -34.400 1.00 78.91 48 ASN B CA 1
ATOM 2984 C C . ASN B 1 48 ? 61.885 21.977 -34.199 1.00 75.28 48 ASN B C 1
ATOM 2985 O O . ASN B 1 48 ? 63.053 21.597 -34.191 1.00 72.84 48 ASN B O 1
ATOM 2990 N N . LYS B 1 49 ? 61.555 23.254 -34.052 1.00 74.60 49 LYS B N 1
ATOM 2991 C CA . LYS B 1 49 ? 62.596 24.253 -33.849 1.00 77.06 49 LYS B CA 1
ATOM 2992 C C . LYS B 1 49 ? 63.471 23.862 -32.656 1.00 79.22 49 LYS B C 1
ATOM 2993 O O . LYS B 1 49 ? 64.569 24.394 -32.485 1.00 83.99 49 LYS B O 1
ATOM 2999 N N . PHE B 1 50 ? 62.995 22.918 -31.844 1.00 76.80 50 PHE B N 1
ATOM 3000 C CA . PHE B 1 50 ? 63.729 22.490 -30.653 1.00 76.32 50 PHE B CA 1
ATOM 3001 C C . PHE B 1 50 ? 64.382 21.110 -30.734 1.00 82.71 50 PHE B C 1
ATOM 3002 O O . PHE B 1 50 ? 65.334 20.835 -29.996 1.00 92.28 50 PHE B O 1
ATOM 3010 N N . ASP B 1 51 ? 63.878 20.246 -31.616 1.00 84.01 51 ASP B N 1
ATOM 3011 C CA . ASP B 1 51 ? 64.445 18.905 -31.797 1.00 78.75 51 ASP B CA 1
ATOM 3012 C C . ASP B 1 51 ? 65.857 19.001 -32.384 1.00 70.51 51 ASP B C 1
ATOM 3013 O O . ASP B 1 51 ? 66.852 18.747 -31.701 1.00 66.64 51 ASP B O 1
ATOM 3018 N N . ASN B 1 58 ? 70.579 15.654 -21.722 1.00 90.79 58 ASN B N 1
ATOM 3019 C CA . ASN B 1 58 ? 70.458 16.503 -20.541 1.00 87.84 58 ASN B CA 1
ATOM 3020 C C . ASN B 1 58 ? 69.263 17.449 -20.652 1.00 84.97 58 ASN B C 1
ATOM 3021 O O . ASN B 1 58 ? 68.864 18.060 -19.664 1.00 88.53 58 ASN B O 1
ATOM 3026 N N . VAL B 1 59 ? 68.693 17.569 -21.849 1.00 79.71 59 VAL B N 1
ATOM 3027 C CA . VAL B 1 59 ? 67.549 18.455 -22.068 1.00 72.82 59 VAL B CA 1
ATOM 3028 C C . VAL B 1 59 ? 66.241 17.657 -22.098 1.00 67.14 59 VAL B C 1
ATOM 3029 O O . VAL B 1 59 ? 66.105 16.707 -22.867 1.00 65.81 59 VAL B O 1
ATOM 3033 N N . HIS B 1 60 ? 65.289 18.050 -21.253 1.00 61.16 60 HIS B N 1
ATOM 3034 C CA . HIS B 1 60 ? 63.999 17.370 -21.157 1.00 65.84 60 HIS B CA 1
ATOM 3035 C C . HIS B 1 60 ? 62.824 18.286 -21.458 1.00 64.48 60 HIS B C 1
ATOM 3036 O O . HIS B 1 60 ? 62.730 19.395 -20.927 1.00 65.55 60 HIS B O 1
ATOM 3043 N N . LYS B 1 61 ? 61.909 17.809 -22.293 1.00 60.77 61 LYS B N 1
ATOM 3044 C CA . LYS B 1 61 ? 60.745 18.602 -22.618 1.00 57.78 61 LYS B CA 1
ATOM 3045 C C . LYS B 1 61 ? 59.603 18.246 -21.686 1.00 55.27 61 LYS B C 1
ATOM 3046 O O . LYS B 1 61 ? 59.208 17.085 -21.585 1.00 58.12 61 LYS B O 1
ATOM 3052 N N . VAL B 1 62 ? 59.101 19.256 -20.984 1.00 55.68 62 VAL B N 1
ATOM 3053 C CA . VAL B 1 62 ? 57.982 19.082 -20.072 1.00 52.46 62 VAL B CA 1
ATOM 3054 C C . VAL B 1 62 ? 56.823 19.841 -20.732 1.00 51.91 62 VAL B C 1
ATOM 3055 O O . VAL B 1 62 ? 56.849 21.068 -20.825 1.00 46.12 62 VAL B O 1
ATOM 3059 N N . ILE B 1 63 ? 55.828 19.109 -21.230 1.00 53.23 63 ILE B N 1
ATOM 3060 C CA . ILE B 1 63 ? 54.683 19.747 -21.865 1.00 43.99 63 ILE B CA 1
ATOM 3061 C C . ILE B 1 63 ? 53.670 20.069 -20.798 1.00 51.24 63 ILE B C 1
ATOM 3062 O O . ILE B 1 63 ? 53.189 19.177 -20.090 1.00 52.22 63 ILE B O 1
ATOM 3067 N N . ILE B 1 64 ? 53.354 21.357 -20.696 1.00 52.35 64 ILE B N 1
ATOM 3068 C CA . ILE B 1 64 ? 52.412 21.865 -19.708 1.00 44.03 64 ILE B CA 1
ATOM 3069 C C . ILE B 1 64 ? 51.129 22.343 -20.402 1.00 38.75 64 ILE B C 1
ATOM 3070 O O . ILE B 1 64 ? 51.095 22.502 -21.624 1.00 34.76 64 ILE B O 1
ATOM 3075 N N . PRO B 1 65 ? 50.048 22.553 -19.634 1.00 38.10 65 PRO B N 1
ATOM 3076 C CA . PRO B 1 65 ? 48.772 23.017 -20.195 1.00 42.82 65 PRO B CA 1
ATOM 3077 C C . PRO B 1 65 ? 48.908 24.297 -21.031 1.00 52.35 65 PRO B C 1
ATOM 3078 O O . PRO B 1 65 ? 49.894 25.031 -20.917 1.00 52.36 65 PRO B O 1
ATOM 3082 N N . ALA B 1 66 ? 47.901 24.565 -21.860 1.00 61.73 66 ALA B N 1
ATOM 3083 C CA . ALA B 1 66 ? 47.905 25.739 -22.730 1.00 57.18 66 ALA B CA 1
ATOM 3084 C C . ALA B 1 66 ? 47.465 27.008 -22.031 1.00 55.12 66 ALA B C 1
ATOM 3085 O O . ALA B 1 66 ? 46.376 27.069 -21.449 1.00 58.38 66 ALA B O 1
ATOM 3087 N N . GLY B 1 67 ? 48.315 28.026 -22.102 1.00 51.57 67 GLY B N 1
ATOM 3088 C CA . GLY B 1 67 ? 47.994 29.301 -21.493 1.00 42.25 67 GLY B CA 1
ATOM 3089 C C . GLY B 1 67 ? 47.706 29.269 -20.009 1.00 40.88 67 GLY B C 1
ATOM 3090 O O . GLY B 1 67 ? 48.360 28.565 -19.246 1.00 46.73 67 GLY B O 1
ATOM 3091 N N . GLU B 1 68 ? 46.705 30.038 -19.608 1.00 35.35 68 GLU B N 1
ATOM 3092 C CA . GLU B 1 68 ? 46.309 30.157 -18.211 1.00 43.79 68 GLU B CA 1
ATOM 3093 C C . GLU B 1 68 ? 45.970 28.836 -17.510 1.00 43.93 68 GLU B C 1
ATOM 3094 O O . GLU B 1 68 ? 45.861 28.783 -16.278 1.00 40.05 68 GLU B O 1
ATOM 3100 N N . LYS B 1 69 ? 45.790 27.775 -18.287 1.00 47.84 69 LYS B N 1
ATOM 3101 C CA . LYS B 1 69 ? 45.437 26.477 -17.713 1.00 52.18 69 LYS B CA 1
ATOM 3102 C C . LYS B 1 69 ? 46.552 25.880 -16.864 1.00 42.00 69 LYS B C 1
ATOM 3103 O O . LYS B 1 69 ? 46.297 25.066 -15.982 1.00 42.76 69 LYS B O 1
ATOM 3109 N N . THR B 1 70 ? 47.787 26.294 -17.120 1.00 42.48 70 THR B N 1
ATOM 3110 C CA . THR B 1 70 ? 48.929 25.754 -16.387 1.00 43.13 70 THR B CA 1
ATOM 3111 C C . THR B 1 70 ? 49.246 26.483 -15.098 1.00 40.72 70 THR B C 1
ATOM 3112 O O . THR B 1 70 ? 49.919 25.938 -14.231 1.00 50.05 70 THR B O 1
ATOM 3116 N N . LYS B 1 71 ? 48.780 27.718 -14.974 1.00 37.24 71 LYS B N 1
ATOM 3117 C CA . LYS B 1 71 ? 49.055 28.494 -13.774 1.00 36.88 71 LYS B CA 1
ATOM 3118 C C . LYS B 1 71 ? 48.149 28.157 -12.598 1.00 41.76 71 LYS B C 1
ATOM 3119 O O . LYS B 1 71 ? 47.437 29.023 -12.075 1.00 43.74 71 LYS B O 1
ATOM 3125 N N . THR B 1 72 ? 48.173 26.893 -12.187 1.00 39.02 72 THR B N 1
ATOM 3126 C CA . THR B 1 72 ? 47.374 26.452 -11.050 1.00 42.72 72 THR B CA 1
ATOM 3127 C C . THR B 1 72 ? 48.297 25.811 -10.030 1.00 48.93 72 THR B C 1
ATOM 3128 O O . THR B 1 72 ? 49.401 25.370 -10.362 1.00 47.27 72 THR B O 1
ATOM 3132 N N . PHE B 1 73 ? 47.831 25.761 -8.789 1.00 50.00 73 PHE B N 1
ATOM 3133 C CA . PHE B 1 73 ? 48.596 25.181 -7.693 1.00 50.71 73 PHE B CA 1
ATOM 3134 C C . PHE B 1 73 ? 48.776 23.680 -7.934 1.00 52.05 73 PHE B C 1
ATOM 3135 O O . PHE B 1 73 ? 49.819 23.094 -7.610 1.00 46.06 73 PHE B O 1
ATOM 3143 N N . GLU B 1 74 ? 47.745 23.077 -8.520 1.00 51.83 74 GLU B N 1
ATOM 3144 C CA . GLU B 1 74 ? 47.731 21.659 -8.831 1.00 47.79 74 GLU B CA 1
ATOM 3145 C C . GLU B 1 74 ? 48.860 21.353 -9.799 1.00 36.90 74 GLU B C 1
ATOM 3146 O O . GLU B 1 74 ? 49.674 20.465 -9.554 1.00 42.48 74 GLU B O 1
ATOM 3152 N N . GLN B 1 75 ? 48.889 22.086 -10.907 1.00 31.31 75 GLN B N 1
ATOM 3153 C CA . GLN B 1 75 ? 49.909 21.898 -11.923 1.00 37.01 75 GLN B CA 1
ATOM 3154 C C . GLN B 1 75 ? 51.284 22.273 -11.372 1.00 45.21 75 GLN B C 1
ATOM 3155 O O . GLN B 1 75 ? 52.306 21.751 -11.829 1.00 49.06 75 GLN B O 1
ATOM 3161 N N . TYR B 1 76 ? 51.301 23.181 -10.395 1.00 42.54 76 TYR B N 1
ATOM 3162 C CA . TYR B 1 76 ? 52.540 23.615 -9.751 1.00 40.78 76 TYR B CA 1
ATOM 3163 C C . TYR B 1 76 ? 53.183 22.421 -9.045 1.00 43.91 76 TYR B C 1
ATOM 3164 O O . TYR B 1 76 ? 54.363 22.138 -9.238 1.00 46.49 76 TYR B O 1
ATOM 3173 N N . GLN B 1 77 ? 52.394 21.718 -8.236 1.00 45.47 77 GLN B N 1
ATOM 3174 C CA . GLN B 1 77 ? 52.881 20.556 -7.493 1.00 41.89 77 GLN B CA 1
ATOM 3175 C C . GLN B 1 77 ? 53.321 19.424 -8.406 1.00 41.90 77 GLN B C 1
ATOM 3176 O O . GLN B 1 77 ? 54.371 18.823 -8.199 1.00 39.02 77 GLN B O 1
ATOM 3182 N N . GLU B 1 78 ? 52.520 19.138 -9.425 1.00 44.36 78 GLU B N 1
ATOM 3183 C CA . GLU B 1 78 ? 52.848 18.059 -10.340 1.00 46.40 78 GLU B CA 1
ATOM 3184 C C . GLU B 1 78 ? 54.156 18.235 -11.094 1.00 44.96 78 GLU B C 1
ATOM 3185 O O . GLU B 1 78 ? 54.940 17.293 -11.208 1.00 48.04 78 GLU B O 1
ATOM 3191 N N . THR B 1 79 ? 54.382 19.429 -11.630 1.00 47.14 79 THR B N 1
ATOM 3192 C CA . THR B 1 79 ? 55.599 19.692 -12.393 1.00 41.11 79 THR B CA 1
ATOM 3193 C C . THR B 1 79 ? 56.853 19.689 -11.532 1.00 42.69 79 THR B C 1
ATOM 3194 O O . THR B 1 79 ? 57.888 19.176 -11.957 1.00 46.82 79 THR B O 1
ATOM 3198 N N . LEU B 1 80 ? 56.763 20.267 -10.332 1.00 42.51 80 LEU B N 1
ATOM 3199 C CA . LEU B 1 80 ? 57.898 20.303 -9.410 1.00 35.73 80 LEU B CA 1
ATOM 3200 C C . LEU B 1 80 ? 58.257 18.865 -9.057 1.00 41.28 80 LEU B C 1
ATOM 3201 O O . LEU B 1 80 ? 59.427 18.486 -9.069 1.00 42.57 80 LEU B O 1
ATOM 3206 N N . GLU B 1 81 ? 57.238 18.071 -8.730 1.00 37.12 81 GLU B N 1
ATOM 3207 C CA . GLU B 1 81 ? 57.443 16.668 -8.383 1.00 40.06 81 GLU B CA 1
ATOM 3208 C C . GLU B 1 81 ? 58.061 15.906 -9.547 1.00 46.85 81 GLU B C 1
ATOM 3209 O O . GLU B 1 81 ? 59.059 15.203 -9.376 1.00 54.32 81 GLU B O 1
ATOM 3215 N N . TYR B 1 82 ? 57.459 16.042 -10.727 1.00 48.53 82 TYR B N 1
ATOM 3216 C CA . TYR B 1 82 ? 57.957 15.366 -11.916 1.00 48.38 82 TYR B CA 1
ATOM 3217 C C . TYR B 1 82 ? 59.411 15.716 -12.202 1.00 46.95 82 TYR B C 1
ATOM 3218 O O . TYR B 1 82 ? 60.195 14.861 -12.603 1.00 49.72 82 TYR B O 1
ATOM 3227 N N . ILE B 1 83 ? 59.771 16.976 -12.003 1.00 47.37 83 ILE B N 1
ATOM 3228 C CA . ILE B 1 83 ? 61.140 17.408 -12.257 1.00 51.89 83 ILE B CA 1
ATOM 3229 C C . ILE B 1 83 ? 62.097 16.909 -11.171 1.00 49.08 83 ILE B C 1
ATOM 3230 O O . ILE B 1 83 ? 63.210 16.469 -11.465 1.00 48.85 83 ILE B O 1
ATOM 3235 N N . LEU B 1 84 ? 61.652 16.970 -9.921 1.00 48.35 84 LEU B N 1
ATOM 3236 C CA . LEU B 1 84 ? 62.456 16.520 -8.790 1.00 54.25 84 LEU B CA 1
ATOM 3237 C C . LEU B 1 84 ? 62.799 15.035 -8.906 1.00 56.89 84 LEU B C 1
ATOM 3238 O O . LEU B 1 84 ? 63.876 14.607 -8.483 1.00 51.45 84 LEU B O 1
ATOM 3243 N N . SER B 1 85 ? 61.879 14.263 -9.483 1.00 57.94 85 SER B N 1
ATOM 3244 C CA . SER B 1 85 ? 62.061 12.827 -9.666 1.00 59.01 85 SER B CA 1
ATOM 3245 C C . SER B 1 85 ? 63.278 12.540 -10.530 1.00 61.54 85 SER B C 1
ATOM 3246 O O . SER B 1 85 ? 63.853 11.457 -10.453 1.00 65.81 85 SER B O 1
ATOM 3249 N N . HIS B 1 86 ? 63.652 13.499 -11.372 1.00 61.17 86 HIS B N 1
ATOM 3250 C CA . HIS B 1 86 ? 64.816 13.338 -12.242 1.00 63.89 86 HIS B CA 1
ATOM 3251 C C . HIS B 1 86 ? 66.133 13.598 -11.494 1.00 64.39 86 HIS B C 1
ATOM 3252 O O . HIS B 1 86 ? 67.155 13.876 -12.121 1.00 66.86 86 HIS B O 1
ATOM 3259 N N . HIS B 1 87 ? 66.112 13.518 -10.167 1.00 68.16 87 HIS B N 1
ATOM 3260 C CA . HIS B 1 87 ? 67.316 13.763 -9.373 1.00 79.70 87 HIS B CA 1
ATOM 3261 C C . HIS B 1 87 ? 68.128 14.915 -9.972 1.00 75.07 87 HIS B C 1
ATOM 3262 O O . HIS B 1 87 ? 69.212 14.716 -10.519 1.00 70.22 87 HIS B O 1
ATOM 3269 N N . VAL B 1 88 ? 67.588 16.122 -9.845 1.00 70.24 88 VAL B N 1
ATOM 3270 C CA . VAL B 1 88 ? 68.212 17.324 -10.383 1.00 65.92 88 VAL B CA 1
ATOM 3271 C C . VAL B 1 88 ? 69.194 17.928 -9.385 1.00 63.82 88 VAL B C 1
ATOM 3272 O O . VAL B 1 88 ? 69.325 17.432 -8.270 1.00 67.24 88 VAL B O 1
ATOM 3276 N N . THR B 1 89 ? 69.886 18.990 -9.798 1.00 61.54 89 THR B N 1
ATOM 3277 C CA . THR B 1 89 ? 70.842 19.691 -8.935 1.00 60.64 89 THR B CA 1
ATOM 3278 C C . THR B 1 89 ? 70.531 21.183 -8.949 1.00 64.73 89 THR B C 1
ATOM 3279 O O . THR B 1 89 ? 69.591 21.618 -9.622 1.00 66.92 89 THR B O 1
ATOM 3283 N N . ARG B 1 90 ? 71.315 21.963 -8.205 1.00 62.42 90 ARG B N 1
ATOM 3284 C CA . ARG B 1 90 ? 71.098 23.407 -8.134 1.00 66.63 90 ARG B CA 1
ATOM 3285 C C . ARG B 1 90 ? 71.610 24.117 -9.380 1.00 61.56 90 ARG B C 1
ATOM 3286 O O . ARG B 1 90 ? 71.391 25.317 -9.552 1.00 63.04 90 ARG B O 1
ATOM 3294 N N . ASN B 1 91 ? 72.285 23.364 -10.248 1.00 64.79 91 ASN B N 1
ATOM 3295 C CA . ASN B 1 91 ? 72.826 23.907 -11.494 1.00 61.69 91 ASN B CA 1
ATOM 3296 C C . ASN B 1 91 ? 71.977 23.409 -12.665 1.00 59.06 91 ASN B C 1
ATOM 3297 O O . ASN B 1 91 ? 72.489 23.044 -13.721 1.00 60.81 91 ASN B O 1
ATOM 3302 N N . THR B 1 92 ? 70.668 23.390 -12.446 1.00 55.58 92 THR B N 1
ATOM 3303 C CA . THR B 1 92 ? 69.705 22.955 -13.440 1.00 46.90 92 THR B CA 1
ATOM 3304 C C . THR B 1 92 ? 68.983 24.192 -13.946 1.00 46.21 92 THR B C 1
ATOM 3305 O O . THR B 1 92 ? 68.772 25.131 -13.190 1.00 44.42 92 THR B O 1
ATOM 3309 N N . ALA B 1 93 ? 68.616 24.204 -15.223 1.00 45.99 93 ALA B N 1
ATOM 3310 C CA . ALA B 1 93 ? 67.909 25.349 -15.771 1.00 43.52 93 ALA B CA 1
ATOM 3311 C C . ALA B 1 93 ? 66.508 24.967 -16.199 1.00 50.34 93 ALA B C 1
ATOM 3312 O O . ALA B 1 93 ? 66.224 23.822 -16.563 1.00 53.85 93 ALA B O 1
ATOM 3314 N N . ILE B 1 94 ? 65.628 25.950 -16.126 1.00 42.12 94 ILE B N 1
ATOM 3315 C CA . ILE B 1 94 ? 64.253 25.780 -16.516 1.00 37.93 94 ILE B CA 1
ATOM 3316 C C . ILE B 1 94 ? 64.132 26.731 -17.691 1.00 43.15 94 ILE B C 1
ATOM 3317 O O . ILE B 1 94 ? 64.273 27.952 -17.541 1.00 42.29 94 ILE B O 1
ATOM 3322 N N . ILE B 1 95 ? 63.921 26.172 -18.872 1.00 38.81 95 ILE B N 1
ATOM 3323 C CA . ILE B 1 95 ? 63.777 27.006 -20.036 1.00 36.97 95 ILE B CA 1
ATOM 3324 C C . ILE B 1 95 ? 62.304 27.065 -20.318 1.00 39.43 95 ILE B C 1
ATOM 3325 O O . ILE B 1 95 ? 61.667 26.036 -20.549 1.00 41.77 95 ILE B O 1
ATOM 3330 N N . ALA B 1 96 ? 61.765 28.280 -20.255 1.00 36.32 96 ALA B N 1
ATOM 3331 C CA . ALA B 1 96 ? 60.345 28.523 -20.489 1.00 37.90 96 ALA B CA 1
ATOM 3332 C C . ALA B 1 96 ? 60.058 28.878 -21.938 1.00 37.63 96 ALA B C 1
ATOM 3333 O O . ALA B 1 96 ? 60.329 29.990 -22.384 1.00 39.16 96 ALA B O 1
ATOM 3335 N N . VAL B 1 97 ? 59.500 27.925 -22.673 1.00 38.80 97 VAL B N 1
ATOM 3336 C CA . VAL B 1 97 ? 59.178 28.146 -24.075 1.00 38.07 97 VAL B CA 1
ATOM 3337 C C . VAL B 1 97 ? 57.690 28.439 -24.233 1.00 39.45 97 VAL B C 1
ATOM 3338 O O . VAL B 1 97 ? 56.870 27.519 -24.197 1.00 42.38 97 VAL B O 1
ATOM 3342 N N . GLY B 1 98 ? 57.329 29.707 -24.405 1.00 33.46 98 GLY B N 1
ATOM 3343 C CA . GLY B 1 98 ? 55.919 30.020 -24.553 1.00 27.32 98 GLY B CA 1
ATOM 3344 C C . GLY B 1 98 ? 55.538 31.452 -24.234 1.00 34.32 98 GLY B C 1
ATOM 3345 O O . GLY B 1 98 ? 56.396 32.340 -24.173 1.00 32.90 98 GLY B O 1
ATOM 3346 N N . GLY B 1 99 ? 54.239 31.678 -24.038 1.00 34.10 99 GLY B N 1
ATOM 3347 C CA . GLY B 1 99 ? 53.751 33.011 -23.727 1.00 36.13 99 GLY B CA 1
ATOM 3348 C C . GLY B 1 99 ? 54.066 33.494 -22.319 1.00 47.08 99 GLY B C 1
ATOM 3349 O O . GLY B 1 99 ? 55.083 33.128 -21.730 1.00 53.89 99 GLY B O 1
ATOM 3350 N N . GLY B 1 100 ? 53.186 34.323 -21.768 1.00 50.60 100 GLY B N 1
ATOM 3351 C CA . GLY B 1 100 ? 53.408 34.844 -20.431 1.00 38.98 100 GLY B CA 1
ATOM 3352 C C . GLY B 1 100 ? 52.923 33.891 -19.362 1.00 40.61 100 GLY B C 1
ATOM 3353 O O . GLY B 1 100 ? 53.432 33.908 -18.240 1.00 48.91 100 GLY B O 1
ATOM 3354 N N . ALA B 1 101 ? 51.939 33.062 -19.709 1.00 36.83 101 ALA B N 1
ATOM 3355 C CA . ALA B 1 101 ? 51.385 32.089 -18.779 1.00 29.20 101 ALA B CA 1
ATOM 3356 C C . ALA B 1 101 ? 52.384 30.962 -18.501 1.00 32.34 101 ALA B C 1
ATOM 3357 O O . ALA B 1 101 ? 52.477 30.468 -17.374 1.00 29.55 101 ALA B O 1
ATOM 3359 N N . THR B 1 102 ? 53.128 30.550 -19.524 1.00 29.97 102 THR B N 1
ATOM 3360 C CA . THR B 1 102 ? 54.093 29.484 -19.325 1.00 39.78 102 THR B CA 1
ATOM 3361 C C . THR B 1 102 ? 55.326 30.059 -18.635 1.00 38.49 102 THR B C 1
ATOM 3362 O O . THR B 1 102 ? 55.936 29.397 -17.790 1.00 46.15 102 THR B O 1
ATOM 3366 N N . GLY B 1 103 ? 55.675 31.297 -18.982 1.00 35.43 103 GLY B N 1
ATOM 3367 C CA . GLY B 1 103 ? 56.821 31.959 -18.371 1.00 35.12 103 GLY B CA 1
ATOM 3368 C C . GLY B 1 103 ? 56.654 32.239 -16.878 1.00 35.18 103 GLY B C 1
ATOM 3369 O O . GLY B 1 103 ? 57.602 32.086 -16.096 1.00 30.61 103 GLY B O 1
ATOM 3370 N N . ASP B 1 104 ? 55.452 32.663 -16.484 1.00 36.22 104 ASP B N 1
ATOM 3371 C CA . ASP B 1 104 ? 55.143 32.940 -15.080 1.00 35.28 104 ASP B CA 1
ATOM 3372 C C . ASP B 1 104 ? 55.172 31.649 -14.291 1.00 34.91 104 ASP B C 1
ATOM 3373 O O . ASP B 1 104 ? 55.716 31.595 -13.196 1.00 45.78 104 ASP B O 1
ATOM 3378 N N . PHE B 1 105 ? 54.564 30.615 -14.860 1.00 35.27 105 PHE B N 1
ATOM 3379 C CA . PHE B 1 105 ? 54.507 29.306 -14.235 1.00 30.64 105 PHE B CA 1
ATOM 3380 C C . PHE B 1 105 ? 55.896 28.647 -14.169 1.00 32.56 105 PHE B C 1
ATOM 3381 O O . PHE B 1 105 ? 56.391 28.350 -13.083 1.00 36.23 105 PHE B O 1
ATOM 3389 N N . ALA B 1 106 ? 56.518 28.409 -15.322 1.00 30.32 106 ALA B N 1
ATOM 3390 C CA . ALA B 1 106 ? 57.849 27.800 -15.358 1.00 32.67 106 ALA B CA 1
ATOM 3391 C C . ALA B 1 106 ? 58.814 28.612 -14.488 1.00 34.89 106 ALA B C 1
ATOM 3392 O O . ALA B 1 106 ? 59.701 28.061 -13.831 1.00 41.62 106 ALA B O 1
ATOM 3394 N N . GLY B 1 107 ? 58.629 29.930 -14.489 1.00 34.45 107 GLY B N 1
ATOM 3395 C CA . GLY B 1 107 ? 59.484 30.806 -13.706 1.00 30.06 107 GLY B CA 1
ATOM 3396 C C . GLY B 1 107 ? 59.340 30.596 -12.212 1.00 34.54 107 GLY B C 1
ATOM 3397 O O . GLY B 1 107 ? 60.327 30.725 -11.479 1.00 35.66 107 GLY B O 1
ATOM 3398 N N . PHE B 1 108 ? 58.116 30.285 -11.765 1.00 31.38 108 PHE B N 1
ATOM 3399 C CA . PHE B 1 108 ? 57.827 30.038 -10.347 1.00 33.55 108 PHE B CA 1
ATOM 3400 C C . PHE B 1 108 ? 58.370 28.664 -9.931 1.00 34.24 108 PHE B C 1
ATOM 3401 O O . PHE B 1 108 ? 58.654 28.422 -8.759 1.00 31.00 108 PHE B O 1
ATOM 3409 N N . VAL B 1 109 ? 58.503 27.763 -10.898 1.00 38.75 109 VAL B N 1
ATOM 3410 C CA . VAL B 1 109 ? 59.058 26.446 -10.624 1.00 34.79 109 VAL B CA 1
ATOM 3411 C C . VAL B 1 109 ? 60.564 26.664 -10.419 1.00 39.02 109 VAL B C 1
ATOM 3412 O O . VAL B 1 109 ? 61.113 26.312 -9.376 1.00 45.73 109 VAL B O 1
ATOM 3416 N N . ALA B 1 110 ? 61.221 27.276 -11.404 1.00 36.35 110 ALA B N 1
ATOM 3417 C CA . ALA B 1 110 ? 62.653 27.549 -11.322 1.00 29.46 110 ALA B CA 1
ATOM 3418 C C . ALA B 1 110 ? 63.004 28.416 -10.105 1.00 33.58 110 ALA B C 1
ATOM 3419 O O . ALA B 1 110 ? 64.099 28.328 -9.554 1.00 32.19 110 ALA B O 1
ATOM 3421 N N . ALA B 1 111 ? 62.065 29.248 -9.677 1.00 35.50 111 ALA B N 1
ATOM 3422 C CA . ALA B 1 111 ? 62.303 30.123 -8.544 1.00 30.83 111 ALA B CA 1
ATOM 3423 C C . ALA B 1 111 ? 62.285 29.403 -7.208 1.00 29.95 111 ALA B C 1
ATOM 3424 O O . ALA B 1 111 ? 62.994 29.790 -6.279 1.00 30.26 111 ALA B O 1
ATOM 3426 N N . THR B 1 112 ? 61.470 28.361 -7.106 1.00 29.84 112 THR B N 1
ATOM 3427 C CA . THR B 1 112 ? 61.356 27.629 -5.856 1.00 34.08 112 THR B CA 1
ATOM 3428 C C . THR B 1 112 ? 62.003 26.249 -5.827 1.00 36.31 112 THR B C 1
ATOM 3429 O O . THR B 1 112 ? 62.248 25.713 -4.751 1.00 41.46 112 THR B O 1
ATOM 3433 N N . LEU B 1 113 ? 62.275 25.676 -6.994 1.00 37.59 113 LEU B N 1
ATOM 3434 C CA . LEU B 1 113 ? 62.909 24.362 -7.060 1.00 41.57 113 LEU B CA 1
ATOM 3435 C C . LEU B 1 113 ? 64.276 24.495 -6.395 1.00 42.21 113 LEU B C 1
ATOM 3436 O O . LEU B 1 113 ? 65.120 25.268 -6.855 1.00 39.85 113 LEU B O 1
ATOM 3441 N N . LEU B 1 114 ? 64.490 23.750 -5.312 1.00 41.28 114 LEU B N 1
ATOM 3442 C CA . LEU B 1 114 ? 65.758 23.801 -4.573 1.00 41.63 114 LEU B CA 1
ATOM 3443 C C . LEU B 1 114 ? 66.070 25.236 -4.147 1.00 43.88 114 LEU B C 1
ATOM 3444 O O . LEU B 1 114 ? 67.240 25.610 -4.037 1.00 52.95 114 LEU B O 1
ATOM 3449 N N . ARG B 1 115 ? 65.024 26.032 -3.914 1.00 36.74 115 ARG B N 1
ATOM 3450 C CA . ARG B 1 115 ? 65.168 27.436 -3.516 1.00 38.67 115 ARG B CA 1
ATOM 3451 C C . ARG B 1 115 ? 65.619 28.350 -4.663 1.00 37.99 115 ARG B C 1
ATOM 3452 O O . ARG B 1 115 ? 65.981 29.509 -4.451 1.00 37.39 115 ARG B O 1
ATOM 3460 N N . GLY B 1 116 ? 65.595 27.818 -5.879 1.00 44.05 116 GLY B N 1
ATOM 3461 C CA . GLY B 1 116 ? 65.973 28.603 -7.036 1.00 42.88 116 GLY B CA 1
ATOM 3462 C C . GLY B 1 116 ? 67.070 28.005 -7.892 1.00 45.61 116 GLY B C 1
ATOM 3463 O O . GLY B 1 116 ? 68.191 27.840 -7.425 1.00 53.82 116 GLY B O 1
ATOM 3464 N N . VAL B 1 117 ? 66.745 27.671 -9.141 1.00 37.59 117 VAL B N 1
ATOM 3465 C CA . VAL B 1 117 ? 67.720 27.129 -10.088 1.00 36.05 117 VAL B CA 1
ATOM 3466 C C . VAL B 1 117 ? 67.900 28.149 -11.226 1.00 42.90 117 VAL B C 1
ATOM 3467 O O . VAL B 1 117 ? 67.484 29.302 -11.084 1.00 46.67 117 VAL B O 1
ATOM 3471 N N . HIS B 1 118 ? 68.529 27.748 -12.334 1.00 46.72 118 HIS B N 1
ATOM 3472 C CA . HIS B 1 118 ? 68.744 28.660 -13.477 1.00 47.44 118 HIS B CA 1
ATOM 3473 C C . HIS B 1 118 ? 67.477 28.792 -14.299 1.00 41.02 118 HIS B C 1
ATOM 3474 O O . HIS B 1 118 ? 66.699 27.849 -14.414 1.00 41.83 118 HIS B O 1
ATOM 3481 N N . PHE B 1 119 ? 67.278 29.957 -14.891 1.00 39.71 119 PHE B N 1
ATOM 3482 C CA . PHE B 1 119 ? 66.033 30.204 -15.588 1.00 36.24 119 PHE B CA 1
ATOM 3483 C C . PHE B 1 119 ? 66.150 30.954 -16.902 1.00 39.08 119 PHE B C 1
ATOM 3484 O O . PHE B 1 119 ? 66.512 32.131 -16.933 1.00 41.73 119 PHE B O 1
ATOM 3492 N N . ILE B 1 120 ? 65.827 30.273 -17.992 1.00 42.39 120 ILE B N 1
ATOM 3493 C CA . ILE B 1 120 ? 65.883 30.906 -19.294 1.00 41.15 120 ILE B CA 1
ATOM 3494 C C . ILE B 1 120 ? 64.492 31.157 -19.853 1.00 42.74 120 ILE B C 1
ATOM 3495 O O . ILE B 1 120 ? 63.691 30.232 -20.016 1.00 41.08 120 ILE B O 1
ATOM 3500 N N . GLN B 1 121 ? 64.221 32.431 -20.126 1.00 43.39 121 GLN B N 1
ATOM 3501 C CA . GLN B 1 121 ? 62.957 32.877 -20.686 1.00 35.40 121 GLN B CA 1
ATOM 3502 C C . GLN B 1 121 ? 63.030 32.840 -22.202 1.00 39.58 121 GLN B C 1
ATOM 3503 O O . GLN B 1 121 ? 63.906 33.462 -22.815 1.00 41.44 121 GLN B O 1
ATOM 3509 N N . VAL B 1 122 ? 62.099 32.103 -22.794 1.00 38.19 122 VAL B N 1
ATOM 3510 C CA . VAL B 1 122 ? 61.998 31.986 -24.235 1.00 40.27 122 VAL B CA 1
ATOM 3511 C C . VAL B 1 122 ? 60.561 32.373 -24.618 1.00 40.81 122 VAL B C 1
ATOM 3512 O O . VAL B 1 122 ? 59.730 31.508 -24.918 1.00 36.87 122 VAL B O 1
ATOM 3516 N N . PRO B 1 123 ? 60.253 33.691 -24.583 1.00 42.12 123 PRO B N 1
ATOM 3517 C CA . PRO B 1 123 ? 58.935 34.239 -24.917 1.00 30.58 123 PRO B CA 1
ATOM 3518 C C . PRO B 1 123 ? 58.608 34.082 -26.402 1.00 35.15 123 PRO B C 1
ATOM 3519 O O . PRO B 1 123 ? 59.475 34.225 -27.274 1.00 34.98 123 PRO B O 1
ATOM 3523 N N . THR B 1 124 ? 57.343 33.798 -26.684 1.00 36.17 124 THR B N 1
ATOM 3524 C CA . THR B 1 124 ? 56.907 33.587 -28.057 1.00 37.43 124 THR B CA 1
ATOM 3525 C C . THR B 1 124 ? 55.700 34.430 -28.502 1.00 35.18 124 THR B C 1
ATOM 3526 O O . THR B 1 124 ? 55.224 34.279 -29.624 1.00 36.93 124 THR B O 1
ATOM 3530 N N . THR B 1 125 ? 55.202 35.301 -27.628 1.00 33.87 125 THR B N 1
ATOM 3531 C CA . THR B 1 125 ? 54.070 36.164 -27.977 1.00 36.52 125 THR B CA 1
ATOM 3532 C C . THR B 1 125 ? 54.443 37.646 -27.857 1.00 39.99 125 THR B C 1
ATOM 3533 O O . THR B 1 125 ? 55.466 37.999 -27.265 1.00 36.64 125 THR B O 1
ATOM 3537 N N . ILE B 1 126 ? 53.600 38.514 -28.410 1.00 40.45 126 ILE B N 1
ATOM 3538 C CA . ILE B 1 126 ? 53.843 39.953 -28.337 1.00 39.53 126 ILE B CA 1
ATOM 3539 C C . ILE B 1 126 ? 53.758 40.410 -26.874 1.00 39.07 126 ILE B C 1
ATOM 3540 O O . ILE B 1 126 ? 54.602 41.178 -26.394 1.00 33.09 126 ILE B O 1
ATOM 3545 N N . LEU B 1 127 ? 52.746 39.909 -26.170 1.00 40.30 127 LEU B N 1
ATOM 3546 C CA . LEU B 1 127 ? 52.522 40.242 -24.764 1.00 40.57 127 LEU B CA 1
ATOM 3547 C C . LEU B 1 127 ? 53.657 39.730 -23.862 1.00 43.19 127 LEU B C 1
ATOM 3548 O O . LEU B 1 127 ? 53.758 40.115 -22.696 1.00 47.63 127 LEU B O 1
ATOM 3553 N N . ALA B 1 128 ? 54.514 38.870 -24.398 1.00 40.49 128 ALA B N 1
ATOM 3554 C CA . ALA B 1 128 ? 55.611 38.342 -23.611 1.00 34.53 128 ALA B CA 1
ATOM 3555 C C . ALA B 1 128 ? 56.803 39.294 -23.595 1.00 37.77 128 ALA B C 1
ATOM 3556 O O . ALA B 1 128 ? 57.796 39.026 -22.925 1.00 42.37 128 ALA B O 1
ATOM 3558 N N . HIS B 1 129 ? 56.722 40.400 -24.329 1.00 38.50 129 HIS B N 1
ATOM 3559 C CA . HIS B 1 129 ? 57.830 41.354 -24.328 1.00 40.34 129 HIS B CA 1
ATOM 3560 C C . HIS B 1 129 ? 57.783 42.030 -22.964 1.00 42.56 129 HIS B C 1
ATOM 3561 O O . HIS B 1 129 ? 58.791 42.520 -22.449 1.00 52.64 129 HIS B O 1
ATOM 3568 N N . ASP B 1 130 ? 56.587 42.043 -22.390 1.00 43.27 130 ASP B N 1
ATOM 3569 C CA . ASP B 1 130 ? 56.341 42.633 -21.079 1.00 47.17 130 ASP B CA 1
ATOM 3570 C C . ASP B 1 130 ? 56.658 41.612 -19.983 1.00 47.35 130 ASP B C 1
ATOM 3571 O O . ASP B 1 130 ? 57.592 41.804 -19.204 1.00 46.94 130 ASP B O 1
ATOM 3576 N N . SER B 1 131 ? 55.899 40.515 -19.963 1.00 37.66 131 SER B N 1
ATOM 3577 C CA . SER B 1 131 ? 56.044 39.449 -18.967 1.00 35.48 131 SER B CA 1
ATOM 3578 C C . SER B 1 131 ? 57.408 38.773 -18.786 1.00 39.07 131 SER B C 1
ATOM 3579 O O . SER B 1 131 ? 57.744 38.363 -17.675 1.00 41.76 131 SER B O 1
ATOM 3582 N N . SER B 1 132 ? 58.183 38.634 -19.857 1.00 40.98 132 SER B N 1
ATOM 3583 C CA . SER B 1 132 ? 59.488 37.988 -19.754 1.00 42.10 132 SER B CA 1
ATOM 3584 C C . SER B 1 132 ? 60.493 38.896 -19.035 1.00 43.06 132 SER B C 1
ATOM 3585 O O . SER B 1 132 ? 61.503 38.425 -18.505 1.00 41.70 132 SER B O 1
ATOM 3588 N N . VAL B 1 133 ? 60.189 40.192 -19.004 1.00 45.70 133 VAL B N 1
ATOM 3589 C CA . VAL B 1 133 ? 61.057 41.199 -18.392 1.00 41.09 133 VAL B CA 1
ATOM 3590 C C . VAL B 1 133 ? 60.602 41.669 -17.007 1.00 36.33 133 VAL B C 1
ATOM 3591 O O . VAL B 1 133 ? 59.448 42.041 -16.812 1.00 33.74 133 VAL B O 1
ATOM 3595 N N . GLY B 1 134 ? 61.507 41.637 -16.035 1.00 35.66 134 GLY B N 1
ATOM 3596 C CA . GLY B 1 134 ? 61.144 42.118 -14.714 1.00 37.59 134 GLY B CA 1
ATOM 3597 C C . GLY B 1 134 ? 61.131 41.141 -13.558 1.00 41.34 134 GLY B C 1
ATOM 3598 O O . GLY B 1 134 ? 61.047 41.572 -12.399 1.00 41.92 134 GLY B O 1
ATOM 3599 N N . GLY B 1 135 ? 61.188 39.843 -13.854 1.00 31.65 135 GLY B N 1
ATOM 3600 C CA . GLY B 1 135 ? 61.195 38.846 -12.795 1.00 33.55 135 GLY B CA 1
ATOM 3601 C C . GLY B 1 135 ? 59.896 38.441 -12.094 1.00 37.55 135 GLY B C 1
ATOM 3602 O O . GLY B 1 135 ? 59.940 37.592 -11.205 1.00 37.81 135 GLY B O 1
ATOM 3603 N N . LYS B 1 136 ? 58.749 39.026 -12.447 1.00 36.24 136 LYS B N 1
ATOM 3604 C CA . LYS B 1 136 ? 57.495 38.625 -11.803 1.00 32.10 136 LYS B CA 1
ATOM 3605 C C . LYS B 1 136 ? 57.098 37.272 -12.352 1.00 28.16 136 LYS B C 1
ATOM 3606 O O . LYS B 1 136 ? 57.038 37.076 -13.556 1.00 31.48 136 LYS B O 1
ATOM 3612 N N . VAL B 1 137 ? 56.860 36.329 -11.459 1.00 25.48 137 VAL B N 1
ATOM 3613 C CA . VAL B 1 137 ? 56.471 34.989 -11.858 1.00 26.26 137 VAL B CA 1
ATOM 3614 C C . VAL B 1 137 ? 55.446 34.538 -10.832 1.00 27.68 137 VAL B C 1
ATOM 3615 O O . VAL B 1 137 ? 55.331 35.138 -9.767 1.00 29.50 137 VAL B O 1
ATOM 3619 N N . GLY B 1 138 ? 54.680 33.503 -11.139 1.00 29.04 138 GLY B N 1
ATOM 3620 C CA . GLY B 1 138 ? 53.703 33.058 -10.162 1.00 29.48 138 GLY B CA 1
ATOM 3621 C C . GLY B 1 138 ? 52.546 32.297 -10.758 1.00 24.18 138 GLY B C 1
ATOM 3622 O O . GLY B 1 138 ? 52.556 31.952 -11.932 1.00 29.88 138 GLY B O 1
ATOM 3623 N N . ILE B 1 139 ? 51.552 32.016 -9.931 1.00 25.30 139 ILE B N 1
ATOM 3624 C CA . ILE B 1 139 ? 50.380 31.297 -10.387 1.00 33.26 139 ILE B CA 1
ATOM 3625 C C . ILE B 1 139 ? 49.161 31.978 -9.824 1.00 38.78 139 ILE B C 1
ATOM 3626 O O . ILE B 1 139 ? 49.267 32.942 -9.054 1.00 34.54 139 ILE B O 1
ATOM 3631 N N . ASN B 1 140 ? 48.004 31.461 -10.215 1.00 40.72 140 ASN B N 1
ATOM 3632 C CA . ASN B 1 140 ? 46.733 32.000 -9.769 1.00 43.93 140 ASN B CA 1
ATOM 3633 C C . ASN B 1 140 ? 46.219 31.208 -8.579 1.00 48.37 140 ASN B C 1
ATOM 3634 O O . ASN B 1 140 ? 46.593 30.053 -8.377 1.00 50.50 140 ASN B O 1
ATOM 3639 N N . SER B 1 141 ? 45.364 31.840 -7.787 1.00 58.08 141 SER B N 1
ATOM 3640 C CA . SER B 1 141 ? 44.772 31.178 -6.638 1.00 65.31 141 SER B CA 1
ATOM 3641 C C . SER B 1 141 ? 43.268 31.127 -6.898 1.00 75.33 141 SER B C 1
ATOM 3642 O O . SER B 1 141 ? 42.745 31.899 -7.709 1.00 76.87 141 SER B O 1
ATOM 3645 N N . LYS B 1 142 ? 42.578 30.215 -6.221 1.00 80.21 142 LYS B N 1
ATOM 3646 C CA . LYS B 1 142 ? 41.135 30.090 -6.378 1.00 77.83 142 LYS B CA 1
ATOM 3647 C C . LYS B 1 142 ? 40.491 31.440 -6.065 1.00 76.34 142 LYS B C 1
ATOM 3648 O O . LYS B 1 142 ? 39.324 31.674 -6.376 1.00 80.82 142 LYS B O 1
ATOM 3654 N N . GLN B 1 143 ? 41.268 32.325 -5.450 1.00 72.98 143 GLN B N 1
ATOM 3655 C CA . GLN B 1 143 ? 40.796 33.657 -5.108 1.00 73.71 143 GLN B CA 1
ATOM 3656 C C . GLN B 1 143 ? 40.882 34.599 -6.308 1.00 75.24 143 GLN B C 1
ATOM 3657 O O . GLN B 1 143 ? 39.875 35.172 -6.723 1.00 84.87 143 GLN B O 1
ATOM 3663 N N . GLY B 1 144 ? 42.078 34.751 -6.872 1.00 73.13 144 GLY B N 1
ATOM 3664 C CA . GLY B 1 144 ? 42.245 35.634 -8.016 1.00 65.34 144 GLY B CA 1
ATOM 3665 C C . GLY B 1 144 ? 43.501 35.412 -8.842 1.00 59.05 144 GLY B C 1
ATOM 3666 O O . GLY B 1 144 ? 44.208 34.419 -8.677 1.00 58.29 144 GLY B O 1
ATOM 3667 N N . LYS B 1 145 ? 43.773 36.354 -9.738 1.00 54.62 145 LYS B N 1
ATOM 3668 C CA . LYS B 1 145 ? 44.934 36.287 -10.612 1.00 53.89 145 LYS B CA 1
ATOM 3669 C C . LYS B 1 145 ? 46.251 36.514 -9.876 1.00 54.53 145 LYS B C 1
ATOM 3670 O O . LYS B 1 145 ? 46.304 37.272 -8.909 1.00 61.39 145 LYS B O 1
ATOM 3676 N N . ASN B 1 146 ? 47.307 35.863 -10.360 1.00 51.53 146 ASN B N 1
ATOM 3677 C CA . ASN B 1 146 ? 48.651 35.982 -9.801 1.00 50.31 146 ASN B CA 1
ATOM 3678 C C . ASN B 1 146 ? 48.617 36.436 -8.350 1.00 46.94 146 ASN B C 1
ATOM 3679 O O . ASN B 1 146 ? 48.981 37.567 -8.037 1.00 54.25 146 ASN B O 1
ATOM 3684 N N . LEU B 1 147 ? 48.175 35.558 -7.464 1.00 41.91 147 LEU B N 1
ATOM 3685 C CA . LEU B 1 147 ? 48.080 35.903 -6.054 1.00 41.58 147 LEU B CA 1
ATOM 3686 C C . LEU B 1 147 ? 49.196 35.210 -5.289 1.00 42.56 147 LEU B C 1
ATOM 3687 O O . LEU B 1 147 ? 49.478 35.520 -4.128 1.00 42.88 147 LEU B O 1
ATOM 3692 N N . ILE B 1 148 ? 49.833 34.270 -5.972 1.00 38.85 148 ILE B N 1
ATOM 3693 C CA . ILE B 1 148 ? 50.927 33.503 -5.410 1.00 33.55 148 ILE B CA 1
ATOM 3694 C C . ILE B 1 148 ? 52.046 33.546 -6.430 1.00 30.78 148 ILE B C 1
ATOM 3695 O O . ILE B 1 148 ? 51.820 33.295 -7.609 1.00 38.88 148 ILE B O 1
ATOM 3700 N N . GLY B 1 149 ? 53.246 33.881 -5.975 1.00 32.31 149 GLY B N 1
ATOM 3701 C CA . GLY B 1 149 ? 54.382 33.965 -6.873 1.00 31.15 149 GLY B CA 1
ATOM 3702 C C . GLY B 1 149 ? 55.631 34.541 -6.218 1.00 30.97 149 GLY B C 1
ATOM 3703 O O . GLY B 1 149 ? 55.778 34.529 -4.996 1.00 33.53 149 GLY B O 1
ATOM 3704 N N . ALA B 1 150 ? 56.528 35.074 -7.037 1.00 30.27 150 ALA B N 1
ATOM 3705 C CA . ALA B 1 150 ? 57.771 35.626 -6.539 1.00 30.57 150 ALA B CA 1
ATOM 3706 C C . ALA B 1 150 ? 58.431 36.559 -7.539 1.00 34.49 150 ALA B C 1
ATOM 3707 O O . ALA B 1 150 ? 57.978 36.725 -8.672 1.00 35.43 150 ALA B O 1
ATOM 3709 N N . PHE B 1 151 ? 59.506 37.182 -7.086 1.00 31.97 151 PHE B N 1
ATOM 3710 C CA . PHE B 1 151 ? 60.300 38.036 -7.938 1.00 30.30 151 PHE B CA 1
ATOM 3711 C C . PHE B 1 151 ? 61.532 37.157 -8.127 1.00 33.18 151 PHE B C 1
ATOM 3712 O O . PHE B 1 151 ? 62.124 36.700 -7.149 1.00 38.20 151 PHE B O 1
ATOM 3720 N N . TYR B 1 152 ? 61.891 36.889 -9.379 1.00 34.21 152 TYR B N 1
ATOM 3721 C CA . TYR B 1 152 ? 63.034 36.029 -9.682 1.00 33.54 152 TYR B CA 1
ATOM 3722 C C . TYR B 1 152 ? 63.631 36.374 -11.056 1.00 35.04 152 TYR B C 1
ATOM 3723 O O . TYR B 1 152 ? 63.035 36.107 -12.102 1.00 29.25 152 TYR B O 1
ATOM 3732 N N . ARG B 1 153 ? 64.814 36.978 -11.039 1.00 42.58 153 ARG B N 1
ATOM 3733 C CA . ARG B 1 153 ? 65.507 37.373 -12.261 1.00 42.30 153 ARG B CA 1
ATOM 3734 C C . ARG B 1 153 ? 65.971 36.171 -13.081 1.00 45.67 153 ARG B C 1
ATOM 3735 O O . ARG B 1 153 ? 66.642 35.268 -12.564 1.00 49.86 153 ARG B O 1
ATOM 3743 N N . PRO B 1 154 ? 65.621 36.144 -14.378 1.00 42.58 154 PRO B N 1
ATOM 3744 C CA . PRO B 1 154 ? 66.040 35.017 -15.207 1.00 44.57 154 PRO B CA 1
ATOM 3745 C C . PRO B 1 154 ? 67.520 35.129 -15.503 1.00 43.12 154 PRO B C 1
ATOM 3746 O O . PRO B 1 154 ? 68.115 36.191 -15.341 1.00 41.36 154 PRO B O 1
ATOM 3750 N N . THR B 1 155 ? 68.120 34.025 -15.918 1.00 47.54 155 THR B N 1
ATOM 3751 C CA . THR B 1 155 ? 69.532 34.032 -16.260 1.00 50.92 155 THR B CA 1
ATOM 3752 C C . THR B 1 155 ? 69.647 34.803 -17.568 1.00 54.10 155 THR B C 1
ATOM 3753 O O . THR B 1 155 ? 70.647 35.462 -17.830 1.00 57.85 155 THR B O 1
ATOM 3757 N N . ALA B 1 156 ? 68.598 34.731 -18.379 1.00 57.52 156 ALA B N 1
ATOM 3758 C CA . ALA B 1 156 ? 68.579 35.424 -19.655 1.00 54.59 156 ALA B CA 1
ATOM 3759 C C . ALA B 1 156 ? 67.180 35.433 -20.272 1.00 53.74 156 ALA B C 1
ATOM 3760 O O . ALA B 1 156 ? 66.316 34.631 -19.904 1.00 55.61 156 ALA B O 1
ATOM 3762 N N . VAL B 1 157 ? 66.958 36.364 -21.194 1.00 48.23 157 VAL B N 1
ATOM 3763 C CA . VAL B 1 157 ? 65.689 36.464 -21.900 1.00 38.50 157 VAL B CA 1
ATOM 3764 C C . VAL B 1 157 ? 66.050 36.335 -23.363 1.00 37.08 157 VAL B C 1
ATOM 3765 O O . VAL B 1 157 ? 66.796 37.157 -23.887 1.00 40.27 157 VAL B O 1
ATOM 3769 N N . ILE B 1 158 ? 65.549 35.294 -24.017 1.00 40.08 158 ILE B N 1
ATOM 3770 C CA . ILE B 1 158 ? 65.834 35.086 -25.440 1.00 48.09 158 ILE B CA 1
ATOM 3771 C C . ILE B 1 158 ? 64.523 35.182 -26.229 1.00 48.20 158 ILE B C 1
ATOM 3772 O O . ILE B 1 158 ? 63.748 34.223 -26.330 1.00 47.23 158 ILE B O 1
ATOM 3777 N N . TYR B 1 159 ? 64.303 36.366 -26.789 1.00 41.77 159 TYR B N 1
ATOM 3778 C CA . TYR B 1 159 ? 63.099 36.696 -27.528 1.00 35.55 159 TYR B CA 1
ATOM 3779 C C . TYR B 1 159 ? 63.303 36.657 -29.053 1.00 41.02 159 TYR B C 1
ATOM 3780 O O . TYR B 1 159 ? 63.789 37.617 -29.637 1.00 42.86 159 TYR B O 1
ATOM 3789 N N . ASP B 1 160 ? 62.929 35.549 -29.690 1.00 47.01 160 ASP B N 1
ATOM 3790 C CA . ASP B 1 160 ? 63.064 35.401 -31.146 1.00 42.60 160 ASP B CA 1
ATOM 3791 C C . ASP B 1 160 ? 61.766 35.850 -31.835 1.00 45.28 160 ASP B C 1
ATOM 3792 O O . ASP B 1 160 ? 60.750 35.158 -31.789 1.00 44.09 160 ASP B O 1
ATOM 3797 N N . LEU B 1 161 ? 61.813 37.010 -32.480 1.00 45.26 161 LEU B N 1
ATOM 3798 C CA . LEU B 1 161 ? 60.651 37.580 -33.148 1.00 37.74 161 LEU B CA 1
ATOM 3799 C C . LEU B 1 161 ? 60.005 36.724 -34.229 1.00 38.55 161 LEU B C 1
ATOM 3800 O O . LEU B 1 161 ? 58.928 37.065 -34.726 1.00 43.49 161 LEU B O 1
ATOM 3805 N N . ASP B 1 162 ? 60.651 35.628 -34.612 1.00 39.57 162 ASP B N 1
ATOM 3806 C CA . ASP B 1 162 ? 60.078 34.747 -35.635 1.00 47.56 162 ASP B CA 1
ATOM 3807 C C . ASP B 1 162 ? 58.871 33.996 -35.069 1.00 48.45 162 ASP B C 1
ATOM 3808 O O . ASP B 1 162 ? 57.977 33.594 -35.809 1.00 48.01 162 ASP B O 1
ATOM 3813 N N . PHE B 1 163 ? 58.862 33.809 -33.751 1.00 53.18 163 PHE B N 1
ATOM 3814 C CA . PHE B 1 163 ? 57.770 33.123 -33.051 1.00 50.60 163 PHE B CA 1
ATOM 3815 C C . PHE B 1 163 ? 56.437 33.836 -33.234 1.00 46.85 163 PHE B C 1
ATOM 3816 O O . PHE B 1 163 ? 55.381 33.216 -33.135 1.00 46.59 163 PHE B O 1
ATOM 3824 N N . LEU B 1 164 ? 56.501 35.142 -33.480 1.00 39.39 164 LEU B N 1
ATOM 3825 C CA . LEU B 1 164 ? 55.306 35.960 -33.622 1.00 43.24 164 LEU B CA 1
ATOM 3826 C C . LEU B 1 164 ? 54.501 35.718 -34.893 1.00 41.22 164 LEU B C 1
ATOM 3827 O O . LEU B 1 164 ? 53.308 36.009 -34.921 1.00 48.11 164 LEU B O 1
ATOM 3832 N N . LYS B 1 165 ? 55.140 35.172 -35.930 1.00 47.15 165 LYS B N 1
ATOM 3833 C CA . LYS B 1 165 ? 54.482 34.909 -37.221 1.00 40.72 165 LYS B CA 1
ATOM 3834 C C . LYS B 1 165 ? 53.202 34.048 -37.169 1.00 43.16 165 LYS B C 1
ATOM 3835 O O . LYS B 1 165 ? 52.296 34.213 -38.001 1.00 45.36 165 LYS B O 1
ATOM 3841 N N . THR B 1 166 ? 53.120 33.146 -36.192 1.00 43.74 166 THR B N 1
ATOM 3842 C CA . THR B 1 166 ? 51.969 32.252 -36.060 1.00 35.89 166 THR B CA 1
ATOM 3843 C C . THR B 1 166 ? 50.899 32.700 -35.079 1.00 29.87 166 THR B C 1
ATOM 3844 O O . THR B 1 166 ? 50.006 31.929 -34.741 1.00 41.76 166 THR B O 1
ATOM 3848 N N . LEU B 1 167 ? 50.983 33.944 -34.628 1.00 26.44 167 LEU B N 1
ATOM 3849 C CA . LEU B 1 167 ? 50.020 34.474 -33.670 1.00 31.02 167 LEU B CA 1
ATOM 3850 C C . LEU B 1 167 ? 48.699 34.904 -34.293 1.00 28.17 167 LEU B C 1
ATOM 3851 O O . LEU B 1 167 ? 48.670 35.826 -35.102 1.00 40.80 167 LEU B O 1
ATOM 3856 N N . PRO B 1 168 ? 47.586 34.257 -33.915 1.00 24.70 168 PRO B N 1
ATOM 3857 C CA . PRO B 1 168 ? 46.308 34.667 -34.500 1.00 30.67 168 PRO B CA 1
ATOM 3858 C C . PRO B 1 168 ? 46.135 36.133 -34.171 1.00 32.02 168 PRO B C 1
ATOM 3859 O O . PRO B 1 168 ? 46.845 36.655 -33.313 1.00 33.02 168 PRO B O 1
ATOM 3863 N N . PHE B 1 169 ? 45.194 36.793 -34.838 1.00 34.34 169 PHE B N 1
ATOM 3864 C CA . PHE B 1 169 ? 44.971 38.207 -34.591 1.00 31.24 169 PHE B CA 1
ATOM 3865 C C . PHE B 1 169 ? 44.540 38.444 -33.157 1.00 30.96 169 PHE B C 1
ATOM 3866 O O . PHE B 1 169 ? 44.830 39.490 -32.582 1.00 41.19 169 PHE B O 1
ATOM 3874 N N . LYS B 1 170 ? 43.863 37.456 -32.580 1.00 25.42 170 LYS B N 1
ATOM 3875 C CA . LYS B 1 170 ? 43.369 37.540 -31.207 1.00 26.03 170 LYS B CA 1
ATOM 3876 C C . LYS B 1 170 ? 44.524 37.790 -30.256 1.00 26.40 170 LYS B C 1
ATOM 3877 O O . LYS B 1 170 ? 44.420 38.586 -29.330 1.00 27.12 170 LYS B O 1
ATOM 3883 N N . GLN B 1 171 ? 45.632 37.102 -30.497 1.00 29.85 171 GLN B N 1
ATOM 3884 C CA . GLN B 1 171 ? 46.806 37.238 -29.651 1.00 30.84 171 GLN B CA 1
ATOM 3885 C C . GLN B 1 171 ? 47.583 38.467 -30.037 1.00 29.59 171 GLN B C 1
ATOM 3886 O O . GLN B 1 171 ? 48.302 39.032 -29.219 1.00 34.22 171 GLN B O 1
ATOM 3892 N N . ILE B 1 172 ? 47.457 38.888 -31.288 1.00 24.35 172 ILE B N 1
ATOM 3893 C CA . ILE B 1 172 ? 48.155 40.090 -31.670 1.00 25.47 172 ILE B CA 1
ATOM 3894 C C . ILE B 1 172 ? 47.481 41.217 -30.892 1.00 30.00 172 ILE B C 1
ATOM 3895 O O . ILE B 1 172 ? 48.142 41.946 -30.160 1.00 42.06 172 ILE B O 1
ATOM 3900 N N . LEU B 1 173 ? 46.164 41.337 -31.012 1.00 31.13 173 LEU B N 1
ATOM 3901 C CA . LEU B 1 173 ? 45.437 42.377 -30.293 1.00 31.50 173 LEU B CA 1
ATOM 3902 C C . LEU B 1 173 ? 45.764 42.338 -28.819 1.00 33.15 173 LEU B C 1
ATOM 3903 O O . LEU B 1 173 ? 46.159 43.342 -28.233 1.00 37.03 173 LEU B O 1
ATOM 3908 N N . SER B 1 174 ? 45.587 41.167 -28.221 1.00 31.75 174 SER B N 1
ATOM 3909 C CA . SER B 1 174 ? 45.866 40.977 -26.801 1.00 31.18 174 SER B CA 1
ATOM 3910 C C . SER B 1 174 ? 47.247 41.494 -26.418 1.00 26.28 174 SER B C 1
ATOM 3911 O O . SER B 1 174 ? 47.413 42.183 -25.417 1.00 25.60 174 SER B O 1
ATOM 3914 N N . GLY B 1 175 ? 48.240 41.149 -27.223 1.00 33.63 175 GLY B N 1
ATOM 3915 C CA . GLY B 1 175 ? 49.593 41.586 -26.941 1.00 36.30 175 GLY B CA 1
ATOM 3916 C C . GLY B 1 175 ? 49.819 43.061 -27.206 1.00 37.13 175 GLY B C 1
ATOM 3917 O O . GLY B 1 175 ? 50.562 43.721 -26.487 1.00 34.71 175 GLY B O 1
ATOM 3918 N N . TYR B 1 176 ? 49.175 43.590 -28.235 1.00 38.10 176 TYR B N 1
ATOM 3919 C CA . TYR B 1 176 ? 49.352 44.990 -28.570 1.00 33.07 176 TYR B CA 1
ATOM 3920 C C . TYR B 1 176 ? 48.998 45.949 -27.420 1.00 29.92 176 TYR B C 1
ATOM 3921 O O . TYR B 1 176 ? 49.573 47.034 -27.303 1.00 32.52 176 TYR B O 1
ATOM 3930 N N . ALA B 1 177 ? 48.069 45.544 -26.563 1.00 25.25 177 ALA B N 1
ATOM 3931 C CA . ALA B 1 177 ? 47.652 46.382 -25.444 1.00 33.52 177 ALA B CA 1
ATOM 3932 C C . ALA B 1 177 ? 48.797 46.777 -24.508 1.00 35.57 177 ALA B C 1
ATOM 3933 O O . ALA B 1 177 ? 48.779 47.865 -23.928 1.00 35.04 177 ALA B O 1
ATOM 3935 N N . GLU B 1 178 ? 49.784 45.899 -24.351 1.00 36.81 178 GLU B N 1
ATOM 3936 C CA . GLU B 1 178 ? 50.927 46.180 -23.479 1.00 36.25 178 GLU B CA 1
ATOM 3937 C C . GLU B 1 178 ? 51.944 47.045 -24.209 1.00 38.43 178 GLU B C 1
ATOM 3938 O O . GLU B 1 178 ? 52.559 47.927 -23.617 1.00 45.62 178 GLU B O 1
ATOM 3944 N N . VAL B 1 179 ? 52.129 46.774 -25.497 1.00 33.07 179 VAL B N 1
ATOM 3945 C CA . VAL B 1 179 ? 53.034 47.567 -26.308 1.00 32.31 179 VAL B CA 1
ATOM 3946 C C . VAL B 1 179 ? 52.509 48.999 -26.271 1.00 37.00 179 VAL B C 1
ATOM 3947 O O . VAL B 1 179 ? 53.274 49.958 -26.162 1.00 42.49 179 VAL B O 1
ATOM 3951 N N . TYR B 1 180 ? 51.189 49.129 -26.349 1.00 27.50 180 TYR B N 1
ATOM 3952 C CA . TYR B 1 180 ? 50.543 50.431 -26.319 1.00 32.94 180 TYR B CA 1
ATOM 3953 C C . TYR B 1 180 ? 50.579 51.056 -24.927 1.00 39.27 180 TYR B C 1
ATOM 3954 O O . TYR B 1 180 ? 50.733 52.271 -24.798 1.00 46.85 180 TYR B O 1
ATOM 3963 N N . LYS B 1 181 ? 50.425 50.236 -23.887 1.00 39.80 181 LYS B N 1
ATOM 3964 C CA . LYS B 1 181 ? 50.464 50.751 -22.522 1.00 33.76 181 LYS B CA 1
ATOM 3965 C C . LYS B 1 181 ? 51.805 51.449 -22.323 1.00 31.72 181 LYS B C 1
ATOM 3966 O O . LYS B 1 181 ? 51.858 52.580 -21.848 1.00 37.15 181 LYS B O 1
ATOM 3972 N N . HIS B 1 182 ? 52.882 50.763 -22.696 1.00 35.05 182 HIS B N 1
ATOM 3973 C CA . HIS B 1 182 ? 54.235 51.293 -22.567 1.00 32.97 182 HIS B CA 1
ATOM 3974 C C . HIS B 1 182 ? 54.409 52.544 -23.383 1.00 39.16 182 HIS B C 1
ATOM 3975 O O . HIS B 1 182 ? 55.124 53.446 -22.972 1.00 49.02 182 HIS B O 1
ATOM 3982 N N . ALA B 1 183 ? 53.761 52.597 -24.543 1.00 39.33 183 ALA B N 1
ATOM 3983 C CA . ALA B 1 183 ? 53.822 53.786 -25.380 1.00 30.87 183 ALA B CA 1
ATOM 3984 C C . ALA B 1 183 ? 53.151 54.900 -24.585 1.00 32.35 183 ALA B C 1
ATOM 3985 O O . ALA B 1 183 ? 53.666 56.008 -24.492 1.00 37.62 183 ALA B O 1
ATOM 3987 N N . LEU B 1 184 ? 51.992 54.595 -24.010 1.00 30.45 184 LEU B N 1
ATOM 3988 C CA . LEU B 1 184 ? 51.265 55.563 -23.213 1.00 34.12 184 LEU B CA 1
ATOM 3989 C C . LEU B 1 184 ? 52.156 56.062 -22.073 1.00 51.53 184 LEU B C 1
ATOM 3990 O O . LEU B 1 184 ? 52.285 57.272 -21.835 1.00 55.43 184 LEU B O 1
ATOM 3995 N N . LEU B 1 185 ? 52.777 55.118 -21.376 1.00 52.21 185 LEU B N 1
ATOM 3996 C CA . LEU B 1 185 ? 53.646 55.450 -20.262 1.00 48.86 185 LEU B CA 1
ATOM 3997 C C . LEU B 1 185 ? 54.896 56.190 -20.720 1.00 47.46 185 LEU B C 1
ATOM 3998 O O . LEU B 1 185 ? 55.402 57.067 -20.024 1.00 53.87 185 LEU B O 1
ATOM 4003 N N . ASN B 1 186 ? 55.377 55.847 -21.906 1.00 48.50 186 ASN B N 1
ATOM 4004 C CA . ASN B 1 186 ? 56.573 56.468 -22.452 1.00 54.36 186 ASN B CA 1
ATOM 4005 C C . ASN B 1 186 ? 56.362 57.931 -22.875 1.00 63.14 186 ASN B C 1
ATOM 4006 O O . ASN B 1 186 ? 57.325 58.640 -23.156 1.00 65.09 186 ASN B O 1
ATOM 4011 N N . GLY B 1 187 ? 55.113 58.391 -22.923 1.00 69.07 187 GLY B N 1
ATOM 4012 C CA . GLY B 1 187 ? 54.871 59.775 -23.305 1.00 68.22 187 GLY B CA 1
ATOM 4013 C C . GLY B 1 187 ? 53.930 60.021 -24.476 1.00 67.06 187 GLY B C 1
ATOM 4014 O O . GLY B 1 187 ? 53.548 59.095 -25.192 1.00 69.49 187 GLY B O 1
ATOM 4015 N N . GLU B 1 188 ? 53.570 61.288 -24.677 1.00 65.46 188 GLU B N 1
ATOM 4016 C CA . GLU B 1 188 ? 52.656 61.684 -25.748 1.00 60.93 188 GLU B CA 1
ATOM 4017 C C . GLU B 1 188 ? 53.226 61.477 -27.140 1.00 55.70 188 GLU B C 1
ATOM 4018 O O . GLU B 1 188 ? 52.526 61.011 -28.039 1.00 54.92 188 GLU B O 1
ATOM 4024 N N . SER B 1 189 ? 54.495 61.827 -27.313 1.00 56.22 189 SER B N 1
ATOM 4025 C CA . SER B 1 189 ? 55.153 61.690 -28.605 1.00 50.88 189 SER B CA 1
ATOM 4026 C C . SER B 1 189 ? 55.326 60.237 -29.044 1.00 46.57 189 SER B C 1
ATOM 4027 O O . SER B 1 189 ? 55.383 59.937 -30.241 1.00 44.96 189 SER B O 1
ATOM 4030 N N . ALA B 1 190 ? 55.422 59.330 -28.080 1.00 47.16 190 ALA B N 1
ATOM 4031 C CA . ALA B 1 190 ? 55.575 57.916 -28.406 1.00 49.50 190 ALA B CA 1
ATOM 4032 C C . ALA B 1 190 ? 54.207 57.310 -28.719 1.00 47.72 190 ALA B C 1
ATOM 4033 O O . ALA B 1 190 ? 54.102 56.391 -29.527 1.00 45.67 190 ALA B O 1
ATOM 4035 N N . THR B 1 191 ? 53.167 57.843 -28.078 1.00 42.19 191 THR B N 1
ATOM 4036 C CA . THR B 1 191 ? 51.804 57.372 -28.273 1.00 39.16 191 THR B CA 1
ATOM 4037 C C . THR B 1 191 ? 51.250 57.808 -29.621 1.00 41.04 191 THR B C 1
ATOM 4038 O O . THR B 1 191 ? 50.682 57.007 -30.363 1.00 46.72 191 THR B O 1
ATOM 4042 N N . GLN B 1 192 ? 51.389 59.084 -29.938 1.00 39.41 192 GLN B N 1
ATOM 4043 C CA . GLN B 1 192 ? 50.895 59.544 -31.219 1.00 41.53 192 GLN B CA 1
ATOM 4044 C C . GLN B 1 192 ? 51.763 58.886 -32.281 1.00 40.58 192 GLN B C 1
ATOM 4045 O O . GLN B 1 192 ? 51.341 58.687 -33.412 1.00 40.59 192 GLN B O 1
ATOM 4051 N N . ASP B 1 193 ? 52.981 58.520 -31.900 1.00 44.92 193 ASP B N 1
ATOM 4052 C CA . ASP B 1 193 ? 53.888 57.881 -32.835 1.00 45.91 193 ASP B CA 1
ATOM 4053 C C . ASP B 1 193 ? 53.415 56.477 -33.178 1.00 45.59 193 ASP B C 1
ATOM 4054 O O . ASP B 1 193 ? 53.350 56.116 -34.351 1.00 45.93 193 ASP B O 1
ATOM 4059 N N . ILE B 1 194 ? 53.083 55.687 -32.156 1.00 45.20 194 ILE B N 1
ATOM 4060 C CA . ILE B 1 194 ? 52.613 54.323 -32.378 1.00 36.18 194 ILE B CA 1
ATOM 4061 C C . ILE B 1 194 ? 51.215 54.331 -33.009 1.00 36.13 194 ILE B C 1
ATOM 4062 O O . ILE B 1 194 ? 50.933 53.507 -33.881 1.00 40.47 194 ILE B O 1
ATOM 4067 N N . GLU B 1 195 ? 50.362 55.276 -32.597 1.00 34.62 195 GLU B N 1
ATOM 4068 C CA . GLU B 1 195 ? 48.995 55.396 -33.128 1.00 33.92 195 GLU B CA 1
ATOM 4069 C C . GLU B 1 195 ? 48.967 55.683 -34.621 1.00 38.71 195 GLU B C 1
ATOM 4070 O O . GLU B 1 195 ? 48.080 55.217 -35.336 1.00 44.59 195 GLU B O 1
ATOM 4076 N N . GLN B 1 196 ? 49.928 56.476 -35.078 1.00 40.71 196 GLN B N 1
ATOM 4077 C CA . GLN B 1 196 ? 50.018 56.855 -36.478 1.00 45.23 196 GLN B CA 1
ATOM 4078 C C . GLN B 1 196 ? 50.501 55.706 -37.331 1.00 48.55 196 GLN B C 1
ATOM 4079 O O . GLN B 1 196 ? 50.089 55.570 -38.488 1.00 44.21 196 GLN B O 1
ATOM 4085 N N . HIS B 1 197 ? 51.378 54.882 -36.758 1.00 46.24 197 HIS B N 1
ATOM 4086 C CA . HIS B 1 197 ? 51.909 53.728 -37.467 1.00 40.03 197 HIS B CA 1
ATOM 4087 C C . HIS B 1 197 ? 50.843 52.642 -37.509 1.00 45.27 197 HIS B C 1
ATOM 4088 O O . HIS B 1 197 ? 50.360 52.265 -38.578 1.00 43.53 197 HIS B O 1
ATOM 4095 N N . PHE B 1 198 ? 50.484 52.137 -36.332 1.00 47.08 198 PHE B N 1
ATOM 4096 C CA . PHE B 1 198 ? 49.452 51.112 -36.225 1.00 45.29 198 PHE B CA 1
ATOM 4097 C C . PHE B 1 198 ? 48.108 51.839 -36.142 1.00 42.85 198 PHE B C 1
ATOM 4098 O O . PHE B 1 198 ? 47.500 51.939 -35.069 1.00 40.47 198 PHE B O 1
ATOM 4106 N N . LYS B 1 199 ? 47.661 52.351 -37.289 1.00 41.57 199 LYS B N 1
ATOM 4107 C CA . LYS B 1 199 ? 46.408 53.103 -37.388 1.00 42.29 199 LYS B CA 1
ATOM 4108 C C . LYS B 1 199 ? 45.165 52.248 -37.617 1.00 36.24 199 LYS B C 1
ATOM 4109 O O . LYS B 1 199 ? 44.058 52.690 -37.333 1.00 39.42 199 LYS B O 1
ATOM 4115 N N . ASP B 1 200 ? 45.342 51.029 -38.122 1.00 38.37 200 ASP B N 1
ATOM 4116 C CA . ASP B 1 200 ? 44.206 50.135 -38.357 1.00 43.11 200 ASP B CA 1
ATOM 4117 C C . ASP B 1 200 ? 44.555 48.644 -38.216 1.00 42.04 200 ASP B C 1
ATOM 4118 O O . ASP B 1 200 ? 45.728 48.267 -38.108 1.00 42.67 200 ASP B O 1
ATOM 4123 N N . ARG B 1 201 ? 43.518 47.809 -38.207 1.00 36.98 201 ARG B N 1
ATOM 4124 C CA . ARG B 1 201 ? 43.656 46.360 -38.080 1.00 34.80 201 ARG B CA 1
ATOM 4125 C C . ARG B 1 201 ? 44.615 45.732 -39.080 1.00 38.35 201 ARG B C 1
ATOM 4126 O O . ARG B 1 201 ? 45.411 44.857 -38.733 1.00 42.20 201 ARG B O 1
ATOM 4134 N N . GLU B 1 202 ? 44.525 46.164 -40.331 1.00 40.30 202 GLU B N 1
ATOM 4135 C CA . GLU B 1 202 ? 45.366 45.597 -41.375 1.00 42.01 202 GLU B CA 1
ATOM 4136 C C . GLU B 1 202 ? 46.857 45.715 -41.081 1.00 36.65 202 GLU B C 1
ATOM 4137 O O . GLU B 1 202 ? 47.594 44.737 -41.167 1.00 48.11 202 GLU B O 1
ATOM 4143 N N . ILE B 1 203 ? 47.298 46.912 -40.731 1.00 37.65 203 ILE B N 1
ATOM 4144 C CA . ILE B 1 203 ? 48.700 47.146 -40.440 1.00 35.85 203 ILE B CA 1
ATOM 4145 C C . ILE B 1 203 ? 49.126 46.399 -39.175 1.00 38.43 203 ILE B C 1
ATOM 4146 O O . ILE B 1 203 ? 50.239 45.876 -39.101 1.00 39.93 203 ILE B O 1
ATOM 4151 N N . LEU B 1 204 ? 48.245 46.355 -38.178 1.00 40.29 204 LEU B N 1
ATOM 4152 C CA . LEU B 1 204 ? 48.550 45.665 -36.927 1.00 35.12 204 LEU B CA 1
ATOM 4153 C C . LEU B 1 204 ? 48.703 44.171 -37.228 1.00 39.05 204 LEU B C 1
ATOM 4154 O O . LEU B 1 204 ? 49.738 43.573 -36.934 1.00 46.35 204 LEU B O 1
ATOM 4159 N N . GLN B 1 205 ? 47.674 43.578 -37.829 1.00 38.60 205 GLN B N 1
ATOM 4160 C CA . GLN B 1 205 ? 47.683 42.157 -38.152 1.00 38.64 205 GLN B CA 1
ATOM 4161 C C . GLN B 1 205 ? 48.896 41.742 -38.972 1.00 39.84 205 GLN B C 1
ATOM 4162 O O . GLN B 1 205 ? 49.276 40.575 -38.974 1.00 52.72 205 GLN B O 1
ATOM 4168 N N . SER B 1 206 ? 49.496 42.697 -39.673 1.00 42.04 206 SER B N 1
ATOM 4169 C CA . SER B 1 206 ? 50.665 42.428 -40.512 1.00 41.83 206 SER B CA 1
ATOM 4170 C C . SER B 1 206 ? 51.967 42.478 -39.722 1.00 42.58 206 SER B C 1
ATOM 4171 O O . SER B 1 206 ? 53.012 42.025 -40.194 1.00 40.46 206 SER B O 1
ATOM 4174 N N . LEU B 1 207 ? 51.898 43.057 -38.529 1.00 41.14 207 LEU B N 1
ATOM 4175 C CA . LEU B 1 207 ? 53.054 43.178 -37.652 1.00 46.28 207 LEU B CA 1
ATOM 4176 C C . LEU B 1 207 ? 54.235 43.981 -38.222 1.00 49.29 207 LEU B C 1
ATOM 4177 O O . LEU B 1 207 ? 55.338 43.955 -37.668 1.00 52.10 207 LEU B O 1
ATOM 4182 N N . ASN B 1 208 ? 54.006 44.703 -39.315 1.00 50.11 208 ASN B N 1
ATOM 4183 C CA . ASN B 1 208 ? 55.061 45.516 -39.911 1.00 49.15 208 ASN B CA 1
ATOM 4184 C C . ASN B 1 208 ? 55.467 46.614 -38.949 1.00 45.98 208 ASN B C 1
ATOM 4185 O O . ASN B 1 208 ? 54.660 47.474 -38.619 1.00 42.96 208 ASN B O 1
ATOM 4190 N N . GLY B 1 209 ? 56.712 46.575 -38.486 1.00 49.18 209 GLY B N 1
ATOM 4191 C CA . GLY B 1 209 ? 57.185 47.606 -37.582 1.00 49.51 209 GLY B CA 1
ATOM 4192 C C . GLY B 1 209 ? 57.005 47.317 -36.110 1.00 51.46 209 GLY B C 1
ATOM 4193 O O . GLY B 1 209 ? 57.426 48.116 -35.274 1.00 51.02 209 GLY B O 1
ATOM 4194 N N . MET B 1 210 ? 56.387 46.182 -35.790 1.00 50.42 210 MET B N 1
ATOM 4195 C CA . MET B 1 210 ? 56.157 45.796 -34.399 1.00 43.63 210 MET B CA 1
ATOM 4196 C C . MET B 1 210 ? 57.486 45.617 -33.692 1.00 45.86 210 MET B C 1
ATOM 4197 O O . MET B 1 210 ? 57.599 45.843 -32.489 1.00 49.08 210 MET B O 1
ATOM 4202 N N . ASP B 1 211 ? 58.491 45.208 -34.458 1.00 51.35 211 ASP B N 1
ATOM 4203 C CA . ASP B 1 211 ? 59.831 44.996 -33.931 1.00 51.17 211 ASP B CA 1
ATOM 4204 C C . ASP B 1 211 ? 60.279 46.225 -33.162 1.00 48.77 211 ASP B C 1
ATOM 4205 O O . ASP B 1 211 ? 60.634 46.146 -31.989 1.00 49.36 211 ASP B O 1
ATOM 4210 N N . LYS B 1 212 ? 60.261 47.360 -33.849 1.00 50.89 212 LYS B N 1
ATOM 4211 C CA . LYS B 1 212 ? 60.668 48.629 -33.262 1.00 54.12 212 LYS B CA 1
ATOM 4212 C C . LYS B 1 212 ? 59.871 48.997 -32.018 1.00 46.60 212 LYS B C 1
ATOM 4213 O O . LYS B 1 212 ? 60.429 49.492 -31.037 1.00 46.56 212 LYS B O 1
ATOM 4219 N N . TYR B 1 213 ? 58.562 48.773 -32.065 1.00 39.65 213 TYR B N 1
ATOM 4220 C CA . TYR B 1 213 ? 57.718 49.115 -30.935 1.00 38.26 213 TYR B CA 1
ATOM 4221 C C . TYR B 1 213 ? 57.823 48.119 -29.796 1.00 39.53 213 TYR B C 1
ATOM 4222 O O . TYR B 1 213 ? 57.642 48.481 -28.631 1.00 35.09 213 TYR B O 1
ATOM 4231 N N . ILE B 1 214 ? 58.133 46.869 -30.128 1.00 40.47 214 ILE B N 1
ATOM 4232 C CA . ILE B 1 214 ? 58.310 45.854 -29.104 1.00 41.68 214 ILE B CA 1
ATOM 4233 C C . ILE B 1 214 ? 59.583 46.195 -28.327 1.00 45.18 214 ILE B C 1
ATOM 4234 O O . ILE B 1 214 ? 59.584 46.162 -27.096 1.00 60.37 214 ILE B O 1
ATOM 4239 N N . ALA B 1 215 ? 60.661 46.531 -29.035 1.00 43.14 215 ALA B N 1
ATOM 4240 C CA . ALA B 1 215 ? 61.918 46.891 -28.372 1.00 44.99 215 ALA B CA 1
ATOM 4241 C C . ALA B 1 215 ? 61.737 48.184 -27.578 1.00 46.59 215 ALA B C 1
ATOM 4242 O O . ALA B 1 215 ? 62.238 48.313 -26.462 1.00 44.36 215 ALA B O 1
ATOM 4244 N N . LYS B 1 216 ? 61.023 49.145 -28.151 1.00 45.10 216 LYS B N 1
ATOM 4245 C CA . LYS B 1 216 ? 60.786 50.393 -27.441 1.00 51.11 216 LYS B CA 1
ATOM 4246 C C . LYS B 1 216 ? 60.075 50.068 -26.120 1.00 50.16 216 LYS B C 1
ATOM 4247 O O . LYS B 1 216 ? 60.361 50.671 -25.083 1.00 52.13 216 LYS B O 1
ATOM 4253 N N . GLY B 1 217 ? 59.154 49.105 -26.178 1.00 50.44 217 GLY B N 1
ATOM 4254 C CA . GLY B 1 217 ? 58.389 48.699 -25.008 1.00 39.33 217 GLY B CA 1
ATOM 4255 C C . GLY B 1 217 ? 59.231 48.077 -23.919 1.00 32.61 217 GLY B C 1
ATOM 4256 O O . GLY B 1 217 ? 59.057 48.388 -22.746 1.00 32.45 217 GLY B O 1
ATOM 4257 N N . ILE B 1 218 ? 60.149 47.197 -24.298 1.00 34.42 218 ILE B N 1
ATOM 4258 C CA . ILE B 1 218 ? 61.021 46.550 -23.323 1.00 37.26 218 ILE B CA 1
ATOM 4259 C C . ILE B 1 218 ? 61.937 47.557 -22.650 1.00 43.64 218 ILE B C 1
ATOM 4260 O O . ILE B 1 218 ? 62.216 47.439 -21.455 1.00 45.09 218 ILE B O 1
ATOM 4265 N N . GLU B 1 219 ? 62.405 48.541 -23.419 1.00 46.51 219 GLU B N 1
ATOM 4266 C CA . GLU B 1 219 ? 63.290 49.577 -22.891 1.00 44.43 219 GLU B CA 1
ATOM 4267 C C . GLU B 1 219 ? 62.545 50.390 -21.840 1.00 45.38 219 GLU B C 1
ATOM 4268 O O . GLU B 1 219 ? 63.076 50.665 -20.766 1.00 45.28 219 GLU B O 1
ATOM 4274 N N . THR B 1 220 ? 61.308 50.764 -22.150 1.00 38.94 220 THR B N 1
ATOM 4275 C CA . THR B 1 220 ? 60.488 51.537 -21.224 1.00 41.33 220 THR B CA 1
ATOM 4276 C C . THR B 1 220 ? 60.318 50.781 -19.919 1.00 46.51 220 THR B C 1
ATOM 4277 O O . THR B 1 220 ? 60.463 51.345 -18.834 1.00 50.94 220 THR B O 1
ATOM 4281 N N . LYS B 1 221 ? 59.995 49.499 -20.034 1.00 49.24 221 LYS B N 1
ATOM 4282 C CA . LYS B 1 221 ? 59.809 48.670 -18.857 1.00 46.86 221 LYS B CA 1
ATOM 4283 C C . LYS B 1 221 ? 61.138 48.429 -18.160 1.00 47.75 221 LYS B C 1
ATOM 4284 O O . LYS B 1 221 ? 61.199 48.419 -16.935 1.00 46.84 221 LYS B O 1
ATOM 4290 N N . LEU B 1 222 ? 62.199 48.232 -18.939 1.00 47.50 222 LEU B N 1
ATOM 4291 C CA . LEU B 1 222 ? 63.519 48.001 -18.364 1.00 47.12 222 LEU B CA 1
ATOM 4292 C C . LEU B 1 222 ? 63.972 49.188 -17.517 1.00 45.30 222 LEU B C 1
ATOM 4293 O O . LEU B 1 222 ? 64.764 49.025 -16.603 1.00 44.26 222 LEU B O 1
ATOM 4298 N N . ASP B 1 223 ? 63.461 50.379 -17.815 1.00 48.38 223 ASP B N 1
ATOM 4299 C CA . ASP B 1 223 ? 63.806 51.572 -17.043 1.00 47.91 223 ASP B CA 1
ATOM 4300 C C . ASP B 1 223 ? 63.138 51.497 -15.695 1.00 48.23 223 ASP B C 1
ATOM 4301 O O . ASP B 1 223 ? 63.780 51.645 -14.659 1.00 48.90 223 ASP B O 1
ATOM 4306 N N . ILE B 1 224 ? 61.827 51.285 -15.734 1.00 45.77 224 ILE B N 1
ATOM 4307 C CA . ILE B 1 224 ? 61.018 51.212 -14.534 1.00 42.66 224 ILE B CA 1
ATOM 4308 C C . ILE B 1 224 ? 61.327 50.042 -13.594 1.00 42.98 224 ILE B C 1
ATOM 4309 O O . ILE B 1 224 ? 61.384 50.248 -12.386 1.00 45.98 224 ILE B O 1
ATOM 4314 N N . VAL B 1 225 ? 61.530 48.829 -14.111 1.00 47.21 225 VAL B N 1
ATOM 4315 C CA . VAL B 1 225 ? 61.815 47.702 -13.212 1.00 47.88 225 VAL B CA 1
ATOM 4316 C C . VAL B 1 225 ? 63.256 47.639 -12.727 1.00 49.08 225 VAL B C 1
ATOM 4317 O O . VAL B 1 225 ? 63.569 46.900 -11.789 1.00 45.06 225 VAL B O 1
ATOM 4321 N N . VAL B 1 226 ? 64.147 48.383 -13.366 1.00 46.06 226 VAL B N 1
ATOM 4322 C CA . VAL B 1 226 ? 65.510 48.411 -12.860 1.00 51.19 226 VAL B CA 1
ATOM 4323 C C . VAL B 1 226 ? 65.519 49.547 -11.823 1.00 51.28 226 VAL B C 1
ATOM 4324 O O . VAL B 1 226 ? 66.323 49.550 -10.887 1.00 53.29 226 VAL B O 1
ATOM 4328 N N . ALA B 1 227 ? 64.587 50.487 -11.981 1.00 47.15 227 ALA B N 1
ATOM 4329 C CA . ALA B 1 227 ? 64.454 51.620 -11.074 1.00 39.81 227 ALA B CA 1
ATOM 4330 C C . ALA B 1 227 ? 63.653 51.256 -9.820 1.00 48.27 227 ALA B C 1
ATOM 4331 O O . ALA B 1 227 ? 63.955 51.736 -8.722 1.00 52.16 227 ALA B O 1
ATOM 4333 N N . ASP B 1 228 ? 62.629 50.419 -9.992 1.00 46.90 228 ASP B N 1
ATOM 4334 C CA . ASP B 1 228 ? 61.776 49.976 -8.886 1.00 44.82 228 ASP B CA 1
ATOM 4335 C C . ASP B 1 228 ? 61.364 48.492 -9.045 1.00 46.77 228 ASP B C 1
ATOM 4336 O O . ASP B 1 228 ? 60.193 48.172 -9.272 1.00 39.06 228 ASP B O 1
ATOM 4341 N N . GLU B 1 229 ? 62.346 47.600 -8.894 1.00 45.30 229 GLU B N 1
ATOM 4342 C CA . GLU B 1 229 ? 62.171 46.148 -9.047 1.00 42.70 229 GLU B CA 1
ATOM 4343 C C . GLU B 1 229 ? 60.987 45.493 -8.355 1.00 34.28 229 GLU B C 1
ATOM 4344 O O . GLU B 1 229 ? 60.245 44.738 -8.986 1.00 33.18 229 GLU B O 1
ATOM 4350 N N . LYS B 1 230 ? 60.831 45.778 -7.063 1.00 40.46 230 LYS B N 1
ATOM 4351 C CA . LYS B 1 230 ? 59.766 45.209 -6.231 1.00 42.34 230 LYS B CA 1
ATOM 4352 C C . LYS B 1 230 ? 58.428 45.969 -6.160 1.00 48.00 230 LYS B C 1
ATOM 4353 O O . LYS B 1 230 ? 57.665 45.782 -5.212 1.00 50.94 230 LYS B O 1
ATOM 4359 N N . GLU B 1 231 ? 58.139 46.804 -7.155 1.00 56.36 231 GLU B N 1
ATOM 4360 C CA . GLU B 1 231 ? 56.893 47.571 -7.192 1.00 57.65 231 GLU B CA 1
ATOM 4361 C C . GLU B 1 231 ? 56.643 48.390 -5.933 1.00 63.95 231 GLU B C 1
ATOM 4362 O O . GLU B 1 231 ? 55.522 48.422 -5.419 1.00 66.04 231 GLU B O 1
ATOM 4368 N N . GLN B 1 232 ? 57.683 49.058 -5.441 1.00 70.37 232 GLN B N 1
ATOM 4369 C CA . GLN B 1 232 ? 57.564 49.888 -4.244 1.00 72.97 232 GLN B CA 1
ATOM 4370 C C . GLN B 1 232 ? 57.393 51.368 -4.619 1.00 70.63 232 GLN B C 1
ATOM 4371 O O . GLN B 1 232 ? 57.273 52.236 -3.750 1.00 67.11 232 GLN B O 1
ATOM 4377 N N . GLY B 1 233 ? 57.375 51.646 -5.921 1.00 71.98 233 GLY B N 1
ATOM 4378 C CA . GLY B 1 233 ? 57.213 53.013 -6.385 1.00 64.29 233 GLY B CA 1
ATOM 4379 C C . GLY B 1 233 ? 56.732 53.144 -7.819 1.00 56.79 233 GLY B C 1
ATOM 4380 O O . GLY B 1 233 ? 55.563 52.900 -8.124 1.00 55.61 233 GLY B O 1
ATOM 4381 N N . VAL B 1 234 ? 57.647 53.527 -8.702 1.00 51.87 234 VAL B N 1
ATOM 4382 C CA . VAL B 1 234 ? 57.326 53.719 -10.105 1.00 50.97 234 VAL B CA 1
ATOM 4383 C C . VAL B 1 234 ? 56.947 52.455 -10.875 1.00 47.81 234 VAL B C 1
ATOM 4384 O O . VAL B 1 234 ? 56.353 52.550 -11.947 1.00 46.95 234 VAL B O 1
ATOM 4388 N N . ARG B 1 235 ? 57.272 51.274 -10.358 1.00 48.12 235 ARG B N 1
ATOM 4389 C CA . ARG B 1 235 ? 56.896 50.071 -11.094 1.00 45.61 235 ARG B CA 1
ATOM 4390 C C . ARG B 1 235 ? 55.389 49.918 -11.037 1.00 45.25 235 ARG B C 1
ATOM 4391 O O . ARG B 1 235 ? 54.804 49.127 -11.779 1.00 51.42 235 ARG B O 1
ATOM 4399 N N . LYS B 1 236 ? 54.763 50.683 -10.148 1.00 44.78 236 LYS B N 1
ATOM 4400 C CA . LYS B 1 236 ? 53.314 50.653 -10.013 1.00 42.48 236 LYS B CA 1
ATOM 4401 C C . LYS B 1 236 ? 52.649 51.260 -11.240 1.00 40.67 236 LYS B C 1
ATOM 4402 O O . LYS B 1 236 ? 51.468 51.038 -11.477 1.00 42.99 236 LYS B O 1
ATOM 4408 N N . PHE B 1 237 ? 53.401 52.034 -12.016 1.00 41.35 237 PHE B N 1
ATOM 4409 C CA . PHE B 1 237 ? 52.835 52.650 -13.203 1.00 38.80 237 PHE B CA 1
ATOM 4410 C C . PHE B 1 237 ? 52.573 51.598 -14.256 1.00 43.63 237 PHE B C 1
ATOM 4411 O O . PHE B 1 237 ? 51.711 51.776 -15.112 1.00 49.51 237 PHE B O 1
ATOM 4419 N N . LEU B 1 238 ? 53.302 50.491 -14.187 1.00 36.77 238 LEU B N 1
ATOM 4420 C CA . LEU B 1 238 ? 53.113 49.458 -15.180 1.00 31.67 238 LEU B CA 1
ATOM 4421 C C . LEU B 1 238 ? 51.730 48.848 -15.065 1.00 32.25 238 LEU B C 1
ATOM 4422 O O . LEU B 1 238 ? 51.269 48.153 -15.971 1.00 40.25 238 LEU B O 1
ATOM 4427 N N . ASN B 1 239 ? 51.049 49.133 -13.964 1.00 33.10 239 ASN B N 1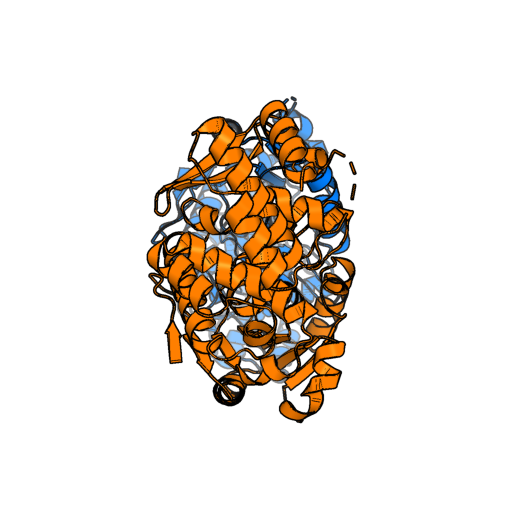
ATOM 4428 C CA . ASN B 1 239 ? 49.710 48.597 -13.757 1.00 29.19 239 ASN B CA 1
ATOM 4429 C C . ASN B 1 239 ? 48.641 49.477 -14.390 1.00 39.60 239 ASN B C 1
ATOM 4430 O O . ASN B 1 239 ? 47.461 49.366 -14.057 1.00 42.76 239 ASN B O 1
ATOM 4435 N N . LEU B 1 240 ? 49.043 50.352 -15.308 1.00 44.75 240 LEU B N 1
ATOM 4436 C CA . LEU B 1 240 ? 48.076 51.225 -15.971 1.00 39.38 240 LEU B CA 1
ATOM 4437 C C . LEU B 1 240 ? 46.986 50.385 -16.618 1.00 47.50 240 LEU B C 1
ATOM 4438 O O . LEU B 1 240 ? 47.273 49.528 -17.456 1.00 43.06 240 LEU B O 1
ATOM 4443 N N . GLY B 1 241 ? 45.742 50.629 -16.213 1.00 50.87 241 GLY B N 1
ATOM 4444 C CA . GLY B 1 241 ? 44.613 49.914 -16.779 1.00 40.32 241 GLY B CA 1
ATOM 4445 C C . GLY B 1 241 ? 44.369 48.499 -16.294 1.00 42.54 241 GLY B C 1
ATOM 4446 O O . GLY B 1 241 ? 43.391 47.874 -16.689 1.00 32.45 241 GLY B O 1
ATOM 4447 N N . HIS B 1 242 ? 45.233 47.977 -15.435 1.00 43.14 242 HIS B N 1
ATOM 4448 C CA . HIS B 1 242 ? 45.031 46.617 -14.949 1.00 55.36 242 HIS B CA 1
ATOM 4449 C C . HIS B 1 242 ? 44.036 46.491 -13.802 1.00 61.03 242 HIS B C 1
ATOM 4450 O O . HIS B 1 242 ? 43.473 45.421 -13.568 1.00 63.25 242 HIS B O 1
ATOM 4457 N N . THR B 1 243 ? 43.806 47.599 -13.110 1.00 60.74 243 THR B N 1
ATOM 4458 C CA . THR B 1 243 ? 42.876 47.642 -11.996 1.00 59.07 243 THR B CA 1
ATOM 4459 C C . THR B 1 243 ? 41.530 47.114 -12.478 1.00 58.27 243 THR B C 1
ATOM 4460 O O . THR B 1 243 ? 41.037 46.085 -12.005 1.00 59.49 243 THR B O 1
ATOM 4464 N N . PHE B 1 244 ? 40.954 47.839 -13.432 1.00 57.76 244 PHE B N 1
ATOM 4465 C CA . PHE B 1 244 ? 39.663 47.503 -14.018 1.00 64.14 244 PHE B CA 1
ATOM 4466 C C . PHE B 1 244 ? 39.835 46.347 -14.996 1.00 69.31 244 PHE B C 1
ATOM 4467 O O . PHE B 1 244 ? 38.911 45.563 -15.221 1.00 66.69 244 PHE B O 1
ATOM 4475 N N . GLY B 1 245 ? 41.033 46.247 -15.567 1.00 70.86 245 GLY B N 1
ATOM 4476 C CA . GLY B 1 245 ? 41.322 45.190 -16.518 1.00 70.58 245 GLY B CA 1
ATOM 4477 C C . GLY B 1 245 ? 41.298 43.821 -15.873 1.00 72.15 245 GLY B C 1
ATOM 4478 O O . GLY B 1 245 ? 40.553 42.948 -16.315 1.00 69.23 245 GLY B O 1
ATOM 4479 N N . HIS B 1 246 ? 42.114 43.639 -14.834 1.00 74.50 246 HIS B N 1
ATOM 4480 C CA . HIS B 1 246 ? 42.207 42.376 -14.095 1.00 73.96 246 HIS B CA 1
ATOM 4481 C C . HIS B 1 246 ? 40.836 41.836 -13.661 1.00 72.98 246 HIS B C 1
ATOM 4482 O O . HIS B 1 246 ? 40.623 40.613 -13.605 1.00 67.27 246 HIS B O 1
ATOM 4489 N N . ALA B 1 247 ? 39.916 42.747 -13.352 1.00 69.67 247 ALA B N 1
ATOM 4490 C CA . ALA B 1 247 ? 38.565 42.370 -12.954 1.00 70.40 247 ALA B CA 1
ATOM 4491 C C . ALA B 1 247 ? 37.855 41.850 -14.201 1.00 76.56 247 ALA B C 1
ATOM 4492 O O . ALA B 1 247 ? 37.616 40.646 -14.332 1.00 79.18 247 ALA B O 1
ATOM 4494 N N . VAL B 1 248 ? 37.534 42.774 -15.110 1.00 77.37 248 VAL B N 1
ATOM 4495 C CA . VAL B 1 248 ? 36.867 42.485 -16.384 1.00 66.92 248 VAL B CA 1
ATOM 4496 C C . VAL B 1 248 ? 37.292 41.142 -16.992 1.00 67.19 248 VAL B C 1
ATOM 4497 O O . VAL B 1 248 ? 36.463 40.374 -17.488 1.00 64.49 248 VAL B O 1
ATOM 4501 N N . GLU B 1 249 ? 38.592 40.876 -16.958 1.00 68.33 249 GLU B N 1
ATOM 4502 C CA . GLU B 1 249 ? 39.149 39.639 -17.487 1.00 71.91 249 GLU B CA 1
ATOM 4503 C C . GLU B 1 249 ? 38.560 38.438 -16.759 1.00 82.19 249 GLU B C 1
ATOM 4504 O O . GLU B 1 249 ? 38.010 37.531 -17.383 1.00 83.48 249 GLU B O 1
ATOM 4510 N N . TYR B 1 250 ? 38.665 38.452 -15.432 1.00 91.65 250 TYR B N 1
ATOM 4511 C CA . TYR B 1 250 ? 38.171 37.362 -14.598 1.00 94.44 250 TYR B CA 1
ATOM 4512 C C . TYR B 1 250 ? 36.663 37.079 -14.666 1.00 89.59 250 TYR B C 1
ATOM 4513 O O . TYR B 1 250 ? 36.226 36.007 -14.262 1.00 86.59 250 TYR B O 1
ATOM 4522 N N . TYR B 1 251 ? 35.873 38.018 -15.183 1.00 89.56 251 TYR B N 1
ATOM 4523 C CA . TYR B 1 251 ? 34.425 37.816 -15.288 1.00 93.21 251 TYR B CA 1
ATOM 4524 C C . TYR B 1 251 ? 33.929 37.520 -16.695 1.00 94.11 251 TYR B C 1
ATOM 4525 O O . TYR B 1 251 ? 32.865 36.920 -16.866 1.00 102.81 251 TYR B O 1
ATOM 4534 N N . HIS B 1 252 ? 34.686 37.946 -17.700 1.00 88.96 252 HIS B N 1
ATOM 4535 C CA . HIS B 1 252 ? 34.287 37.736 -19.088 1.00 81.94 252 HIS B CA 1
ATOM 4536 C C . HIS B 1 252 ? 35.338 36.890 -19.799 1.00 77.75 252 HIS B C 1
ATOM 4537 O O . HIS B 1 252 ? 35.225 36.587 -20.991 1.00 69.82 252 HIS B O 1
ATOM 4544 N N . LYS B 1 253 ? 36.352 36.508 -19.026 1.00 78.90 253 LYS B N 1
ATOM 4545 C CA . LYS B 1 253 ? 37.474 35.695 -19.487 1.00 83.51 253 LYS B CA 1
ATOM 4546 C C . LYS B 1 253 ? 37.976 35.995 -20.898 1.00 84.68 253 LYS B C 1
ATOM 4547 O O . LYS B 1 253 ? 38.318 35.082 -21.658 1.00 87.27 253 LYS B O 1
ATOM 4553 N N . ILE B 1 254 ? 38.020 37.278 -21.246 1.00 75.19 254 ILE B N 1
ATOM 4554 C CA . ILE B 1 254 ? 38.520 37.688 -22.549 1.00 60.96 254 ILE B CA 1
ATOM 4555 C C . ILE B 1 254 ? 40.045 37.674 -22.444 1.00 56.62 254 ILE B C 1
ATOM 4556 O O . ILE B 1 254 ? 40.595 37.487 -21.351 1.00 53.60 254 ILE B O 1
ATOM 4561 N N . PRO B 1 255 ? 40.752 37.852 -23.573 1.00 47.83 255 PRO B N 1
ATOM 4562 C CA . PRO B 1 255 ? 42.217 37.851 -23.522 1.00 39.60 255 PRO B CA 1
ATOM 4563 C C . PRO B 1 255 ? 42.744 38.947 -22.595 1.00 45.79 255 PRO B C 1
ATOM 4564 O O . PRO B 1 255 ? 42.090 39.978 -22.405 1.00 44.23 255 PRO B O 1
ATOM 4568 N N . HIS B 1 256 ? 43.927 38.718 -22.028 1.00 45.39 256 HIS B N 1
ATOM 4569 C CA . HIS B 1 256 ? 44.555 39.673 -21.115 1.00 39.82 256 HIS B CA 1
ATOM 4570 C C . HIS B 1 256 ? 44.599 41.096 -21.683 1.00 34.79 256 HIS B C 1
ATOM 4571 O O . HIS B 1 256 ? 44.023 42.017 -21.114 1.00 31.47 256 HIS B O 1
ATOM 4578 N N . GLY B 1 257 ? 45.290 41.252 -22.808 1.00 32.46 257 GLY B N 1
ATOM 4579 C CA . GLY B 1 257 ? 45.407 42.544 -23.455 1.00 29.48 257 GLY B CA 1
ATOM 4580 C C . GLY B 1 257 ? 44.063 43.169 -23.760 1.00 34.60 257 GLY B C 1
ATOM 4581 O O . GLY B 1 257 ? 43.910 44.375 -23.638 1.00 38.51 257 GLY B O 1
ATOM 4582 N N . HIS B 1 258 ? 43.086 42.363 -24.163 1.00 32.88 258 HIS B N 1
ATOM 4583 C CA . HIS B 1 258 ? 41.763 42.894 -24.462 1.00 37.10 258 HIS B CA 1
ATOM 4584 C C . HIS B 1 258 ? 41.237 43.660 -23.262 1.00 40.40 258 HIS B C 1
ATOM 4585 O O . HIS B 1 258 ? 40.686 44.757 -23.395 1.00 40.37 258 HIS B O 1
ATOM 4592 N N . ALA B 1 259 ? 41.414 43.063 -22.088 1.00 45.48 259 ALA B N 1
ATOM 4593 C CA . ALA B 1 259 ? 40.952 43.651 -20.832 1.00 48.47 259 ALA B CA 1
ATOM 4594 C C . ALA B 1 259 ? 41.728 44.930 -20.489 1.00 45.75 259 ALA B C 1
ATOM 4595 O O . ALA B 1 259 ? 41.134 45.951 -20.107 1.00 35.31 259 ALA B O 1
ATOM 4597 N N . VAL B 1 260 ? 43.051 44.861 -20.634 1.00 37.58 260 VAL B N 1
ATOM 4598 C CA . VAL B 1 260 ? 43.921 45.990 -20.362 1.00 32.69 260 VAL B CA 1
ATOM 4599 C C . VAL B 1 260 ? 43.455 47.202 -21.153 1.00 35.49 260 VAL B C 1
ATOM 4600 O O . VAL B 1 260 ? 43.414 48.307 -20.623 1.00 42.95 260 VAL B O 1
ATOM 4604 N N . MET B 1 261 ? 43.099 47.005 -22.418 1.00 39.43 261 MET B N 1
ATOM 4605 C CA . MET B 1 261 ? 42.630 48.126 -23.232 1.00 44.17 261 MET B CA 1
ATOM 4606 C C . MET B 1 261 ? 41.348 48.676 -22.626 1.00 44.10 261 MET B C 1
ATOM 4607 O O . MET B 1 261 ? 41.191 49.893 -22.493 1.00 34.87 261 MET B O 1
ATOM 4612 N N . VAL B 1 262 ? 40.437 47.773 -22.258 1.00 37.34 262 VAL B N 1
ATOM 4613 C CA . VAL B 1 262 ? 39.171 48.173 -21.668 1.00 38.97 262 VAL B CA 1
ATOM 4614 C C . VAL B 1 262 ? 39.433 48.928 -20.379 1.00 45.23 262 VAL B C 1
ATOM 4615 O O . VAL B 1 262 ? 38.698 49.855 -20.020 1.00 43.77 262 VAL B O 1
ATOM 4619 N N . GLY B 1 263 ? 40.486 48.509 -19.684 1.00 44.45 263 GLY B N 1
ATOM 4620 C CA . GLY B 1 263 ? 40.869 49.163 -18.451 1.00 36.49 263 GLY B CA 1
ATOM 4621 C C . GLY B 1 263 ? 41.530 50.497 -18.748 1.00 35.89 263 GLY B C 1
ATOM 4622 O O . GLY B 1 263 ? 41.325 51.457 -18.008 1.00 38.48 263 GLY B O 1
ATOM 4623 N N . ILE B 1 264 ? 42.311 50.563 -19.830 1.00 32.99 264 ILE B N 1
ATOM 4624 C CA . ILE B 1 264 ? 42.998 51.801 -20.211 1.00 41.91 264 ILE B CA 1
ATOM 4625 C C . ILE B 1 264 ? 41.977 52.896 -20.503 1.00 45.43 264 ILE B C 1
ATOM 4626 O O . ILE B 1 264 ? 42.189 54.060 -20.151 1.00 50.88 264 ILE B O 1
ATOM 4631 N N . ILE B 1 265 ? 40.868 52.523 -21.137 1.00 40.82 265 ILE B N 1
ATOM 4632 C CA . ILE B 1 265 ? 39.817 53.487 -21.429 1.00 42.69 265 ILE B CA 1
ATOM 4633 C C . ILE B 1 265 ? 39.275 53.912 -20.070 1.00 46.55 265 ILE B C 1
ATOM 4634 O O . ILE B 1 265 ? 39.289 55.092 -19.723 1.00 47.49 265 ILE B O 1
ATOM 4639 N N . TYR B 1 266 ? 38.808 52.927 -19.306 1.00 43.79 266 TYR B N 1
ATOM 4640 C CA . TYR B 1 266 ? 38.243 53.154 -17.984 1.00 39.12 266 TYR B CA 1
ATOM 4641 C C . TYR B 1 266 ? 39.043 54.163 -17.191 1.00 42.80 266 TYR B C 1
ATOM 4642 O O . TYR B 1 266 ? 38.501 55.122 -16.651 1.00 43.41 266 TYR B O 1
ATOM 4651 N N . GLN B 1 267 ? 40.343 53.919 -17.111 1.00 44.46 267 GLN B N 1
ATOM 4652 C CA . GLN B 1 267 ? 41.259 54.791 -16.394 1.00 37.82 267 GLN B CA 1
ATOM 4653 C C . GLN B 1 267 ? 41.193 56.250 -16.870 1.00 43.01 267 GLN B C 1
ATOM 4654 O O . GLN B 1 267 ? 41.207 57.162 -16.046 1.00 41.80 267 GLN B O 1
ATOM 4660 N N . PHE B 1 268 ? 41.123 56.468 -18.186 1.00 45.94 268 PHE B N 1
ATOM 4661 C CA . PHE B 1 268 ? 41.033 57.824 -18.748 1.00 42.82 268 PHE B CA 1
ATOM 4662 C C . PHE B 1 268 ? 39.737 58.492 -18.345 1.00 45.79 268 PHE B C 1
ATOM 4663 O O . PHE B 1 268 ? 39.701 59.706 -18.162 1.00 45.39 268 PHE B O 1
ATOM 4671 N N . ILE B 1 269 ? 38.672 57.697 -18.237 1.00 45.10 269 ILE B N 1
ATOM 4672 C CA . ILE B 1 269 ? 37.355 58.202 -17.839 1.00 43.67 269 ILE B CA 1
ATOM 4673 C C . ILE B 1 269 ? 37.368 58.625 -16.370 1.00 48.96 269 ILE B C 1
ATOM 4674 O O . ILE B 1 269 ? 36.706 59.591 -15.987 1.00 52.27 269 ILE B O 1
ATOM 4679 N N . VAL B 1 270 ? 38.120 57.884 -15.559 1.00 50.74 270 VAL B N 1
ATOM 4680 C CA . VAL B 1 270 ? 38.243 58.152 -14.132 1.00 46.19 270 VAL B CA 1
ATOM 4681 C C . VAL B 1 270 ? 39.110 59.389 -13.899 1.00 47.17 270 VAL B C 1
ATOM 4682 O O . VAL B 1 270 ? 38.776 60.234 -13.074 1.00 41.66 270 VAL B O 1
ATOM 4686 N N . ALA B 1 271 ? 40.221 59.491 -14.626 1.00 43.31 271 ALA B N 1
ATOM 4687 C CA . ALA B 1 271 ? 41.117 60.633 -14.489 1.00 41.93 271 ALA B CA 1
ATOM 4688 C C . ALA B 1 271 ? 40.322 61.892 -14.780 1.00 52.31 271 ALA B C 1
ATOM 4689 O O . ALA B 1 271 ? 40.500 62.906 -14.118 1.00 63.30 271 ALA B O 1
ATOM 4691 N N . ASN B 1 272 ? 39.448 61.822 -15.779 1.00 55.52 272 ASN B N 1
ATOM 4692 C CA . ASN B 1 272 ? 38.610 62.959 -16.148 1.00 54.07 272 ASN B CA 1
ATOM 4693 C C . ASN B 1 272 ? 37.687 63.372 -14.998 1.00 60.61 272 ASN B C 1
ATOM 4694 O O . ASN B 1 272 ? 37.447 64.558 -14.773 1.00 71.35 272 ASN B O 1
ATOM 4699 N N . ALA B 1 273 ? 37.164 62.395 -14.268 1.00 61.98 273 ALA B N 1
ATOM 4700 C CA . ALA B 1 273 ? 36.275 62.693 -13.153 1.00 60.02 273 ALA B CA 1
ATOM 4701 C C . ALA B 1 273 ? 37.002 63.454 -12.053 1.00 62.27 273 ALA B C 1
ATOM 4702 O O . ALA B 1 273 ? 36.574 64.535 -11.651 1.00 65.67 273 ALA B O 1
ATOM 4704 N N . LEU B 1 274 ? 38.106 62.882 -11.578 1.00 61.69 274 LEU B N 1
ATOM 4705 C CA . LEU B 1 274 ? 38.888 63.478 -10.505 1.00 61.00 274 LEU B CA 1
ATOM 4706 C C . LEU B 1 274 ? 39.614 64.752 -10.911 1.00 63.41 274 LEU B C 1
ATOM 4707 O O . LEU B 1 274 ? 39.258 65.841 -10.464 1.00 78.14 274 LEU B O 1
ATOM 4712 N N . PHE B 1 275 ? 40.619 64.626 -11.768 1.00 56.56 275 PHE B N 1
ATOM 4713 C CA . PHE B 1 275 ? 41.393 65.787 -12.185 1.00 59.58 275 PHE B CA 1
ATOM 4714 C C . PHE B 1 275 ? 40.899 66.547 -13.421 1.00 66.55 275 PHE B C 1
ATOM 4715 O O . PHE B 1 275 ? 41.527 67.526 -13.813 1.00 67.66 275 PHE B O 1
ATOM 4723 N N . ASP B 1 276 ? 39.796 66.114 -14.033 1.00 75.76 276 ASP B N 1
ATOM 4724 C CA . ASP B 1 276 ? 39.266 66.757 -15.255 1.00 81.62 276 ASP B CA 1
ATOM 4725 C C . ASP B 1 276 ? 40.368 66.930 -16.317 1.00 76.11 276 ASP B C 1
ATOM 4726 O O . ASP B 1 276 ? 40.584 68.027 -16.835 1.00 75.72 276 ASP B O 1
ATOM 4731 N N . SER B 1 277 ? 41.043 65.829 -16.640 1.00 72.65 277 SER B N 1
ATOM 4732 C CA . SER B 1 277 ? 42.157 65.807 -17.595 1.00 69.07 277 SER B CA 1
ATOM 4733 C C . SER B 1 277 ? 41.829 66.224 -19.030 1.00 65.66 277 SER B C 1
ATOM 4734 O O . SER B 1 277 ? 42.730 66.605 -19.791 1.00 58.09 277 SER B O 1
ATOM 4737 N N . LYS B 1 278 ? 40.551 66.138 -19.399 1.00 66.46 278 LYS B N 1
ATOM 4738 C CA . LYS B 1 278 ? 40.112 66.468 -20.755 1.00 68.57 278 LYS B CA 1
ATOM 4739 C C . LYS B 1 278 ? 40.685 65.434 -21.749 1.00 63.65 278 LYS B C 1
ATOM 4740 O O . LYS B 1 278 ? 41.324 65.788 -22.746 1.00 59.74 278 LYS B O 1
ATOM 4746 N N . HIS B 1 279 ? 40.463 64.153 -21.442 1.00 60.74 279 HIS B N 1
ATOM 4747 C CA . HIS B 1 279 ? 40.909 63.032 -22.273 1.00 53.23 279 HIS B CA 1
ATOM 4748 C C . HIS B 1 279 ? 39.838 62.724 -23.309 1.00 54.18 279 HIS B C 1
ATOM 4749 O O . HIS B 1 279 ? 38.686 62.439 -22.954 1.00 57.79 279 HIS B O 1
ATOM 4756 N N . ASP B 1 280 ? 40.208 62.765 -24.583 1.00 50.29 280 ASP B N 1
ATOM 4757 C CA . ASP B 1 280 ? 39.243 62.472 -25.626 1.00 42.55 280 ASP B CA 1
ATOM 4758 C C . ASP B 1 280 ? 38.941 60.985 -25.564 1.00 34.44 280 ASP B C 1
ATOM 4759 O O . ASP B 1 280 ? 39.609 60.183 -26.204 1.00 37.16 280 ASP B O 1
ATOM 4764 N N . ILE B 1 281 ? 37.940 60.624 -24.772 1.00 34.33 281 ILE B N 1
ATOM 4765 C CA . ILE B 1 281 ? 37.547 59.231 -24.634 1.00 33.53 281 ILE B CA 1
ATOM 4766 C C . ILE B 1 281 ? 37.079 58.746 -25.999 1.00 39.82 281 ILE B C 1
ATOM 4767 O O . ILE B 1 281 ? 37.367 57.620 -26.407 1.00 43.01 281 ILE B O 1
ATOM 4772 N N . SER B 1 282 ? 36.363 59.613 -26.709 1.00 46.06 282 SER B N 1
ATOM 4773 C CA . SER B 1 282 ? 35.864 59.269 -28.031 1.00 40.23 282 SER B CA 1
ATOM 4774 C C . SER B 1 282 ? 37.054 58.966 -28.954 1.00 33.08 282 SER B C 1
ATOM 4775 O O . SER B 1 282 ? 36.918 58.201 -29.906 1.00 39.81 282 SER B O 1
ATOM 4778 N N . HIS B 1 283 ? 38.220 59.543 -28.669 1.00 31.03 283 HIS B N 1
ATOM 4779 C CA . HIS B 1 283 ? 39.409 59.292 -29.494 1.00 38.02 283 HIS B CA 1
ATOM 4780 C C . HIS B 1 283 ? 39.969 57.900 -29.254 1.00 41.52 283 HIS B C 1
ATOM 4781 O O . HIS B 1 283 ? 40.285 57.179 -30.197 1.00 42.45 283 HIS B O 1
ATOM 4788 N N . TYR B 1 284 ? 40.113 57.527 -27.987 1.00 40.58 284 TYR B N 1
ATOM 4789 C CA . TYR B 1 284 ? 40.661 56.217 -27.662 1.00 39.67 284 TYR B CA 1
ATOM 4790 C C . TYR B 1 284 ? 39.701 55.095 -28.081 1.00 38.45 284 TYR B C 1
ATOM 4791 O O . TYR B 1 284 ? 40.131 54.054 -28.592 1.00 34.58 284 TYR B O 1
ATOM 4800 N N . ILE B 1 285 ? 38.404 55.319 -27.891 1.00 33.06 285 ILE B N 1
ATOM 4801 C CA . ILE B 1 285 ? 37.396 54.343 -28.287 1.00 37.80 285 ILE B CA 1
ATOM 4802 C C . ILE B 1 285 ? 37.471 54.016 -29.781 1.00 36.98 285 ILE B C 1
ATOM 4803 O O . ILE B 1 285 ? 37.412 52.848 -30.175 1.00 36.98 285 ILE B O 1
ATOM 4808 N N . GLN B 1 286 ? 37.593 55.050 -30.609 1.00 38.16 286 GLN B N 1
ATOM 4809 C CA . GLN B 1 286 ? 37.671 54.849 -32.056 1.00 41.19 286 GLN B CA 1
ATOM 4810 C C . GLN B 1 286 ? 39.003 54.198 -32.442 1.00 32.79 286 GLN B C 1
ATOM 4811 O O . GLN B 1 286 ? 39.083 53.446 -33.413 1.00 35.83 286 GLN B O 1
ATOM 4817 N N . TYR B 1 287 ? 40.054 54.477 -31.689 1.00 29.61 287 TYR B N 1
ATOM 4818 C CA . TYR B 1 287 ? 41.326 53.854 -32.002 1.00 30.94 287 TYR B CA 1
ATOM 4819 C C . TYR B 1 287 ? 41.169 52.336 -31.828 1.00 32.34 287 TYR B C 1
ATOM 4820 O O . TYR B 1 287 ? 41.706 51.547 -32.615 1.00 31.02 287 TYR B O 1
ATOM 4829 N N . LEU B 1 288 ? 40.433 51.940 -30.788 1.00 40.50 288 LEU B N 1
ATOM 4830 C CA . LEU B 1 288 ? 40.180 50.530 -30.482 1.00 38.42 288 LEU B CA 1
ATOM 4831 C C . LEU B 1 288 ? 39.360 49.891 -31.585 1.00 40.52 288 LEU B C 1
ATOM 4832 O O . LEU B 1 288 ? 39.597 48.747 -31.972 1.00 45.03 288 LEU B O 1
ATOM 4837 N N . ILE B 1 289 ? 38.395 50.652 -32.085 1.00 39.56 289 ILE B N 1
ATOM 4838 C CA . ILE B 1 289 ? 37.514 50.197 -33.145 1.00 33.36 289 ILE B CA 1
ATOM 4839 C C . ILE B 1 289 ? 38.275 49.981 -34.439 1.00 33.69 289 ILE B C 1
ATOM 4840 O O . ILE B 1 289 ? 38.012 49.031 -35.162 1.00 46.38 289 ILE B O 1
ATOM 4845 N N . GLN B 1 290 ? 39.225 50.864 -34.720 1.00 37.35 290 GLN B N 1
ATOM 4846 C CA . GLN B 1 290 ? 40.032 50.785 -35.933 1.00 32.47 290 GLN B CA 1
ATOM 4847 C C . GLN B 1 290 ? 41.037 49.646 -35.911 1.00 35.04 290 GLN B C 1
ATOM 4848 O O . GLN B 1 290 ? 41.494 49.181 -36.958 1.00 36.56 290 GLN B O 1
ATOM 4854 N N . LEU B 1 291 ? 41.405 49.216 -34.714 1.00 35.25 291 LEU B N 1
ATOM 4855 C CA . LEU B 1 291 ? 42.367 48.137 -34.570 1.00 36.93 291 LEU B CA 1
ATOM 4856 C C . LEU B 1 291 ? 41.700 46.780 -34.613 1.00 33.10 291 LEU B C 1
ATOM 4857 O O . LEU B 1 291 ? 42.377 45.766 -34.757 1.00 40.80 291 LEU B O 1
ATOM 4862 N N . GLY B 1 292 ? 40.377 46.764 -34.474 1.00 26.76 292 GLY B N 1
ATOM 4863 C CA . GLY B 1 292 ? 39.648 45.511 -34.508 1.00 31.58 292 GLY B CA 1
ATOM 4864 C C . GLY B 1 292 ? 39.380 44.877 -33.152 1.00 39.98 292 GLY B C 1
ATOM 4865 O O . GLY B 1 292 ? 39.157 43.668 -33.065 1.00 49.09 292 GLY B O 1
ATOM 4866 N N . TYR B 1 293 ? 39.411 45.669 -32.086 1.00 35.83 293 TYR B N 1
ATOM 4867 C CA . TYR B 1 293 ? 39.142 45.121 -30.763 1.00 37.91 293 TYR B CA 1
ATOM 4868 C C . TYR B 1 293 ? 37.661 44.833 -30.597 1.00 42.43 293 TYR B C 1
ATOM 4869 O O . TYR B 1 293 ? 36.824 45.718 -30.765 1.00 43.15 293 TYR B O 1
ATOM 4878 N N . PRO B 1 294 ? 37.311 43.581 -30.279 1.00 49.25 294 PRO B N 1
ATOM 4879 C CA . PRO B 1 294 ? 35.888 43.285 -30.105 1.00 48.05 294 PRO B CA 1
ATOM 4880 C C . PRO B 1 294 ? 35.362 44.135 -28.947 1.00 52.73 294 PRO B C 1
ATOM 4881 O O . PRO B 1 294 ? 35.838 44.009 -27.814 1.00 58.11 294 PRO B O 1
ATOM 4885 N N . LEU B 1 295 ? 34.395 45.004 -29.221 1.00 52.00 295 LEU B N 1
ATOM 4886 C CA . LEU B 1 295 ? 33.860 45.867 -28.171 1.00 60.53 295 LEU B CA 1
ATOM 4887 C C . LEU B 1 295 ? 32.464 45.518 -27.673 1.00 62.01 295 LEU B C 1
ATOM 4888 O O . LEU B 1 295 ? 31.567 46.357 -27.680 1.00 61.77 295 LEU B O 1
ATOM 4893 N N . ASP B 1 296 ? 32.285 44.284 -27.221 1.00 66.86 296 ASP B N 1
ATOM 4894 C CA . ASP B 1 296 ? 30.995 43.852 -26.705 1.00 71.69 296 ASP B CA 1
ATOM 4895 C C . ASP B 1 296 ? 31.172 43.164 -25.358 1.00 66.94 296 ASP B C 1
ATOM 4896 O O . ASP B 1 296 ? 31.027 43.794 -24.310 1.00 62.63 296 ASP B O 1
ATOM 4901 N N . THR B 1 305 ? 29.720 46.216 -9.994 1.00 55.24 305 THR B N 1
ATOM 4902 C CA . THR B 1 305 ? 29.705 44.803 -9.625 1.00 68.00 305 THR B CA 1
ATOM 4903 C C . THR B 1 305 ? 31.124 44.267 -9.465 1.00 75.48 305 THR B C 1
ATOM 4904 O O . THR B 1 305 ? 31.439 43.601 -8.478 1.00 75.61 305 THR B O 1
ATOM 4908 N N . LEU B 1 306 ? 31.968 44.553 -10.455 1.00 78.48 306 LEU B N 1
ATOM 4909 C CA . LEU B 1 306 ? 33.367 44.123 -10.446 1.00 83.49 306 LEU B CA 1
ATOM 4910 C C . LEU B 1 306 ? 34.056 44.699 -9.214 1.00 87.79 306 LEU B C 1
ATOM 4911 O O . LEU B 1 306 ? 35.130 44.244 -8.805 1.00 87.61 306 LEU B O 1
ATOM 4916 N N . TYR B 1 307 ? 33.423 45.721 -8.648 1.00 90.64 307 TYR B N 1
ATOM 4917 C CA . TYR B 1 307 ? 33.911 46.402 -7.459 1.00 93.69 307 TYR B CA 1
ATOM 4918 C C . TYR B 1 307 ? 34.460 45.370 -6.495 1.00 95.98 307 TYR B C 1
ATOM 4919 O O . TYR B 1 307 ? 35.438 45.622 -5.797 1.00 97.09 307 TYR B O 1
ATOM 4928 N N . GLN B 1 308 ? 33.836 44.197 -6.482 1.00 99.76 308 GLN B N 1
ATOM 4929 C CA . GLN B 1 308 ? 34.256 43.121 -5.599 1.00 103.38 308 GLN B CA 1
ATOM 4930 C C . GLN B 1 308 ? 35.654 42.600 -5.901 1.00 103.82 308 GLN B C 1
ATOM 4931 O O . GLN B 1 308 ? 36.473 42.477 -4.988 1.00 107.30 308 GLN B O 1
ATOM 4937 N N . TYR B 1 309 ? 35.939 42.287 -7.164 1.00 100.10 309 TYR B N 1
ATOM 4938 C CA . TYR B 1 309 ? 37.271 41.795 -7.486 1.00 92.82 309 TYR B CA 1
ATOM 4939 C C . TYR B 1 309 ? 38.227 42.930 -7.177 1.00 89.03 309 TYR B C 1
ATOM 4940 O O . TYR B 1 309 ? 39.309 42.713 -6.631 1.00 92.71 309 TYR B O 1
ATOM 4949 N N . MET B 1 310 ? 37.814 44.144 -7.524 1.00 82.72 310 MET B N 1
ATOM 4950 C CA . MET B 1 310 ? 38.621 45.326 -7.263 1.00 81.72 310 MET B CA 1
ATOM 4951 C C . MET B 1 310 ? 38.586 45.605 -5.764 1.00 84.73 310 MET B C 1
ATOM 4952 O O . MET B 1 310 ? 38.172 46.677 -5.322 1.00 83.57 310 MET B O 1
ATOM 4957 N N . LEU B 1 311 ? 39.026 44.617 -4.994 1.00 86.97 311 LEU B N 1
ATOM 4958 C CA . LEU B 1 311 ? 39.048 44.693 -3.544 1.00 83.86 311 LEU B CA 1
ATOM 4959 C C . LEU B 1 311 ? 40.292 43.988 -3.009 1.00 90.13 311 LEU B C 1
ATOM 4960 O O . LEU B 1 311 ? 40.561 42.831 -3.347 1.00 96.54 311 LEU B O 1
ATOM 4965 N N . GLY B 1 320 ? 38.862 52.889 -0.423 1.00 98.30 320 GLY B N 1
ATOM 4966 C CA . GLY B 1 320 ? 39.586 53.428 -1.564 1.00 94.52 320 GLY B CA 1
ATOM 4967 C C . GLY B 1 320 ? 40.402 52.399 -2.336 1.00 93.71 320 GLY B C 1
ATOM 4968 O O . GLY B 1 320 ? 41.388 51.858 -1.821 1.00 91.39 320 GLY B O 1
ATOM 4969 N N . VAL B 1 321 ? 39.987 52.135 -3.575 1.00 88.23 321 VAL B N 1
ATOM 4970 C CA . VAL B 1 321 ? 40.660 51.177 -4.457 1.00 72.30 321 VAL B CA 1
ATOM 4971 C C . VAL B 1 321 ? 41.831 51.866 -5.154 1.00 67.73 321 VAL B C 1
ATOM 4972 O O . VAL B 1 321 ? 41.635 52.895 -5.794 1.00 71.24 321 VAL B O 1
ATOM 4976 N N . GLN B 1 322 ? 43.040 51.316 -5.026 1.00 67.40 322 GLN B N 1
ATOM 4977 C CA . GLN B 1 322 ? 44.231 51.903 -5.667 1.00 72.58 322 GLN B CA 1
ATOM 4978 C C . GLN B 1 322 ? 44.010 51.997 -7.175 1.00 74.14 322 GLN B C 1
ATOM 4979 O O . GLN B 1 322 ? 43.149 51.302 -7.711 1.00 83.83 322 GLN B O 1
ATOM 4985 N N . MET B 1 323 ? 44.781 52.844 -7.860 1.00 68.44 323 MET B N 1
ATOM 4986 C CA . MET B 1 323 ? 44.636 53.001 -9.312 1.00 55.01 323 MET B CA 1
ATOM 4987 C C . MET B 1 323 ? 45.710 53.863 -9.951 1.00 49.34 323 MET B C 1
ATOM 4988 O O . MET B 1 323 ? 46.004 54.952 -9.462 1.00 52.39 323 MET B O 1
ATOM 4993 N N . VAL B 1 324 ? 46.298 53.371 -11.040 1.00 45.40 324 VAL B N 1
ATOM 4994 C CA . VAL B 1 324 ? 47.305 54.130 -11.773 1.00 41.96 324 VAL B CA 1
ATOM 4995 C C . VAL B 1 324 ? 46.512 54.958 -12.785 1.00 46.14 324 VAL B C 1
ATOM 4996 O O . VAL B 1 324 ? 45.935 54.424 -13.729 1.00 49.50 324 VAL B O 1
ATOM 5000 N N . LEU B 1 325 ? 46.460 56.264 -12.554 1.00 51.60 325 LEU B N 1
ATOM 5001 C CA . LEU B 1 325 ? 45.733 57.183 -13.419 1.00 43.16 325 LEU B CA 1
ATOM 5002 C C . LEU B 1 325 ? 46.670 58.141 -14.137 1.00 42.99 325 LEU B C 1
ATOM 5003 O O . LEU B 1 325 ? 47.601 58.695 -13.548 1.00 44.86 325 LEU B O 1
ATOM 5008 N N . MET B 1 326 ? 46.414 58.333 -15.420 1.00 44.75 326 MET B N 1
ATOM 5009 C CA . MET B 1 326 ? 47.209 59.249 -16.205 1.00 46.70 326 MET B CA 1
ATOM 5010 C C . MET B 1 326 ? 46.482 60.576 -16.120 1.00 49.16 326 MET B C 1
ATOM 5011 O O . MET B 1 326 ? 45.426 60.744 -16.724 1.00 48.49 326 MET B O 1
ATOM 5016 N N . ARG B 1 327 ? 47.021 61.510 -15.343 1.00 56.10 327 ARG B N 1
ATOM 5017 C CA . ARG B 1 327 ? 46.380 62.814 -15.226 1.00 56.41 327 ARG B CA 1
ATOM 5018 C C . ARG B 1 327 ? 46.703 63.596 -16.505 1.00 54.41 327 ARG B C 1
ATOM 5019 O O . ARG B 1 327 ? 45.896 64.390 -16.995 1.00 53.49 327 ARG B O 1
ATOM 5027 N N . GLN B 1 328 ? 47.891 63.340 -17.042 1.00 48.68 328 GLN B N 1
ATOM 5028 C CA . GLN B 1 328 ? 48.365 63.966 -18.267 1.00 50.16 328 GLN B CA 1
ATOM 5029 C C . GLN B 1 328 ? 49.606 63.195 -18.661 1.00 47.64 328 GLN B C 1
ATOM 5030 O O . GLN B 1 328 ? 50.285 62.649 -17.790 1.00 52.97 328 GLN B O 1
ATOM 5036 N N . PHE B 1 329 ? 49.897 63.130 -19.959 1.00 42.22 329 PHE B N 1
ATOM 5037 C CA . PHE B 1 329 ? 51.095 62.427 -20.423 1.00 47.32 329 PHE B CA 1
ATOM 5038 C C . PHE B 1 329 ? 52.309 62.937 -19.639 1.00 52.75 329 PHE B C 1
ATOM 5039 O O . PHE B 1 329 ? 52.570 64.140 -19.605 1.00 62.38 329 PHE B O 1
ATOM 5047 N N . GLY B 1 330 ? 53.045 62.024 -19.013 1.00 58.63 330 GLY B N 1
ATOM 5048 C CA . GLY B 1 330 ? 54.208 62.420 -18.241 1.00 56.12 330 GLY B CA 1
ATOM 5049 C C . GLY B 1 330 ? 53.845 62.736 -16.800 1.00 52.22 330 GLY B C 1
ATOM 5050 O O . GLY B 1 330 ? 54.716 63.023 -15.977 1.00 57.12 330 GLY B O 1
ATOM 5051 N N . ASP B 1 331 ? 52.554 62.680 -16.494 1.00 39.56 331 ASP B N 1
ATOM 5052 C CA . ASP B 1 331 ? 52.068 62.958 -15.153 1.00 44.20 331 ASP B CA 1
ATOM 5053 C C . ASP B 1 331 ? 51.156 61.815 -14.704 1.00 44.85 331 ASP B C 1
ATOM 5054 O O . ASP B 1 331 ? 49.928 61.945 -14.708 1.00 44.67 331 ASP B O 1
ATOM 5059 N N . ILE B 1 332 ? 51.765 60.693 -14.320 1.00 47.09 332 ILE B N 1
ATOM 5060 C CA . ILE B 1 332 ? 51.003 59.528 -13.866 1.00 49.93 332 ILE B CA 1
ATOM 5061 C C . ILE B 1 332 ? 50.939 59.457 -12.341 1.00 50.03 332 ILE B C 1
ATOM 5062 O O . ILE B 1 332 ? 51.942 59.658 -11.659 1.00 52.17 332 ILE B O 1
ATOM 5067 N N . VAL B 1 333 ? 49.758 59.160 -11.809 1.00 48.02 333 VAL B N 1
ATOM 5068 C CA . VAL B 1 333 ? 49.585 59.094 -10.364 1.00 52.91 333 VAL B CA 1
ATOM 5069 C C . VAL B 1 333 ? 48.978 57.794 -9.875 1.00 54.43 333 VAL B C 1
ATOM 5070 O O . VAL B 1 333 ? 48.233 57.132 -10.592 1.00 56.22 333 VAL B O 1
ATOM 5074 N N . VAL B 1 334 ? 49.309 57.430 -8.643 1.00 53.94 334 VAL B N 1
ATOM 5075 C CA . VAL B 1 334 ? 48.747 56.235 -8.034 1.00 49.13 334 VAL B CA 1
ATOM 5076 C C . VAL B 1 334 ? 47.955 56.754 -6.822 1.00 49.41 334 VAL B C 1
ATOM 5077 O O . VAL B 1 334 ? 48.488 57.475 -5.973 1.00 51.31 334 VAL B O 1
ATOM 5081 N N . GLN B 1 335 ? 46.670 56.433 -6.762 1.00 50.12 335 GLN B N 1
ATOM 5082 C CA . GLN B 1 335 ? 45.854 56.904 -5.654 1.00 50.44 335 GLN B CA 1
ATOM 5083 C C . GLN B 1 335 ? 44.518 56.189 -5.583 1.00 49.28 335 GLN B C 1
ATOM 5084 O O . GLN B 1 335 ? 44.087 55.560 -6.546 1.00 55.46 335 GLN B O 1
ATOM 5090 N N . HIS B 1 336 ? 43.864 56.298 -4.434 1.00 50.91 336 HIS B N 1
ATOM 5091 C CA . HIS B 1 336 ? 42.578 55.650 -4.208 1.00 53.24 336 HIS B CA 1
ATOM 5092 C C . HIS B 1 336 ? 41.431 56.317 -4.949 1.00 53.11 336 HIS B C 1
ATOM 5093 O O . HIS B 1 336 ? 41.497 57.500 -5.283 1.00 62.41 336 HIS B O 1
ATOM 5100 N N . VAL B 1 337 ? 40.385 55.543 -5.217 1.00 49.11 337 VAL B N 1
ATOM 5101 C CA . VAL B 1 337 ? 39.207 56.045 -5.917 1.00 48.58 337 VAL B CA 1
ATOM 5102 C C . VAL B 1 337 ? 37.974 55.406 -5.270 1.00 55.35 337 VAL B C 1
ATOM 5103 O O . VAL B 1 337 ? 37.969 54.205 -4.996 1.00 57.21 337 VAL B O 1
ATOM 5107 N N . ASP B 1 338 ? 36.942 56.212 -5.017 1.00 56.40 338 ASP B N 1
ATOM 5108 C CA . ASP B 1 338 ? 35.716 55.738 -4.370 1.00 64.52 338 ASP B CA 1
ATOM 5109 C C . ASP B 1 338 ? 34.741 55.035 -5.310 1.00 65.12 338 ASP B C 1
ATOM 5110 O O . ASP B 1 338 ? 34.810 55.206 -6.524 1.00 68.83 338 ASP B O 1
ATOM 5115 N N . GLN B 1 339 ? 33.822 54.256 -4.744 1.00 63.42 339 GLN B N 1
ATOM 5116 C CA . GLN B 1 339 ? 32.865 53.523 -5.556 1.00 65.00 339 GLN B CA 1
ATOM 5117 C C . GLN B 1 339 ? 32.023 54.418 -6.447 1.00 70.42 339 GLN B C 1
ATOM 5118 O O . GLN B 1 339 ? 31.772 54.077 -7.598 1.00 81.37 339 GLN B O 1
ATOM 5124 N N . LEU B 1 340 ? 31.598 55.563 -5.925 1.00 69.37 340 LEU B N 1
ATOM 5125 C CA . LEU B 1 340 ? 30.777 56.496 -6.696 1.00 71.72 340 LEU B CA 1
ATOM 5126 C C . LEU B 1 340 ? 31.478 56.993 -7.967 1.00 70.30 340 LEU B C 1
ATOM 5127 O O . LEU B 1 340 ? 30.838 57.184 -9.005 1.00 65.60 340 LEU B O 1
ATOM 5132 N N . THR B 1 341 ? 32.786 57.216 -7.878 1.00 71.60 341 THR B N 1
ATOM 5133 C CA . THR B 1 341 ? 33.568 57.670 -9.025 1.00 66.82 341 THR B CA 1
ATOM 5134 C C . THR B 1 341 ? 33.738 56.504 -10.003 1.00 69.97 341 THR B C 1
ATOM 5135 O O . THR B 1 341 ? 33.733 56.692 -11.221 1.00 75.62 341 THR B O 1
ATOM 5139 N N . LEU B 1 342 ? 33.882 55.299 -9.458 1.00 68.27 342 LEU B N 1
ATOM 5140 C CA . LEU B 1 342 ? 34.040 54.099 -10.273 1.00 66.17 342 LEU B CA 1
ATOM 5141 C C . LEU B 1 342 ? 32.679 53.674 -10.811 1.00 66.05 342 LEU B C 1
ATOM 5142 O O . LEU B 1 342 ? 32.583 53.014 -11.844 1.00 65.42 342 LEU B O 1
ATOM 5147 N N . GLN B 1 343 ? 31.628 54.070 -10.101 1.00 66.89 343 GLN B N 1
ATOM 5148 C CA . GLN B 1 343 ? 30.260 53.766 -10.499 1.00 71.67 343 GLN B CA 1
ATOM 5149 C C . GLN B 1 343 ? 29.908 54.696 -11.664 1.00 70.86 343 GLN B C 1
ATOM 5150 O O . GLN B 1 343 ? 29.228 54.302 -12.607 1.00 79.22 343 GLN B O 1
ATOM 5156 N N . HIS B 1 344 ? 30.375 55.936 -11.589 1.00 67.79 344 HIS B N 1
ATOM 5157 C CA . HIS B 1 344 ? 30.113 56.910 -12.636 1.00 66.83 344 HIS B CA 1
ATOM 5158 C C . HIS B 1 344 ? 30.983 56.630 -13.847 1.00 67.97 344 HIS B C 1
ATOM 5159 O O . HIS B 1 344 ? 30.553 56.833 -14.989 1.00 70.94 344 HIS B O 1
ATOM 5166 N N . ALA B 1 345 ? 32.207 56.168 -13.588 1.00 64.06 345 ALA B N 1
ATOM 5167 C CA . ALA B 1 345 ? 33.176 55.856 -14.641 1.00 63.28 345 ALA B CA 1
ATOM 5168 C C . ALA B 1 345 ? 32.704 54.683 -15.484 1.00 68.06 345 ALA B C 1
ATOM 5169 O O . ALA B 1 345 ? 32.952 54.626 -16.689 1.00 68.64 345 ALA B O 1
ATOM 5171 N N . CYS B 1 346 ? 32.018 53.747 -14.842 1.00 77.82 346 CYS B N 1
ATOM 5172 C CA . CYS B 1 346 ? 31.498 52.584 -15.541 1.00 82.57 346 CYS B CA 1
ATOM 5173 C C . CYS B 1 346 ? 30.246 52.966 -16.354 1.00 88.89 346 CYS B C 1
ATOM 5174 O O . CYS B 1 346 ? 30.015 52.435 -17.441 1.00 94.56 346 CYS B O 1
ATOM 5177 N N . GLU B 1 347 ? 29.440 53.885 -15.823 1.00 88.78 347 GLU B N 1
ATOM 5178 C CA . GLU B 1 347 ? 28.241 54.351 -16.517 1.00 82.72 347 GLU B CA 1
ATOM 5179 C C . GLU B 1 347 ? 28.707 54.895 -17.861 1.00 73.98 347 GLU B C 1
ATOM 5180 O O . GLU B 1 347 ? 28.212 54.506 -18.919 1.00 75.38 347 GLU B O 1
ATOM 5186 N N . GLN B 1 348 ? 29.677 55.799 -17.790 1.00 66.21 348 GLN B N 1
ATOM 5187 C CA . GLN B 1 348 ? 30.268 56.437 -18.957 1.00 55.97 348 GLN B CA 1
ATOM 5188 C C . GLN B 1 348 ? 30.744 55.447 -20.010 1.00 51.35 348 GLN B C 1
ATOM 5189 O O . GLN B 1 348 ? 30.459 55.600 -21.197 1.00 55.32 348 GLN B O 1
ATOM 5195 N N . LEU B 1 349 ? 31.489 54.441 -19.570 1.00 48.37 349 LEU B N 1
ATOM 5196 C CA . LEU B 1 349 ? 32.031 53.440 -20.478 1.00 54.99 349 LEU B CA 1
ATOM 5197 C C . LEU B 1 349 ? 30.932 52.629 -21.171 1.00 57.24 349 LEU B C 1
ATOM 5198 O O . LEU B 1 349 ? 31.079 52.247 -22.333 1.00 50.66 349 LEU B O 1
ATOM 5203 N N . LYS B 1 350 ? 29.834 52.382 -20.454 1.00 61.83 350 LYS B N 1
ATOM 5204 C CA . LYS B 1 350 ? 28.694 51.630 -20.984 1.00 64.64 350 LYS B CA 1
ATOM 5205 C C . LYS B 1 350 ? 27.978 52.453 -22.047 1.00 70.76 350 LYS B C 1
ATOM 5206 O O . LYS B 1 350 ? 27.188 51.918 -22.824 1.00 74.40 350 LYS B O 1
ATOM 5212 N N . THR B 1 351 ? 28.236 53.759 -22.059 1.00 75.60 351 THR B N 1
ATOM 5213 C CA . THR B 1 351 ? 27.650 54.653 -23.057 1.00 80.36 351 THR B CA 1
ATOM 5214 C C . THR B 1 351 ? 28.084 54.089 -24.392 1.00 83.00 351 THR B C 1
ATOM 5215 O O . THR B 1 351 ? 27.297 53.944 -25.326 1.00 82.53 351 THR B O 1
ATOM 5219 N N . TYR B 1 352 ? 29.370 53.774 -24.451 1.00 88.39 352 TYR B N 1
ATOM 5220 C CA . TYR B 1 352 ? 29.992 53.217 -25.634 1.00 91.35 352 TYR B CA 1
ATOM 5221 C C . TYR B 1 352 ? 29.609 51.741 -25.785 1.00 93.01 352 TYR B C 1
ATOM 5222 O O . TYR B 1 352 ? 30.501 50.863 -25.782 1.00 52.66 352 TYR B O 1
#

B-factor: mean 52.66, std 19.75, range [17.06, 145.32]

Sequence (653 aa):
MKLQTTYPSNNYPIYVEHGAIKYIGTYLNQFDQSFLLIDEYVNQYFANKFDNVHKVIIPAGEKTKTFEQYQETLEYILSHHVTRNTAIIAVGGGATGDFAGFVAATLLRGVHFIQVPTTILAHDSSVGGKVGINSKQGKNLIGAFYRPTAVIYDLDFLKTLPFKQILSGYAEVYKHALLNGESATQDIEQHFKDREILQSLNGMDKYIAKGIETKLDIVVADEKEQGVRKFLNLGHTFGHAVEYYHKIPHGHAVMVGIIYQFIVANALFDSKHDISHYIQYLIQLGYPLDGVQMVLMRQFGDIVVQHVDQLTLQHACEQLKTYMKLQTTYPSNNYPIYVEHGAIKYIGTYLNQFDQSFLLIDEYVNQYFANKFDNVHKVIIPAGEKTKTFEQYQETLEYILSHHVTRNTAIIAVGGGATGDFAGFVAATLLRGVHFIQVPTTILAHDSSVGGKVGINSKQGKNLIGAFYRPTAVIYDLDFLKTLPFKQILSGYAEVYKHALLNGESATQDIEQHFKDREILQSLNGMDKYIAKGIETKLDIVVADEKEQGVRKFLNLGHTFGHAVEYYHKIPHGHAVMVGIIYQFIVANALFDSKHDISHYIQYLIQLGYPLDTLYQYMLGVQMVLMRQFGDIVVQHVDQLTLQHACEQLKTY

Foldseek 3Di:
DKDKFDAPDLIAIAAAEAPLVVVVVVPLVQACAEEEEEEQVLCVVVVPVDPVYHYHYAYHAQVCQEPVNLVVVLVVVVVVVGDLRYEYEFAEALNSLQSSLQSQCPNVNHHAYEAEHLALLRLQRNPQQWHHGAYPVFGRPGTDRGHHNYYRYHPVSHPPDDLLRLLLSVLLLLLLLLQVFPVSNVVVCVQLVAQVSSVVCVPVSVSSVSSNVSLSVQCSVPRPPPPSNVLSCALVLQLRVCCVVVVGRSSLSSLLSNLLLALLLCVVLVLVDPSVVSVVSCVRNPRPPPCPWHWHPNDTVRIDIHGDDPVSSVVSVVVSVVD/DKAKFDAPDDIAIAAAEAPLVVCVVVPCVQACAEEEEEEQVLCVVPVPVPPVYHYHYAYHALVCQEVVNLVVVLVVVVVVVGDQRYEYEQAEALRSQQRSLQSQCPNVNHHAYEYEHQALLRLQNVPQQHHHGAYPLFGRPGGDRGDHNYYRYNPVSHPPDDLLRLLLNVLLLQLLLLQVFDVSNVVVCVQLVAQVSSRVCVCVSVSSVSSSVSLSVQCSVPRPPPPSNVLSCQLVLQLRLVCVVVVGRSSLSSLLSNLLLALLLCVVLVLVDPSVVSVVSCVRNPRDPDVSVVVQPCRWHWHPNDTVRIDIGRDDPVSSVVSVVVSVVD

CATH classification: 3.40.50.1970 (+1 more: 1.20.1090.10)

Secondary structure (DSSP, 8-state):
-EEE---SS---EEEEETTGGGHHHHHHTT-S-EEEEEEHHHHHHHHHHH--EEEEEE-SGGGG-SHHHHHHHHHHHHTT---TT-EEEEEESHHHHHHHHHHHHHBTT--EEEEEE-STTHHHHTSS-EEEE--SSSTT-EEEE---SEEEEEGGGGGG--HHHHHHHHHHHHHHHHHH-HHHHHHHHHHS-SHHHHHHTTTHHHHHHHHHHHHHHHHHHSTTSSSGGGGGGTTTHHHHHHHHHH---HHHHHHHHHHHHHHHHHHHT-----HHHHHHHHHHHT-----B--EEEEETTEEEE--B-HHHHHHHHHHHHH-/-EEE---SS---EEEEETTGGGGGHHHHTT-S-EEEEEEHHHHHHHHHHH--EEEEEE-SGGGG-SHHHHHHHHHHHHTT---TT-EEEEEESHHHHHHHHHHHHHBTT--EEEEEE-STTHHHHTSS-EEEE--SSSSS-EEEE---SEEEEEGGGGGG--HHHHHHHHHHHHHHHHHH-HHHHHHHHHHS-SHHHHHHTTTHHHHHHHHHHHHHHHHHHSTTSSSGGGGGGTTHHHHHHHHHHH---HHHHHHHHHHHHHHHHHHHH-----HHHHHHHHHHHT-----GGGT---B--EEEEETTEEEE--B-HHHHHHHHHHHHH-